Protein AF-A0A2E7DK23-F1 (afdb_monomer)

pLDDT: mean 90.47, std 11.83, range [30.89, 98.88]

Structure (mmCIF, N/CA/C/O backbone):
data_AF-A0A2E7DK23-F1
#
_entry.id   AF-A0A2E7DK23-F1
#
loop_
_atom_site.group_PDB
_atom_site.id
_atom_site.type_symbol
_atom_site.label_atom_id
_atom_site.label_alt_id
_atom_site.label_comp_id
_atom_site.label_asym_id
_atom_site.label_entity_id
_atom_site.label_seq_id
_atom_site.pdbx_PDB_ins_code
_atom_site.Cartn_x
_atom_site.Cartn_y
_atom_site.Cartn_z
_atom_site.occupancy
_atom_site.B_iso_or_equiv
_atom_site.auth_seq_id
_atom_site.auth_comp_id
_atom_site.auth_asym_id
_atom_site.auth_atom_id
_atom_site.pdbx_PDB_model_num
ATOM 1 N N . MET A 1 1 ? -47.452 4.915 26.563 1.00 38.38 1 MET A N 1
ATOM 2 C CA . MET A 1 1 ? -46.078 4.957 26.012 1.00 38.38 1 MET A CA 1
ATOM 3 C C . MET A 1 1 ? -45.475 6.362 26.154 1.00 38.38 1 MET A C 1
ATOM 5 O O . MET A 1 1 ? -44.912 6.894 25.218 1.00 38.38 1 MET A O 1
ATOM 9 N N . THR A 1 2 ? -45.575 6.976 27.337 1.00 30.89 2 THR A N 1
ATOM 10 C CA . THR A 1 2 ? -45.212 8.394 27.577 1.00 30.89 2 THR A CA 1
ATOM 11 C C . THR A 1 2 ? -44.470 8.555 28.909 1.00 30.89 2 THR A C 1
ATOM 13 O O . THR A 1 2 ? -44.714 9.478 29.676 1.00 30.89 2 THR A O 1
ATOM 16 N N . LYS A 1 3 ? -43.580 7.604 29.223 1.00 31.88 3 LYS A N 1
ATOM 17 C CA . LYS A 1 3 ? -42.723 7.649 30.423 1.00 31.88 3 LYS A CA 1
ATOM 18 C C . LYS A 1 3 ? -41.227 7.403 30.161 1.00 31.88 3 LYS A C 1
ATOM 20 O O . LYS A 1 3 ? -40.460 7.505 31.102 1.00 31.88 3 LYS A O 1
ATOM 25 N N . GLY A 1 4 ? -40.811 7.136 28.916 1.00 36.38 4 GLY A N 1
ATOM 26 C CA . GLY A 1 4 ? -39.398 6.891 28.571 1.00 36.38 4 GLY A CA 1
ATOM 27 C C . GLY A 1 4 ? -38.613 8.118 28.087 1.00 36.38 4 GLY A C 1
ATOM 28 O O . GLY A 1 4 ? -37.396 8.124 28.168 1.00 36.38 4 GLY A O 1
ATOM 29 N N . ILE A 1 5 ? -39.287 9.179 27.626 1.00 39.91 5 ILE A N 1
ATOM 30 C CA . ILE A 1 5 ? -38.625 10.289 26.909 1.00 39.91 5 ILE A CA 1
ATOM 31 C C . ILE A 1 5 ? -38.204 11.430 27.859 1.00 39.91 5 ILE A C 1
ATOM 33 O O . ILE A 1 5 ? -37.213 12.110 27.623 1.00 39.91 5 ILE A O 1
ATOM 37 N N . ALA A 1 6 ? -38.884 11.597 29.001 1.00 35.56 6 ALA A N 1
ATOM 38 C CA . ALA A 1 6 ? -38.549 12.634 29.986 1.00 35.56 6 ALA A CA 1
ATOM 39 C C . ALA A 1 6 ? -37.294 12.321 30.832 1.00 35.56 6 ALA A C 1
ATOM 41 O O . ALA A 1 6 ? -36.728 13.227 31.437 1.00 35.56 6 ALA A O 1
ATOM 42 N N . SER A 1 7 ? -36.837 11.064 30.870 1.00 44.25 7 SER A N 1
ATOM 43 C CA . SER A 1 7 ? -35.616 10.673 31.593 1.00 44.25 7 SER A CA 1
ATOM 44 C C . SER A 1 7 ? -34.332 10.985 30.823 1.00 44.25 7 SER A C 1
ATOM 46 O O . SER A 1 7 ? -33.291 11.146 31.453 1.00 44.25 7 SER A O 1
ATOM 48 N N . ILE A 1 8 ? -34.411 11.139 29.496 1.00 45.38 8 ILE A N 1
ATOM 49 C CA . ILE A 1 8 ? -33.255 11.436 28.638 1.00 45.38 8 ILE A CA 1
ATOM 50 C C . ILE A 1 8 ? -32.721 12.855 28.912 1.00 45.38 8 ILE A C 1
ATOM 52 O O . ILE A 1 8 ? -31.516 13.048 28.969 1.00 45.38 8 ILE A O 1
ATOM 56 N N . PHE A 1 9 ? -33.590 13.832 29.210 1.00 40.94 9 PHE A N 1
ATOM 57 C CA . PHE A 1 9 ? -33.172 15.216 29.501 1.00 40.94 9 PHE A CA 1
ATOM 58 C C . PHE A 1 9 ? -32.805 15.503 30.964 1.00 40.94 9 PHE A C 1
ATOM 60 O O . PHE A 1 9 ? -32.123 16.487 31.234 1.00 40.94 9 PHE A O 1
ATOM 67 N N . ILE A 1 10 ? -33.244 14.677 31.922 1.00 42.16 10 ILE A N 1
ATOM 68 C CA . ILE A 1 10 ? -32.976 14.906 33.357 1.00 42.16 10 ILE A CA 1
ATOM 69 C C . ILE A 1 10 ? -31.656 14.248 33.801 1.00 42.16 10 ILE A C 1
ATOM 71 O O . ILE A 1 10 ? -31.011 14.748 34.719 1.00 42.16 10 ILE A O 1
ATOM 75 N N . ALA A 1 11 ? -31.197 13.193 33.117 1.00 42.94 11 ALA A N 1
ATOM 76 C CA . ALA A 1 11 ? -29.867 12.604 33.331 1.00 42.94 11 ALA A CA 1
ATOM 77 C C . ALA A 1 11 ? -28.710 13.467 32.781 1.00 42.94 11 ALA A C 1
ATOM 79 O O . ALA A 1 11 ? -27.548 13.154 32.998 1.00 42.94 11 ALA A O 1
ATOM 80 N N . LEU A 1 12 ? -29.040 14.562 32.097 1.00 42.34 12 LEU A N 1
ATOM 81 C CA . LEU A 1 12 ? -28.132 15.438 31.359 1.00 42.34 12 LEU A CA 1
ATOM 82 C C . LEU A 1 12 ? -27.519 16.566 32.222 1.00 42.34 12 LEU A C 1
ATOM 84 O O . LEU A 1 12 ? -26.785 17.393 31.697 1.00 42.34 12 LEU A O 1
ATOM 88 N N . PHE A 1 13 ? -27.830 16.639 33.527 1.00 35.59 13 PHE A N 1
ATOM 89 C CA . PHE A 1 13 ? -27.417 17.770 34.380 1.00 35.59 13 PHE A CA 1
ATOM 90 C C . PHE A 1 13 ? -26.774 17.431 35.733 1.00 35.59 13 PHE A C 1
ATOM 92 O O . PHE A 1 13 ? -26.379 18.358 36.435 1.00 35.59 13 PHE A O 1
ATOM 99 N N . PHE A 1 14 ? -26.640 16.161 36.126 1.00 36.75 14 PHE A N 1
ATOM 100 C CA . PHE A 1 14 ? -25.994 15.823 37.401 1.00 36.75 14 PHE A CA 1
ATOM 101 C C . PHE A 1 14 ? -25.378 14.420 37.391 1.00 36.75 14 PHE A C 1
ATOM 103 O O . PHE A 1 14 ? -26.113 13.460 37.619 1.00 36.75 14 PHE A O 1
ATOM 110 N N . ALA A 1 15 ? -24.051 14.313 37.242 1.00 34.69 15 ALA A N 1
ATOM 111 C CA . ALA A 1 15 ? -23.274 13.182 37.758 1.00 34.69 15 ALA A CA 1
ATOM 112 C C . ALA A 1 15 ? -21.755 13.459 37.764 1.00 34.69 15 ALA A C 1
ATOM 114 O O . ALA A 1 15 ? -21.012 12.981 36.916 1.00 34.69 15 ALA A O 1
ATOM 115 N N . GLN A 1 16 ? -21.272 14.128 38.817 1.00 36.88 16 GLN A N 1
ATOM 116 C CA . GLN A 1 16 ? -19.841 14.142 39.122 1.00 36.88 16 GLN A CA 1
ATOM 117 C C . GLN A 1 16 ? -19.365 12.748 39.555 1.00 36.88 16 GLN A C 1
ATOM 119 O O . GLN A 1 16 ? -19.810 12.224 40.581 1.00 36.88 16 GLN A O 1
ATOM 124 N N . GLY A 1 17 ? -18.392 12.200 38.829 1.00 33.84 17 GLY A N 1
ATOM 125 C CA . GLY A 1 17 ? -17.622 11.032 39.246 1.00 33.84 17 GLY A CA 1
ATOM 126 C C . GLY A 1 17 ? -16.533 10.677 38.238 1.00 33.84 17 GLY A C 1
ATOM 127 O O . GLY A 1 17 ? -16.795 9.959 37.283 1.00 33.84 17 GLY A O 1
ATOM 128 N N . SER A 1 18 ? -15.305 11.155 38.457 1.00 32.81 18 SER A N 1
ATOM 129 C CA . SER A 1 18 ? -14.152 10.796 37.628 1.00 32.81 18 SER A CA 1
ATOM 130 C C . SER A 1 18 ? -13.582 9.434 38.040 1.00 32.81 18 SER A C 1
ATOM 132 O O . SER A 1 18 ? -12.978 9.287 39.104 1.00 32.81 18 SER A O 1
ATOM 134 N N . LEU A 1 19 ? -13.750 8.433 37.177 1.00 37.28 19 LEU A N 1
ATOM 135 C CA . LEU A 1 19 ? -12.867 7.269 37.128 1.00 37.28 19 LEU A CA 1
ATOM 136 C C . LEU A 1 19 ? -11.663 7.652 36.263 1.00 37.28 19 LEU A C 1
ATOM 138 O O . LEU A 1 19 ? -11.836 8.158 35.160 1.00 37.28 19 LEU A O 1
ATOM 142 N N . LEU A 1 20 ? -10.447 7.448 36.778 1.00 37.38 20 LEU A N 1
ATOM 143 C CA . LEU A 1 20 ? -9.236 7.517 35.959 1.00 37.38 20 LEU A CA 1
ATOM 144 C C . LEU A 1 20 ? -9.365 6.452 34.863 1.00 37.38 20 LEU A C 1
ATOM 146 O O . LEU A 1 20 ? -9.395 5.260 35.175 1.00 37.38 20 LEU A O 1
ATOM 150 N N . ALA A 1 21 ? -9.531 6.902 33.620 1.00 50.97 21 ALA A N 1
ATOM 151 C CA . ALA A 1 21 ? -9.730 6.045 32.464 1.00 50.97 21 ALA A CA 1
ATOM 152 C C . ALA A 1 21 ? -8.463 5.223 32.186 1.00 50.97 21 ALA A C 1
ATOM 154 O O . ALA A 1 21 ? -7.343 5.699 32.381 1.00 50.97 21 ALA A O 1
ATOM 155 N N . ALA A 1 22 ? -8.648 3.975 31.754 1.00 58.94 22 ALA A N 1
ATOM 156 C CA . ALA A 1 22 ? -7.574 3.233 31.112 1.00 58.94 22 ALA A CA 1
ATOM 157 C C . ALA A 1 22 ? -7.169 3.989 29.839 1.00 58.94 22 ALA A C 1
ATOM 159 O O . ALA A 1 22 ? -8.041 4.474 29.121 1.00 58.94 22 ALA A O 1
ATOM 160 N N . GLU A 1 23 ? -5.868 4.102 29.573 1.00 76.56 23 GLU A N 1
ATOM 161 C CA . GLU A 1 23 ? -5.377 4.727 28.344 1.00 76.56 23 GLU A CA 1
ATOM 162 C C . GLU A 1 23 ? -5.768 3.841 27.152 1.00 76.56 23 GLU A C 1
ATOM 164 O O . GLU A 1 23 ? -5.174 2.784 26.929 1.00 76.56 23 GLU A O 1
ATOM 169 N N . LEU A 1 24 ? -6.812 4.242 26.426 1.00 87.75 24 LEU A N 1
ATOM 170 C CA . LEU A 1 24 ? -7.257 3.558 25.217 1.00 87.75 24 LEU A CA 1
ATOM 171 C C . LEU A 1 24 ? -6.405 3.993 24.028 1.00 87.75 24 LEU A C 1
ATOM 173 O O . LEU A 1 24 ? -6.105 5.176 23.860 1.00 87.75 24 LEU A O 1
ATOM 177 N N . LYS A 1 25 ? -6.070 3.043 23.158 1.00 89.31 25 LYS A N 1
ATOM 178 C CA . LYS A 1 25 ? -5.501 3.340 21.837 1.00 89.31 25 LYS A CA 1
ATOM 179 C C . LYS A 1 25 ? -6.585 3.156 20.783 1.00 89.31 25 LYS A C 1
ATOM 181 O O . LYS A 1 25 ? -7.426 2.278 20.934 1.00 89.31 25 LYS A O 1
ATOM 186 N N . THR A 1 26 ? -6.584 3.973 19.737 1.00 87.94 26 THR A N 1
ATOM 187 C CA . THR A 1 26 ? -7.593 3.906 18.673 1.00 87.94 26 THR A CA 1
ATOM 188 C C . THR A 1 26 ? -6.978 3.485 17.350 1.00 87.94 26 THR A C 1
ATOM 190 O O . THR A 1 26 ? -5.836 3.834 17.039 1.00 87.94 26 THR A O 1
ATOM 193 N N . PHE A 1 27 ? -7.746 2.733 16.569 1.00 89.62 27 PHE A N 1
ATOM 194 C CA . PHE A 1 27 ? -7.395 2.355 15.208 1.00 89.62 27 PHE A CA 1
ATOM 195 C C . PHE A 1 27 ? -8.665 2.090 14.399 1.00 89.62 27 PHE A C 1
ATOM 197 O O . PHE A 1 27 ? -9.553 1.393 14.869 1.00 89.62 27 PHE A O 1
ATOM 204 N N . ASP A 1 28 ? -8.748 2.695 13.211 1.00 87.06 28 ASP A N 1
ATOM 205 C CA . ASP A 1 28 ? -9.813 2.520 12.209 1.00 87.06 28 ASP A CA 1
ATOM 206 C C . ASP A 1 28 ? -11.236 2.309 12.771 1.00 87.06 28 ASP A C 1
ATOM 208 O O . ASP A 1 28 ? -11.935 1.367 12.417 1.00 87.06 28 ASP A O 1
ATOM 212 N N . GLY A 1 29 ? -11.661 3.198 13.672 1.00 86.12 29 GLY A N 1
ATOM 213 C CA . GLY A 1 29 ? -13.017 3.185 14.226 1.00 86.12 29 GLY A CA 1
ATOM 214 C C . GLY A 1 29 ? -13.257 2.291 15.433 1.00 86.12 29 GLY A C 1
ATOM 215 O O . GLY A 1 29 ? -14.404 2.136 15.865 1.00 86.12 29 GLY A O 1
ATOM 216 N N . HIS A 1 30 ? -12.178 1.772 16.015 1.00 90.38 30 HIS A N 1
ATOM 217 C CA . HIS A 1 30 ? -12.191 0.962 17.222 1.00 90.38 30 HIS A CA 1
ATOM 218 C C . HIS A 1 30 ? -11.285 1.564 18.298 1.00 90.38 30 HIS A C 1
ATOM 220 O O . HIS A 1 30 ? -10.259 2.193 18.015 1.00 90.38 30 HIS A O 1
ATOM 226 N N . ALA A 1 31 ? -11.672 1.365 19.555 1.00 91.31 31 ALA A N 1
ATOM 227 C CA . ALA A 1 31 ? -10.854 1.630 20.728 1.00 91.31 31 ALA A CA 1
ATOM 228 C C . ALA A 1 31 ? -10.390 0.314 21.349 1.00 91.31 31 ALA A C 1
ATOM 230 O O . ALA A 1 31 ? -11.169 -0.629 21.468 1.00 91.31 31 ALA A O 1
ATOM 231 N N . TYR A 1 32 ? -9.142 0.278 21.804 1.00 93.75 32 TYR A N 1
ATOM 232 C CA . TYR A 1 32 ? -8.509 -0.918 22.338 1.00 93.75 32 TYR A CA 1
ATOM 233 C C . TYR A 1 32 ? -8.034 -0.674 23.765 1.00 93.75 32 TYR A C 1
ATOM 235 O O . TYR A 1 32 ? -7.278 0.265 24.039 1.00 93.75 32 TYR A O 1
ATOM 243 N N . GLU A 1 33 ? -8.459 -1.548 24.673 1.00 93.75 33 GLU A N 1
ATOM 244 C CA . GLU A 1 33 ? -8.011 -1.583 26.061 1.00 93.75 33 GLU A CA 1
ATOM 245 C C . GLU A 1 33 ? -7.099 -2.783 26.293 1.00 93.75 33 GLU A C 1
ATOM 247 O O . GLU A 1 33 ? -7.505 -3.932 26.126 1.00 93.75 33 GLU A O 1
ATOM 252 N N . LEU A 1 34 ? -5.875 -2.519 26.744 1.00 93.50 34 LEU A N 1
ATOM 253 C CA . LEU A 1 34 ? -4.917 -3.560 27.090 1.00 93.50 34 LEU A CA 1
ATOM 254 C C . LEU A 1 34 ? -5.280 -4.233 28.422 1.00 93.50 34 LEU A C 1
ATOM 256 O O . LEU A 1 34 ? -5.346 -3.575 29.463 1.00 93.50 34 LEU A O 1
ATOM 260 N N . VAL A 1 35 ? -5.403 -5.561 28.421 1.00 94.31 35 VAL A N 1
ATOM 261 C CA . VAL A 1 35 ? -5.605 -6.369 29.629 1.00 94.31 35 VAL A CA 1
ATOM 262 C C . VAL A 1 35 ? -4.380 -7.244 29.869 1.00 94.31 35 VAL A C 1
ATOM 264 O O . VAL A 1 35 ? -4.184 -8.283 29.243 1.00 94.31 35 VAL A O 1
ATOM 267 N N . SER A 1 36 ? -3.543 -6.820 30.817 1.00 89.25 36 SER A N 1
ATOM 268 C CA . SER A 1 36 ? -2.297 -7.513 31.178 1.00 89.25 36 SER A CA 1
ATOM 269 C C . SER A 1 36 ? -2.480 -8.662 32.170 1.00 89.25 36 SER A C 1
ATOM 271 O O . SER A 1 36 ? -1.534 -9.405 32.423 1.00 89.25 36 SER A O 1
ATOM 273 N N . THR A 1 37 ? -3.668 -8.796 32.770 1.00 94.81 37 THR A N 1
ATOM 274 C CA . THR A 1 37 ? -3.983 -9.930 33.647 1.00 94.81 37 THR A CA 1
ATOM 275 C C . THR A 1 37 ? -4.266 -11.148 32.772 1.00 94.81 37 THR A C 1
ATOM 277 O O . THR A 1 37 ? -5.277 -11.132 32.070 1.00 94.81 37 THR A O 1
ATOM 280 N N . PRO A 1 38 ? -3.420 -12.193 32.800 1.00 97.19 38 PRO A N 1
ATOM 281 C CA . PRO A 1 38 ? -3.574 -13.316 31.888 1.00 97.19 38 PRO A CA 1
ATOM 282 C C . PRO A 1 38 ? -4.810 -14.143 32.243 1.00 97.19 38 PRO A C 1
ATOM 284 O O . PRO A 1 38 ? -5.045 -14.427 33.420 1.00 97.19 38 PRO A O 1
ATOM 287 N N . MET A 1 39 ? -5.577 -14.548 31.236 1.00 98.44 39 MET A N 1
ATOM 288 C CA . MET A 1 39 ? -6.818 -15.315 31.391 1.00 98.44 39 MET A CA 1
ATOM 289 C C . MET A 1 39 ? -6.881 -16.444 30.364 1.00 98.44 39 MET A C 1
ATOM 291 O O . MET A 1 39 ? -6.239 -16.366 29.312 1.00 98.44 39 MET A O 1
ATOM 295 N N . THR A 1 40 ? -7.652 -17.495 30.651 1.00 98.44 40 THR A N 1
ATOM 296 C CA . THR A 1 40 ? -8.036 -18.457 29.602 1.00 98.44 40 THR A CA 1
ATOM 297 C C . THR A 1 40 ? -8.858 -17.761 28.527 1.00 98.44 40 THR A C 1
ATOM 299 O O . THR A 1 40 ? -9.472 -16.726 28.793 1.00 98.44 40 THR A O 1
ATOM 302 N N . TRP A 1 41 ? -8.916 -18.319 27.318 1.00 98.06 41 TRP A N 1
ATOM 303 C CA . TRP A 1 41 ? -9.651 -17.680 26.221 1.00 98.06 41 TRP A CA 1
ATOM 304 C C . TRP A 1 41 ? -11.128 -17.432 26.583 1.00 98.06 41 TRP A C 1
ATOM 306 O O . TRP A 1 41 ? -11.663 -16.344 26.372 1.00 98.06 41 TRP A O 1
ATOM 316 N N . SER A 1 42 ? -11.773 -18.407 27.237 1.00 97.25 42 SER A N 1
ATOM 317 C CA . SER A 1 42 ? -13.177 -18.295 27.665 1.00 97.25 42 SER A CA 1
ATOM 318 C C . SER A 1 42 ? -13.409 -17.229 28.748 1.00 97.25 42 SER A C 1
ATOM 320 O O . SER A 1 42 ? -14.425 -16.523 28.727 1.00 97.25 42 SER A O 1
ATOM 322 N N . GLU A 1 43 ? -12.460 -17.076 29.677 1.00 98.44 43 GLU A N 1
ATOM 323 C CA . GLU A 1 43 ? -12.483 -16.034 30.706 1.00 98.44 43 GLU A CA 1
ATOM 324 C C . GLU A 1 43 ? -12.229 -14.659 30.091 1.00 98.44 43 GLU A C 1
ATOM 326 O O . GLU A 1 43 ? -12.949 -13.720 30.418 1.00 98.44 43 GLU A O 1
ATOM 331 N N . ALA A 1 44 ? -11.271 -14.552 29.166 1.00 98.19 44 ALA A N 1
ATOM 332 C CA . ALA A 1 44 ? -10.947 -13.325 28.447 1.00 98.19 44 ALA A CA 1
ATOM 333 C C . ALA A 1 44 ? -12.145 -12.827 27.623 1.00 98.19 44 ALA A C 1
ATOM 335 O O . ALA A 1 44 ? -12.533 -11.664 27.744 1.00 98.19 44 ALA A O 1
ATOM 336 N N . LYS A 1 45 ? -12.810 -13.724 26.879 1.00 97.12 45 LYS A N 1
ATOM 337 C CA . LYS A 1 45 ? -14.064 -13.433 26.163 1.00 97.12 45 LYS A CA 1
ATOM 338 C C . LYS A 1 45 ? -15.147 -12.923 27.109 1.00 97.12 45 LYS A C 1
ATOM 340 O O . LYS A 1 45 ? -15.723 -11.863 26.885 1.00 97.12 45 LYS A O 1
ATOM 345 N N . SER A 1 46 ? -15.398 -13.649 28.198 1.00 97.31 46 SER A N 1
ATOM 346 C CA . SER A 1 46 ? -16.415 -13.258 29.182 1.00 97.31 46 SER A CA 1
ATOM 347 C C . SER A 1 46 ? -16.082 -11.921 29.858 1.00 97.31 46 SER A C 1
ATOM 349 O O . SER A 1 46 ? -16.982 -11.140 30.165 1.00 97.31 46 SER A O 1
ATOM 351 N N . PHE A 1 47 ? -14.795 -11.647 30.087 1.00 97.06 47 PHE A N 1
ATOM 352 C CA . PHE A 1 47 ? -14.312 -10.397 30.663 1.00 97.06 47 PHE A CA 1
ATOM 353 C C . PHE A 1 47 ? -14.523 -9.219 29.709 1.00 97.06 47 PHE A C 1
ATOM 355 O O . PHE A 1 47 ? -15.080 -8.207 30.132 1.00 97.06 47 PHE A O 1
ATOM 362 N N . ALA A 1 48 ? -14.150 -9.367 28.434 1.00 96.06 48 ALA A N 1
ATOM 363 C CA . ALA A 1 48 ? -14.388 -8.368 27.393 1.00 96.06 48 ALA A CA 1
ATOM 364 C C . ALA A 1 48 ? -15.884 -8.023 27.281 1.00 96.06 48 ALA A C 1
ATOM 366 O O . ALA A 1 48 ? -16.272 -6.862 27.442 1.00 96.06 48 ALA A O 1
ATOM 367 N N . GLN A 1 49 ? -16.734 -9.048 27.170 1.00 94.62 49 GLN A N 1
ATOM 368 C CA . GLN A 1 49 ? -18.192 -8.901 27.083 1.00 94.62 49 GLN A CA 1
ATOM 369 C C . GLN A 1 49 ? -18.793 -8.255 28.331 1.00 94.62 49 GLN A C 1
ATOM 371 O O . GLN A 1 49 ? -19.688 -7.413 28.244 1.00 94.62 49 GLN A O 1
ATOM 376 N N . GLY A 1 50 ? -18.269 -8.592 29.512 1.00 93.56 50 GLY A N 1
ATOM 377 C CA . GLY A 1 50 ? -18.656 -7.961 30.774 1.00 93.56 50 GLY A CA 1
ATOM 378 C C . GLY A 1 50 ? -18.359 -6.459 30.829 1.00 93.56 50 GLY A C 1
ATOM 379 O O . GLY A 1 50 ? -19.003 -5.744 31.599 1.00 93.56 50 GLY A O 1
ATOM 380 N N . LYS A 1 51 ? -17.423 -5.972 30.005 1.00 91.19 51 LYS A N 1
ATOM 381 C CA . LYS A 1 51 ? -17.097 -4.548 29.846 1.00 91.19 51 LYS A CA 1
ATOM 382 C C . LYS A 1 51 ? -17.814 -3.876 28.671 1.00 91.19 51 LYS A C 1
ATOM 384 O O . LYS A 1 51 ? -17.668 -2.669 28.499 1.00 91.19 51 LYS A O 1
ATOM 389 N N . GLY A 1 52 ? -18.623 -4.618 27.914 1.00 89.56 52 GLY A N 1
ATOM 390 C CA . GLY A 1 52 ? -19.330 -4.111 26.736 1.00 89.56 52 GLY A CA 1
ATOM 391 C C . GLY A 1 52 ? -18.455 -3.989 25.487 1.00 89.56 52 GLY A C 1
ATOM 392 O O . GLY A 1 52 ? -18.836 -3.266 24.573 1.00 89.56 52 GLY A O 1
ATOM 393 N N . GLY A 1 53 ? -17.298 -4.654 25.470 1.00 92.81 53 GLY A N 1
ATOM 394 C CA . GLY A 1 53 ? -16.468 -4.839 24.281 1.00 92.81 53 GLY A CA 1
ATOM 395 C C . GLY A 1 53 ? -16.331 -6.320 23.950 1.00 92.81 53 GLY A C 1
ATOM 396 O O . GLY A 1 53 ? -17.004 -7.166 24.540 1.00 92.81 53 GLY A O 1
ATOM 397 N N . GLU A 1 54 ? -15.436 -6.644 23.033 1.00 95.81 54 GLU A N 1
ATOM 398 C CA . GLU A 1 54 ? -15.191 -8.017 22.589 1.00 95.81 54 GLU A CA 1
ATOM 399 C C . GLU A 1 54 ? -13.685 -8.303 22.538 1.00 95.81 54 GLU A C 1
ATOM 401 O O . GLU A 1 54 ? -12.858 -7.404 22.698 1.00 95.81 54 GLU A O 1
ATOM 406 N N . LEU A 1 55 ? -13.303 -9.571 22.383 1.00 97.12 55 LEU A N 1
ATOM 407 C CA . LEU A 1 55 ? -11.910 -9.886 22.062 1.00 97.12 55 LEU A CA 1
ATOM 408 C C . LEU A 1 55 ? -11.591 -9.398 20.652 1.00 97.12 55 LEU A C 1
ATOM 410 O O . LEU A 1 55 ? -12.424 -9.549 19.762 1.00 97.12 55 LEU A O 1
ATOM 414 N N . VAL A 1 56 ? -10.367 -8.899 20.469 1.00 97.69 56 VAL A N 1
ATOM 415 C CA . VAL A 1 56 ? -9.908 -8.328 19.198 1.00 97.69 56 VAL A CA 1
ATOM 416 C C . VAL A 1 56 ? -10.214 -9.244 18.019 1.00 97.69 56 VAL A C 1
ATOM 418 O O . VAL A 1 56 ? -9.751 -10.392 17.958 1.00 97.69 56 VAL A O 1
ATOM 421 N N . ARG A 1 57 ? -10.959 -8.695 17.072 1.00 96.19 57 ARG A N 1
ATOM 422 C CA . ARG A 1 57 ? -11.134 -9.198 15.720 1.00 96.19 57 ARG A CA 1
ATOM 423 C C . ARG A 1 57 ? -10.123 -8.505 14.809 1.00 96.19 57 ARG A C 1
ATOM 425 O O . ARG A 1 57 ? -9.648 -7.425 15.114 1.00 96.19 57 ARG A O 1
ATOM 432 N N . ILE A 1 58 ? -9.721 -9.172 13.732 1.00 96.38 58 ILE A N 1
ATOM 433 C CA . ILE A 1 58 ? -8.854 -8.569 12.719 1.00 96.38 58 ILE A CA 1
ATOM 434 C C . ILE A 1 58 ? -9.621 -8.548 11.404 1.00 96.38 58 ILE A C 1
ATOM 436 O O . ILE A 1 58 ? -9.943 -9.607 10.870 1.00 96.38 58 ILE A O 1
ATOM 440 N N . ASP A 1 59 ? -9.860 -7.360 10.866 1.00 92.25 59 ASP A N 1
ATOM 441 C CA . ASP A 1 59 ? -10.547 -7.139 9.591 1.00 92.25 59 ASP A CA 1
ATOM 442 C C . ASP A 1 59 ? -9.625 -6.543 8.512 1.00 92.25 59 ASP A C 1
ATOM 444 O O . ASP A 1 59 ? -9.984 -6.508 7.333 1.00 92.25 59 ASP A O 1
ATOM 448 N N . SER A 1 60 ? -8.400 -6.135 8.868 1.00 93.19 60 SER A N 1
ATOM 449 C CA . SER A 1 60 ? -7.385 -5.680 7.904 1.00 93.19 60 SER A CA 1
ATOM 450 C C . SER A 1 60 ? -5.947 -6.055 8.292 1.00 93.19 60 SER A C 1
ATOM 452 O O . SER A 1 60 ? -5.626 -6.283 9.460 1.00 93.19 60 SER A O 1
ATOM 454 N N . PHE A 1 61 ? -5.026 -6.070 7.318 1.00 93.69 61 PHE A N 1
ATOM 455 C CA . PHE A 1 61 ? -3.589 -6.226 7.608 1.00 93.69 61 PHE A CA 1
ATOM 456 C C . PHE A 1 61 ? -3.056 -5.108 8.510 1.00 93.69 61 PHE A C 1
ATOM 458 O O . PHE A 1 61 ? -2.178 -5.323 9.346 1.00 93.69 61 PHE A O 1
ATOM 465 N N . GLN A 1 62 ? -3.569 -3.899 8.317 1.00 95.69 62 GLN A N 1
ATOM 466 C CA . GLN A 1 62 ? -3.178 -2.719 9.067 1.00 95.69 62 GLN A CA 1
ATOM 467 C C . GLN A 1 62 ? -3.602 -2.835 10.528 1.00 95.69 62 GLN A C 1
ATOM 469 O O . GLN A 1 62 ? -2.819 -2.499 11.413 1.00 95.69 62 GLN A O 1
ATOM 474 N N . GLU A 1 63 ? -4.782 -3.397 10.783 1.00 95.75 63 GLU A N 1
ATOM 475 C CA . GLU A 1 63 ? -5.229 -3.734 12.130 1.00 95.75 63 GLU A CA 1
ATOM 476 C C . GLU A 1 63 ? -4.357 -4.823 12.757 1.00 95.75 63 GLU A C 1
ATOM 478 O O . GLU A 1 63 ? -3.882 -4.656 13.878 1.00 95.75 63 GLU A O 1
ATOM 483 N N . ASN A 1 64 ? -4.030 -5.887 12.013 1.00 96.56 64 ASN A N 1
ATOM 484 C CA . ASN A 1 64 ? -3.089 -6.911 12.478 1.00 96.56 64 ASN A CA 1
ATOM 485 C C . ASN A 1 64 ? -1.749 -6.297 12.914 1.00 96.56 64 ASN A C 1
ATOM 487 O O . ASN A 1 64 ? -1.207 -6.606 13.977 1.00 96.56 64 ASN A O 1
ATOM 491 N N . TYR A 1 65 ? -1.219 -5.386 12.095 1.00 95.50 65 TYR A N 1
ATOM 492 C CA . TYR A 1 65 ? 0.018 -4.668 12.375 1.00 95.50 65 TYR A CA 1
ATOM 493 C C . TYR A 1 65 ? -0.110 -3.729 13.584 1.00 95.50 65 TYR A C 1
ATOM 495 O O . TYR A 1 65 ? 0.812 -3.645 14.404 1.00 95.50 65 TYR A O 1
ATOM 503 N N . PHE A 1 66 ? -1.242 -3.036 13.717 1.00 95.69 66 PHE A N 1
ATOM 504 C CA . PHE A 1 66 ? -1.554 -2.188 14.864 1.00 95.69 66 PHE A CA 1
ATOM 505 C C . PHE A 1 66 ? -1.597 -3.006 16.161 1.00 95.69 66 PHE A C 1
ATOM 507 O O . PHE A 1 66 ? -0.853 -2.694 17.093 1.00 95.69 66 PHE A O 1
ATOM 514 N N . VAL A 1 67 ? -2.367 -4.096 16.194 1.00 96.12 67 VAL A N 1
ATOM 515 C CA . VAL A 1 67 ? -2.528 -4.980 17.359 1.00 96.12 67 VAL A CA 1
ATOM 516 C C . VAL A 1 67 ? -1.197 -5.622 17.752 1.00 96.12 67 VAL A C 1
ATOM 518 O O . VAL A 1 67 ? -0.837 -5.599 18.932 1.00 96.12 67 VAL A O 1
ATOM 521 N N . LYS A 1 68 ? -0.397 -6.094 16.781 1.00 95.31 68 LYS A N 1
ATOM 522 C CA . LYS A 1 68 ? 0.976 -6.583 17.019 1.00 95.31 68 LYS A CA 1
ATOM 523 C C . LYS A 1 68 ? 1.792 -5.572 17.822 1.00 95.31 68 LYS A C 1
ATOM 525 O O . LYS A 1 68 ? 2.437 -5.926 18.807 1.00 95.31 68 LYS A O 1
ATOM 530 N N . ASN A 1 69 ? 1.789 -4.312 17.391 1.00 93.69 69 ASN A N 1
ATOM 531 C CA . ASN A 1 69 ? 2.578 -3.268 18.036 1.00 93.69 69 ASN A CA 1
ATOM 532 C C . ASN A 1 69 ? 1.995 -2.869 19.395 1.00 93.69 69 ASN A C 1
ATOM 534 O O . ASN A 1 69 ? 2.765 -2.681 20.339 1.00 93.69 69 ASN A O 1
ATOM 538 N N . LEU A 1 70 ? 0.665 -2.786 19.508 1.00 93.44 70 LEU A N 1
ATOM 539 C CA . LEU A 1 70 ? -0.047 -2.429 20.738 1.00 93.44 70 LEU A CA 1
ATOM 540 C C . LEU A 1 70 ? 0.316 -3.398 21.863 1.00 93.44 70 LEU A C 1
ATOM 542 O O . LEU A 1 70 ? 0.557 -3.003 23.001 1.00 93.44 70 LEU A O 1
ATOM 546 N N . MET A 1 71 ? 0.413 -4.675 21.508 1.00 94.12 71 MET A N 1
ATOM 547 C CA . MET A 1 71 ? 0.611 -5.778 22.434 1.00 94.12 71 MET A CA 1
ATOM 548 C C . MET A 1 71 ? 2.078 -6.211 22.558 1.00 94.12 71 MET A C 1
ATOM 550 O O . MET A 1 71 ? 2.373 -7.141 23.307 1.00 94.12 71 MET A O 1
ATOM 554 N N . SER A 1 72 ? 3.007 -5.541 21.866 1.00 90.38 72 SER A N 1
ATOM 555 C CA . SER A 1 72 ? 4.415 -5.956 21.724 1.00 90.38 72 SER A CA 1
ATOM 556 C C . SER A 1 72 ? 5.206 -6.035 23.036 1.00 90.38 72 SER A C 1
ATOM 558 O O . SER A 1 72 ? 6.200 -6.755 23.115 1.00 90.38 72 SER A O 1
ATOM 560 N N . LEU A 1 73 ? 4.756 -5.331 24.079 1.00 87.19 73 LEU A N 1
ATOM 561 C CA . LEU A 1 73 ? 5.361 -5.342 25.417 1.00 87.19 73 LEU A CA 1
ATOM 562 C C . LEU A 1 73 ? 4.788 -6.436 26.333 1.00 87.19 73 LEU A C 1
ATOM 564 O O . LEU A 1 73 ? 5.152 -6.517 27.505 1.00 87.19 73 LEU A O 1
ATOM 568 N N . THR A 1 74 ? 3.884 -7.270 25.823 1.00 87.25 74 THR A N 1
ATOM 569 C CA . THR A 1 74 ? 3.277 -8.364 26.582 1.00 87.25 74 THR A CA 1
ATOM 570 C C . THR A 1 74 ? 4.269 -9.509 26.808 1.00 87.25 74 THR A C 1
ATOM 572 O O . THR A 1 74 ? 4.996 -9.916 25.901 1.00 87.25 74 THR A O 1
ATOM 575 N N . GLU A 1 75 ? 4.251 -10.081 28.018 1.00 92.19 75 GLU A N 1
ATOM 576 C CA . GLU A 1 75 ? 5.152 -11.169 28.440 1.00 92.19 75 GLU A CA 1
ATOM 577 C C . GLU A 1 75 ? 4.449 -12.520 28.700 1.00 92.19 75 GLU A C 1
ATOM 579 O O . GLU A 1 75 ? 5.061 -13.451 29.227 1.00 92.19 75 GLU A O 1
ATOM 584 N N . THR A 1 76 ? 3.168 -12.668 28.346 1.00 96.06 76 THR A N 1
ATOM 585 C CA . THR A 1 76 ? 2.458 -13.952 28.467 1.00 96.06 76 THR A CA 1
ATOM 586 C C . THR A 1 76 ? 2.901 -14.931 27.400 1.00 96.06 76 THR A C 1
ATOM 588 O O . THR A 1 76 ? 2.997 -14.562 26.236 1.00 96.06 76 THR A O 1
ATOM 591 N N . SER A 1 77 ? 3.158 -16.182 27.786 1.00 96.25 77 SER A N 1
ATOM 592 C CA . SER A 1 77 ? 3.702 -17.209 26.894 1.00 96.25 77 SER A CA 1
ATOM 593 C C . SER A 1 77 ? 2.903 -18.503 26.960 1.00 96.25 77 SER A C 1
ATOM 595 O O . SER A 1 77 ? 2.289 -18.804 27.983 1.00 96.25 77 SER A O 1
ATOM 597 N N . ALA A 1 78 ? 2.949 -19.270 25.873 1.00 95.69 78 ALA A N 1
ATOM 598 C CA . ALA A 1 78 ? 2.273 -20.555 25.731 1.00 95.69 78 ALA A CA 1
ATOM 599 C C . ALA A 1 78 ? 3.285 -21.628 25.316 1.00 95.69 78 ALA A C 1
ATOM 601 O O . ALA A 1 78 ? 4.065 -21.427 24.383 1.00 95.69 78 ALA A O 1
ATOM 602 N N . ALA A 1 79 ? 3.326 -22.750 26.037 1.00 94.75 79 ALA A N 1
ATOM 603 C CA . ALA A 1 79 ? 4.331 -23.794 25.814 1.00 94.75 79 ALA A CA 1
ATOM 604 C C . ALA A 1 79 ? 4.058 -24.616 24.544 1.00 94.75 79 ALA A C 1
ATOM 606 O O . ALA A 1 79 ? 4.998 -24.993 23.847 1.00 94.75 79 ALA A O 1
ATOM 607 N N . ASP A 1 80 ? 2.784 -24.858 24.259 1.00 93.69 80 ASP A N 1
ATOM 608 C CA . ASP A 1 80 ? 2.255 -25.515 23.063 1.00 93.69 80 ASP A CA 1
ATOM 609 C C . ASP A 1 80 ? 2.418 -24.657 21.798 1.00 93.69 80 ASP A C 1
ATOM 611 O O . ASP A 1 80 ? 2.626 -25.210 20.734 1.00 93.69 80 ASP A O 1
ATOM 615 N N . GLY A 1 81 ? 2.521 -23.330 21.931 1.00 91.62 81 GLY A N 1
ATOM 616 C CA . GLY A 1 81 ? 2.963 -22.413 20.865 1.00 91.62 81 GLY A CA 1
ATOM 617 C C . GLY A 1 81 ? 4.487 -22.242 20.764 1.00 91.62 81 GLY A C 1
ATOM 618 O O . GLY A 1 81 ? 4.989 -21.184 20.374 1.00 91.62 81 GLY A O 1
ATOM 619 N N . GLY A 1 82 ? 5.286 -23.202 21.235 1.00 92.88 82 GLY A N 1
ATOM 620 C CA . GLY A 1 82 ? 6.752 -23.111 21.189 1.00 92.88 82 GLY A CA 1
ATOM 621 C C . GLY A 1 82 ? 7.389 -22.147 22.204 1.00 92.88 82 GLY A C 1
ATOM 622 O O . GLY A 1 82 ? 8.560 -21.779 22.057 1.00 92.88 82 GLY A O 1
ATOM 623 N N . GLY A 1 83 ? 6.653 -21.737 23.242 1.00 94.69 83 GLY A N 1
ATOM 624 C CA . GLY A 1 83 ? 7.160 -20.987 24.399 1.00 94.69 83 GLY A CA 1
ATOM 625 C C . GLY A 1 83 ? 7.403 -19.492 24.175 1.00 94.69 83 GLY A C 1
ATOM 626 O O . GLY A 1 83 ? 8.034 -18.861 25.028 1.00 94.69 83 GLY A O 1
ATOM 627 N N . SER A 1 84 ? 6.971 -18.942 23.038 1.00 95.50 84 SER A N 1
ATOM 628 C CA . SER A 1 84 ? 7.063 -17.509 22.710 1.00 95.50 84 SER A CA 1
ATOM 629 C C . SER A 1 84 ? 5.958 -16.689 23.380 1.00 95.50 84 SER A C 1
ATOM 631 O O . SER A 1 84 ? 5.093 -17.250 24.054 1.00 95.50 84 SER A O 1
ATOM 633 N N . ASN A 1 85 ? 6.011 -15.362 23.231 1.00 97.12 85 ASN A N 1
ATOM 634 C CA . ASN A 1 85 ? 4.993 -14.473 23.780 1.00 97.12 85 ASN A CA 1
ATOM 635 C C . ASN A 1 85 ? 3.790 -14.363 22.836 1.00 97.12 85 ASN A C 1
ATOM 637 O O . ASN A 1 85 ? 3.962 -14.109 21.641 1.00 97.12 85 ASN A O 1
ATOM 641 N N . TYR A 1 86 ? 2.595 -14.495 23.406 1.00 97.75 86 TYR A N 1
ATOM 642 C CA . TYR A 1 86 ? 1.318 -14.532 22.700 1.00 97.75 86 TYR A CA 1
ATOM 643 C C . TYR A 1 86 ? 0.256 -13.702 23.403 1.00 97.75 86 TYR A C 1
ATOM 645 O O . TYR A 1 86 ? 0.326 -13.465 24.615 1.00 97.75 86 TYR A O 1
ATOM 653 N N . ILE A 1 87 ? -0.758 -13.340 22.626 1.00 98.00 87 ILE A N 1
ATOM 654 C CA . ILE A 1 87 ? -2.002 -12.739 23.098 1.00 98.00 87 ILE A CA 1
ATOM 655 C C . ILE A 1 87 ? -3.209 -13.420 22.469 1.00 98.00 87 ILE A C 1
ATOM 657 O O . ILE A 1 87 ? -3.104 -13.929 21.354 1.00 98.00 87 ILE A O 1
ATOM 661 N N . TRP A 1 88 ? -4.350 -13.391 23.157 1.00 98.56 88 TRP A N 1
ATOM 662 C CA . TRP A 1 88 ? -5.597 -13.887 22.573 1.00 98.56 88 TRP A CA 1
ATOM 663 C C . TRP A 1 88 ? -6.155 -12.941 21.511 1.00 98.56 88 TRP A C 1
ATOM 665 O O . TRP A 1 88 ? -6.191 -11.725 21.710 1.00 98.56 88 TRP A O 1
ATOM 675 N N . LEU A 1 89 ? -6.648 -13.537 20.427 1.00 98.44 89 LEU A N 1
ATOM 676 C CA . LEU A 1 89 ? -7.589 -12.934 19.489 1.00 98.44 89 LEU A CA 1
ATOM 677 C C . LEU A 1 89 ? -8.971 -13.580 19.661 1.00 98.44 89 LEU A C 1
ATOM 679 O O . LEU A 1 89 ? -9.131 -14.613 20.314 1.00 98.44 89 LEU A O 1
ATOM 683 N N . GLY A 1 90 ? -9.995 -12.961 19.084 1.00 97.62 90 GLY A N 1
ATOM 684 C CA . GLY A 1 90 ? -11.391 -13.332 19.293 1.00 97.62 90 GLY A CA 1
ATOM 685 C C . GLY A 1 90 ? -11.892 -14.558 18.531 1.00 97.62 90 GLY A C 1
ATOM 686 O O . GLY A 1 90 ? -13.075 -14.866 18.660 1.00 97.62 90 GLY A O 1
ATOM 687 N N . ALA A 1 91 ? -11.057 -15.246 17.744 1.00 97.62 91 ALA A N 1
ATOM 688 C CA . ALA A 1 91 ? -11.473 -16.426 16.982 1.00 97.62 91 ALA A CA 1
ATOM 689 C C . ALA A 1 91 ? -11.125 -17.755 17.666 1.00 97.62 91 ALA A C 1
ATOM 691 O O . ALA A 1 91 ? -10.238 -17.827 18.518 1.00 97.62 91 ALA A O 1
ATOM 692 N N . ASN A 1 92 ? -11.863 -18.797 17.293 1.00 96.50 92 ASN A N 1
ATOM 693 C CA . ASN A 1 92 ? -11.736 -20.169 17.783 1.00 96.50 92 ASN A CA 1
ATOM 694 C C . ASN A 1 92 ? -12.422 -21.134 16.801 1.00 96.50 92 ASN A C 1
ATOM 696 O O . ASN A 1 92 ? -13.281 -20.702 16.030 1.00 96.50 92 ASN A O 1
ATOM 700 N N . ASP A 1 93 ? -12.124 -22.421 16.897 1.00 95.44 93 ASP A N 1
ATOM 701 C CA . ASP A 1 93 ? -12.802 -23.516 16.187 1.00 95.44 93 ASP A CA 1
ATOM 702 C C . ASP A 1 93 ? -13.311 -24.610 17.158 1.00 95.44 93 ASP A C 1
ATOM 704 O O . ASP A 1 93 ? -13.704 -25.700 16.752 1.00 95.44 93 ASP A O 1
ATOM 708 N N . ILE A 1 94 ? -13.459 -24.279 18.453 1.00 92.75 94 ILE A N 1
ATOM 709 C CA . ILE A 1 94 ? -13.984 -25.159 19.528 1.00 92.75 94 ILE A CA 1
ATOM 710 C C . ILE A 1 94 ? -15.286 -25.885 19.132 1.00 92.75 94 ILE A C 1
ATOM 712 O O . ILE A 1 94 ? -15.573 -26.991 19.598 1.00 92.75 94 ILE A O 1
ATOM 716 N N . GLY A 1 95 ? -16.141 -25.227 18.342 1.00 87.06 95 GLY A N 1
ATOM 717 C CA . GLY A 1 95 ? -17.422 -25.783 17.903 1.00 87.06 95 GLY A CA 1
ATOM 718 C C . GLY A 1 95 ? -17.282 -26.882 16.849 1.00 87.06 95 GLY A C 1
ATOM 719 O O . GLY A 1 95 ? -18.078 -27.828 16.852 1.00 87.06 95 GLY A O 1
ATOM 720 N N . GLN A 1 96 ? -16.292 -26.750 15.969 1.00 88.75 96 GLN A N 1
ATOM 721 C CA . GLN A 1 96 ? -15.992 -27.667 14.882 1.00 88.75 96 GLN A CA 1
ATOM 722 C C . GLN A 1 96 ? -14.557 -27.430 14.394 1.00 88.75 96 GLN A C 1
ATOM 724 O O . GLN A 1 96 ? -14.272 -26.387 13.820 1.00 88.75 96 GLN A O 1
ATOM 729 N N . GLU A 1 97 ? -13.705 -28.437 14.587 1.00 90.12 97 GLU A N 1
ATOM 730 C CA . GLU A 1 97 ? -12.316 -28.471 14.116 1.00 90.12 97 GLU A CA 1
ATOM 731 C C . GLU A 1 97 ? -12.177 -27.986 12.665 1.00 90.12 97 GLU A C 1
ATOM 733 O O . GLU A 1 97 ? -12.974 -28.389 11.807 1.00 90.12 97 GLU A O 1
ATOM 738 N N . ASP A 1 98 ? -11.158 -27.161 12.409 1.00 87.19 98 ASP A N 1
ATOM 739 C CA . ASP A 1 98 ? -10.839 -26.531 11.119 1.00 87.19 98 ASP A CA 1
ATOM 740 C C . ASP A 1 98 ? -11.870 -25.486 10.633 1.00 87.19 98 ASP A C 1
ATOM 742 O O . ASP A 1 98 ? -11.658 -24.838 9.604 1.00 87.19 98 ASP A O 1
ATOM 746 N N . GLU A 1 99 ? -12.970 -25.260 11.360 1.00 92.38 99 GLU A N 1
ATOM 747 C CA . GLU A 1 99 ? -13.960 -24.215 11.068 1.00 92.38 99 GLU A CA 1
ATOM 748 C C . GLU A 1 99 ? -13.797 -23.022 12.017 1.00 92.38 99 GLU A C 1
ATOM 750 O O . GLU A 1 99 ? -14.558 -22.809 12.965 1.00 92.38 99 GLU A O 1
ATOM 755 N N . TRP A 1 100 ? -12.787 -22.204 11.721 1.00 95.31 100 TRP A N 1
ATOM 756 C CA . TRP A 1 100 ? -12.469 -21.006 12.489 1.00 95.31 100 TRP A CA 1
ATOM 757 C C . TRP A 1 100 ? -13.553 -19.942 12.364 1.00 95.31 100 TRP A C 1
ATOM 759 O O . TRP A 1 100 ? -13.913 -19.508 11.267 1.00 95.31 100 TRP A O 1
ATOM 769 N N . ALA A 1 101 ? -14.020 -19.450 13.507 1.00 96.38 101 ALA A N 1
ATOM 770 C CA . ALA A 1 101 ? -14.981 -18.364 13.573 1.00 96.38 101 ALA A CA 1
ATOM 771 C C . ALA A 1 101 ? -14.614 -17.352 14.658 1.00 96.38 101 ALA A C 1
ATOM 773 O O . ALA A 1 101 ? -14.111 -17.696 15.733 1.00 96.38 101 ALA A O 1
ATO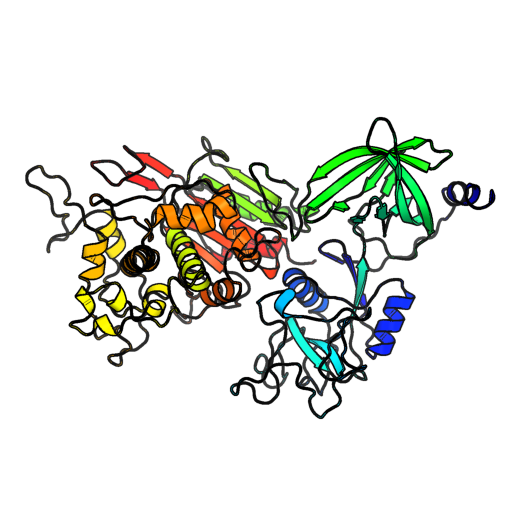M 774 N N . TRP A 1 102 ? -14.913 -16.084 14.389 1.00 96.31 1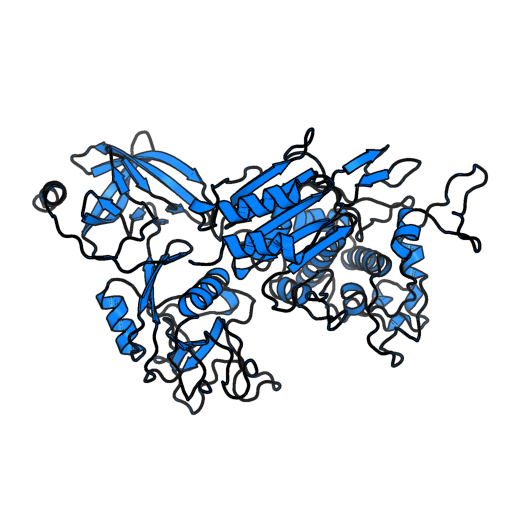02 TRP A N 1
ATOM 775 C CA . TRP A 1 102 ? -14.866 -15.024 15.389 1.00 96.31 102 TRP A CA 1
ATOM 776 C C . TRP A 1 102 ? -15.890 -15.279 16.504 1.00 96.31 102 TRP A C 1
ATOM 778 O O . TRP A 1 102 ? -16.781 -16.125 16.406 1.00 96.31 102 TRP A O 1
ATOM 788 N N . TYR A 1 103 ? -15.781 -14.528 17.598 1.00 90.25 103 TYR A N 1
ATOM 789 C CA . TYR A 1 103 ? -16.607 -14.693 18.797 1.00 90.25 103 TYR A CA 1
ATOM 790 C C . TYR A 1 103 ? -18.125 -14.585 18.549 1.00 90.25 103 TYR A C 1
ATOM 792 O O . TYR A 1 103 ? -18.897 -15.078 19.383 1.00 90.25 103 TYR A O 1
ATOM 800 N N . ASP A 1 104 ? -18.528 -13.951 17.442 1.00 88.81 104 ASP A N 1
ATOM 801 C CA . ASP A 1 104 ? -19.898 -13.750 16.954 1.00 88.81 104 ASP A CA 1
ATOM 802 C C . ASP A 1 104 ? -20.379 -14.855 15.987 1.00 88.81 104 ASP A C 1
ATOM 804 O O . ASP A 1 104 ? -21.522 -14.824 15.525 1.00 88.81 104 ASP A O 1
ATOM 808 N N . ASN A 1 105 ? -19.552 -15.880 15.760 1.00 91.12 105 ASN A N 1
ATOM 809 C CA . ASN A 1 105 ? -19.725 -16.979 14.804 1.00 91.12 105 ASN A CA 1
ATOM 810 C C . ASN A 1 105 ? -19.607 -16.571 13.327 1.00 91.12 105 ASN A C 1
ATOM 812 O O . ASN A 1 105 ? -20.026 -17.333 12.454 1.00 91.12 105 ASN A O 1
ATOM 816 N N . THR A 1 106 ? -19.063 -15.391 13.019 1.00 93.94 106 THR A N 1
ATOM 817 C CA . THR A 1 106 ? -18.675 -15.082 11.639 1.00 93.94 106 THR A CA 1
ATOM 818 C C . THR A 1 106 ? -17.442 -15.896 11.257 1.00 93.94 106 THR A C 1
ATOM 820 O O . THR A 1 106 ? -16.467 -15.945 12.003 1.00 93.94 106 THR A O 1
ATOM 823 N N . GLU A 1 107 ? -17.504 -16.567 10.107 1.00 94.94 107 GLU A N 1
ATOM 824 C CA . GLU A 1 107 ? -16.409 -17.393 9.590 1.00 94.94 107 GLU A CA 1
ATOM 825 C C . GLU A 1 107 ? -15.148 -16.545 9.374 1.00 94.94 107 GLU A C 1
ATOM 827 O O . GLU A 1 107 ? -15.197 -15.463 8.776 1.00 94.94 107 GLU A O 1
ATOM 832 N N . LEU A 1 108 ? -14.012 -17.040 9.859 1.00 95.38 108 LEU A N 1
ATOM 833 C CA . LEU A 1 108 ? -12.713 -16.413 9.677 1.00 95.38 108 LEU A CA 1
ATOM 834 C C . LEU A 1 108 ? -12.094 -16.912 8.373 1.00 95.38 108 LEU A C 1
ATOM 836 O O . LEU A 1 108 ? -11.665 -18.055 8.253 1.00 95.38 108 LEU A O 1
ATOM 840 N N . ASN A 1 109 ? -11.975 -16.007 7.402 1.00 91.25 109 ASN A N 1
ATOM 841 C CA . ASN A 1 109 ? -11.208 -16.242 6.186 1.00 91.25 109 ASN A CA 1
ATOM 842 C C . ASN A 1 109 ? -10.014 -15.280 6.126 1.00 91.25 109 ASN A C 1
ATOM 844 O O . ASN A 1 109 ? -10.128 -14.162 5.616 1.00 91.25 109 ASN A O 1
ATOM 848 N N . ALA A 1 110 ? -8.857 -15.731 6.618 1.00 88.44 110 ALA A N 1
ATOM 849 C CA . ALA A 1 110 ? -7.633 -14.927 6.685 1.00 88.44 110 ALA A CA 1
ATOM 850 C C . ALA A 1 110 ? -7.216 -14.358 5.317 1.00 88.44 110 ALA A C 1
ATOM 852 O O . ALA A 1 110 ? -6.803 -13.204 5.229 1.00 88.44 110 ALA A O 1
ATOM 853 N N . SER A 1 111 ? -7.406 -15.128 4.240 1.00 86.31 111 SER A N 1
ATOM 854 C CA . SER A 1 111 ? -7.075 -14.684 2.877 1.00 86.31 111 SER A CA 1
ATOM 855 C C . SER A 1 111 ? -7.955 -13.533 2.369 1.00 86.31 111 SER A C 1
ATOM 857 O O . SER A 1 111 ? -7.571 -12.803 1.458 1.00 86.31 111 SER A O 1
ATOM 859 N N . SER A 1 112 ? -9.137 -13.336 2.963 1.00 87.62 112 SER A N 1
ATOM 860 C CA . SER A 1 112 ? -10.020 -12.213 2.628 1.00 87.62 112 SER A CA 1
ATOM 861 C C . SER A 1 112 ? -9.583 -10.897 3.284 1.00 87.62 112 SER A C 1
ATOM 863 O O . SER A 1 112 ? -9.780 -9.827 2.695 1.00 87.62 112 SER A O 1
ATOM 865 N N . ILE A 1 113 ? -8.937 -10.997 4.453 1.00 89.94 113 ILE A N 1
ATOM 866 C CA . ILE A 1 113 ? -8.407 -9.881 5.249 1.00 89.94 113 ILE A CA 1
ATOM 867 C C . ILE A 1 113 ? -7.183 -9.286 4.556 1.00 89.94 113 ILE A C 1
ATOM 869 O O . ILE A 1 113 ? -7.092 -8.078 4.339 1.00 89.94 113 ILE A O 1
ATOM 873 N N . SER A 1 114 ? -6.229 -10.142 4.192 1.00 89.50 114 SER A N 1
ATOM 874 C CA . SER A 1 114 ? -5.023 -9.752 3.473 1.00 89.50 114 SER A CA 1
ATOM 875 C C . SER A 1 114 ? -4.407 -10.952 2.785 1.00 89.50 114 SER A C 1
ATOM 877 O O . SER A 1 114 ? -4.539 -12.094 3.214 1.00 89.50 114 SER A O 1
ATOM 879 N N . SER A 1 115 ? -3.657 -10.655 1.738 1.00 84.00 115 SER A N 1
ATOM 880 C CA . SER A 1 115 ? -2.788 -11.632 1.094 1.00 84.00 115 SER A CA 1
ATOM 881 C C . SER A 1 115 ? -1.564 -12.002 1.903 1.00 84.00 115 SER A C 1
ATOM 883 O O . SER A 1 115 ? -0.943 -13.039 1.673 1.00 84.00 115 SER A O 1
ATOM 885 N N . ARG A 1 116 ? -1.155 -11.118 2.813 1.00 90.62 116 ARG A N 1
ATOM 886 C CA . ARG A 1 116 ? 0.049 -11.317 3.607 1.00 90.62 116 ARG A CA 1
ATOM 887 C C . ARG A 1 116 ? -0.237 -12.451 4.587 1.00 90.62 116 ARG A C 1
ATOM 889 O O . ARG A 1 116 ? -1.298 -12.435 5.206 1.00 90.62 116 ARG A O 1
ATOM 896 N N . PRO A 1 117 ? 0.673 -13.429 4.740 1.00 89.62 117 PRO A N 1
ATOM 897 C CA . PRO A 1 117 ? 0.408 -14.609 5.549 1.00 89.62 117 PRO A CA 1
ATOM 898 C C . PRO A 1 117 ? 0.216 -14.210 7.010 1.00 89.62 117 PRO A C 1
ATOM 900 O O . PRO A 1 117 ? 1.178 -13.877 7.706 1.00 89.62 117 PRO A O 1
ATOM 903 N N . LEU A 1 118 ? -1.044 -14.232 7.446 1.00 94.25 118 LEU A N 1
ATOM 904 C CA . LEU A 1 118 ? -1.415 -13.973 8.830 1.00 94.25 118 LEU A CA 1
ATOM 905 C C . LEU A 1 118 ? -1.149 -15.198 9.683 1.00 94.25 118 LEU A C 1
ATOM 907 O O . LEU A 1 118 ? -0.647 -15.040 10.775 1.00 94.25 118 LEU A O 1
ATOM 911 N N . TRP A 1 119 ? -1.371 -16.406 9.179 1.00 95.31 119 TRP A N 1
ATOM 912 C CA . TRP A 1 119 ? -0.987 -17.631 9.873 1.00 95.31 119 TRP A CA 1
ATOM 913 C C . TRP A 1 119 ? 0.521 -17.877 9.809 1.00 95.31 119 TRP A C 1
ATOM 915 O O . TRP A 1 119 ? 1.176 -17.596 8.799 1.00 95.31 119 TRP A O 1
ATOM 925 N N . GLY A 1 120 ? 1.076 -18.387 10.909 1.00 93.88 120 GLY A N 1
ATOM 926 C CA . GLY A 1 120 ? 2.418 -18.949 10.932 1.00 93.88 120 GLY A CA 1
ATOM 927 C C . GLY A 1 120 ? 2.505 -20.250 10.128 1.00 93.88 120 GLY A C 1
ATOM 928 O O . GLY A 1 120 ? 1.601 -20.644 9.391 1.00 93.88 120 GLY A O 1
ATOM 929 N N . ASN A 1 121 ? 3.624 -20.939 10.279 1.00 92.50 121 ASN A N 1
ATOM 930 C CA . ASN A 1 121 ? 3.841 -22.269 9.735 1.00 92.50 121 ASN A CA 1
ATOM 931 C C . ASN A 1 121 ? 3.686 -23.325 10.831 1.00 92.50 121 ASN A C 1
ATOM 933 O O . ASN A 1 121 ? 4.188 -23.100 11.927 1.00 92.50 121 ASN A O 1
ATOM 937 N N . GLY A 1 122 ? 3.090 -24.471 10.498 1.00 86.69 122 GLY A N 1
ATOM 938 C CA . GLY A 1 122 ? 2.850 -25.565 11.443 1.00 86.69 122 GLY A CA 1
ATOM 939 C C . GLY A 1 122 ? 3.933 -26.651 11.443 1.00 86.69 122 GLY A C 1
ATOM 940 O O . GLY A 1 122 ? 4.984 -26.544 10.783 1.00 86.69 122 GLY A O 1
ATOM 941 N N . GLU A 1 123 ? 3.662 -27.741 12.161 1.00 80.19 123 GLU A N 1
ATOM 942 C CA . GLU A 1 123 ? 4.506 -28.935 12.217 1.00 80.19 123 GLU A CA 1
ATOM 943 C C . GLU A 1 123 ? 4.779 -29.484 10.802 1.00 80.19 123 GLU A C 1
ATOM 945 O O . GLU A 1 123 ? 3.887 -29.836 10.034 1.00 80.19 123 GLU A O 1
ATOM 950 N N . GLY A 1 124 ? 6.060 -29.553 10.426 1.00 79.50 124 GLY A N 1
ATOM 951 C CA . GLY A 1 124 ? 6.464 -29.937 9.070 1.00 79.50 124 GLY A CA 1
ATOM 952 C C . GLY A 1 124 ? 6.680 -28.762 8.114 1.00 79.50 124 GLY A C 1
ATOM 953 O O . GLY A 1 124 ? 6.759 -28.982 6.902 1.00 79.50 124 GLY A O 1
ATOM 954 N N . HIS A 1 125 ? 6.834 -27.534 8.622 1.00 81.50 125 HIS A N 1
ATOM 955 C CA . HIS A 1 125 ? 7.319 -26.389 7.845 1.00 81.50 125 HIS A CA 1
ATOM 956 C C . HIS A 1 125 ? 8.477 -26.773 6.895 1.00 81.50 125 HIS A C 1
ATOM 958 O O . HIS A 1 125 ? 9.431 -27.458 7.271 1.00 81.50 125 HIS A O 1
ATOM 964 N N . GLY A 1 126 ? 8.365 -26.356 5.630 1.00 77.44 126 GLY A N 1
ATOM 965 C CA . GLY A 1 126 ? 9.223 -26.805 4.523 1.00 77.44 126 GLY A CA 1
ATOM 966 C C . GLY A 1 126 ? 8.672 -27.997 3.724 1.00 77.44 126 GLY A C 1
ATOM 967 O O . GLY A 1 126 ? 9.132 -28.236 2.609 1.00 77.44 126 GLY A O 1
ATOM 968 N N . ALA A 1 127 ? 7.657 -28.698 4.239 1.00 84.75 127 ALA A N 1
ATOM 969 C CA . ALA A 1 127 ? 6.842 -29.673 3.504 1.00 84.75 127 ALA A CA 1
ATOM 970 C C . ALA A 1 127 ? 5.463 -29.119 3.081 1.00 84.75 127 ALA A C 1
ATOM 972 O O . ALA A 1 127 ? 4.666 -29.858 2.509 1.00 84.75 127 ALA A O 1
ATOM 973 N N . GLY A 1 128 ? 5.207 -27.825 3.320 1.00 75.00 128 GLY A N 1
ATOM 974 C CA . GLY A 1 128 ? 3.999 -27.116 2.878 1.00 75.00 128 GLY A CA 1
ATOM 975 C C . GLY A 1 128 ? 2.869 -27.008 3.908 1.00 75.00 128 GLY A C 1
ATOM 976 O O . GLY A 1 128 ? 1.776 -26.614 3.526 1.00 75.00 128 GLY A O 1
ATOM 977 N N . PHE A 1 129 ? 3.115 -27.343 5.178 1.00 80.06 129 PHE A N 1
ATOM 978 C CA . PHE A 1 129 ? 2.139 -27.181 6.262 1.00 80.06 129 PHE A CA 1
ATOM 979 C C . PHE A 1 129 ? 2.168 -25.756 6.836 1.00 80.06 129 PHE A C 1
ATOM 981 O O . PHE A 1 129 ? 3.251 -25.194 7.044 1.00 80.06 129 PHE A O 1
ATOM 988 N N . SER A 1 130 ? 0.989 -25.186 7.086 1.00 83.38 130 SER A N 1
ATOM 989 C CA . SER A 1 130 ? 0.787 -23.899 7.761 1.00 83.38 130 SER A CA 1
ATOM 990 C C . SER A 1 130 ? -0.007 -24.092 9.048 1.00 83.38 130 SER A C 1
ATOM 992 O O . SER A 1 130 ? -0.652 -25.122 9.199 1.00 83.38 130 SER A O 1
ATOM 994 N N . GLU A 1 131 ? 0.032 -23.098 9.933 1.00 89.88 131 GLU A N 1
ATOM 995 C CA . GLU A 1 131 ? -0.979 -22.981 10.988 1.00 89.88 131 GLU A CA 1
ATOM 996 C C . GLU A 1 131 ? -2.361 -22.723 10.344 1.00 89.88 131 GLU A C 1
ATOM 998 O O . GLU A 1 131 ? -2.413 -22.196 9.216 1.00 89.88 131 GLU A O 1
ATOM 1003 N N . PRO A 1 132 ? -3.470 -23.043 11.027 1.00 92.00 132 PRO A N 1
ATOM 1004 C CA . PRO A 1 132 ? -3.538 -23.781 12.294 1.00 92.00 132 PRO A CA 1
ATOM 1005 C C . PRO A 1 132 ? -3.162 -25.262 12.113 1.00 92.00 132 PRO A C 1
ATOM 1007 O O . PRO A 1 132 ? -3.488 -25.850 11.079 1.00 92.00 132 PRO A O 1
ATOM 1010 N N . ASP A 1 133 ? -2.437 -25.847 13.068 1.00 87.25 133 ASP A N 1
ATOM 1011 C CA . ASP A 1 133 ? -1.913 -27.221 12.962 1.00 87.25 133 ASP A CA 1
ATOM 1012 C C . ASP A 1 133 ? -2.459 -28.210 14.004 1.00 87.25 133 ASP A C 1
ATOM 1014 O O . ASP A 1 133 ? -2.203 -29.420 13.906 1.00 87.25 133 ASP A O 1
ATOM 1018 N N . ASN A 1 134 ? -3.239 -27.709 14.961 1.00 86.00 134 ASN A N 1
ATOM 1019 C CA . ASN A 1 134 ? -3.797 -28.429 16.089 1.00 86.00 134 ASN A CA 1
ATOM 1020 C C . ASN A 1 134 ? -2.769 -29.334 16.786 1.00 86.00 134 ASN A C 1
ATOM 1022 O O . ASN A 1 134 ? -2.968 -30.546 16.969 1.00 86.00 134 ASN A O 1
ATOM 1026 N N . PHE A 1 135 ? -1.630 -28.769 17.181 1.00 82.44 135 PHE A N 1
ATOM 1027 C CA . PHE A 1 135 ? -0.536 -29.489 17.818 1.00 82.44 135 PHE A CA 1
ATOM 1028 C C . PHE A 1 135 ? -1.017 -30.308 19.031 1.00 82.44 135 PHE A C 1
ATOM 1030 O O . PHE A 1 135 ? -1.512 -29.803 20.043 1.00 82.44 135 PHE A O 1
ATOM 1037 N N . ASN A 1 136 ? -0.813 -31.628 18.956 1.00 81.75 136 ASN A N 1
ATOM 1038 C CA . ASN A 1 136 ? -1.315 -32.641 19.901 1.00 81.75 136 ASN A CA 1
ATOM 1039 C C . ASN A 1 136 ? -2.852 -32.758 20.029 1.00 81.75 136 ASN A C 1
ATOM 1041 O O . ASN A 1 136 ? -3.316 -33.439 20.950 1.00 81.75 136 ASN A O 1
ATOM 1045 N N . GLY A 1 137 ? -3.633 -32.174 19.119 1.00 81.38 137 GLY A N 1
ATOM 1046 C CA . GLY A 1 137 ? -5.088 -32.334 19.028 1.00 81.38 137 GLY A CA 1
ATOM 1047 C C . GLY A 1 137 ? -5.870 -31.623 20.134 1.00 81.38 137 GLY A C 1
ATOM 1048 O O . GLY A 1 137 ? -6.805 -32.208 20.682 1.00 81.38 137 GLY A O 1
ATOM 1049 N N . SER A 1 138 ? -5.418 -30.445 20.573 1.00 84.56 138 SER A N 1
ATOM 1050 C CA . SER A 1 138 ? -6.060 -29.694 21.662 1.00 84.56 138 SER A CA 1
ATOM 1051 C C . SER A 1 138 ? -5.917 -28.170 21.566 1.00 84.56 138 SER A C 1
ATOM 1053 O O . SER A 1 138 ? -5.933 -27.495 22.604 1.00 84.56 138 SER A O 1
ATOM 1055 N N . GLN A 1 139 ? -5.695 -27.634 20.370 1.00 93.19 139 GLN A N 1
ATOM 1056 C CA . GLN A 1 139 ? -5.498 -26.210 20.135 1.00 93.19 139 GLN A CA 1
ATOM 1057 C C . GLN A 1 139 ? -6.653 -25.657 19.312 1.00 93.19 139 GLN A C 1
ATOM 1059 O O . GLN A 1 139 ? -6.696 -25.848 18.110 1.00 93.19 139 GLN A O 1
ATOM 1064 N N . ASP A 1 140 ? -7.561 -24.951 19.987 1.00 95.81 140 ASP A N 1
ATOM 1065 C CA . ASP A 1 140 ? -8.813 -24.514 19.361 1.00 95.81 140 ASP A CA 1
ATOM 1066 C C . ASP A 1 140 ? -9.026 -22.986 19.434 1.00 95.81 140 ASP A C 1
ATOM 1068 O O . ASP A 1 140 ? -10.120 -22.477 19.185 1.00 95.81 140 ASP A O 1
ATOM 1072 N N . CYS A 1 141 ? -8.025 -22.220 19.896 1.00 97.62 141 CYS A N 1
ATOM 1073 C CA . CYS A 1 141 ? -8.162 -20.787 20.188 1.00 97.62 141 CYS A CA 1
ATOM 1074 C C . CYS A 1 141 ? -7.090 -19.934 19.510 1.00 97.62 141 CYS A C 1
ATOM 1076 O O . CYS A 1 141 ? -5.895 -20.193 19.649 1.00 97.62 141 CYS A O 1
ATOM 1078 N N . LEU A 1 142 ? -7.514 -18.855 18.845 1.00 98.00 142 LEU A N 1
ATOM 1079 C CA . LEU A 1 142 ? -6.635 -18.018 18.033 1.00 98.00 142 LEU A CA 1
ATOM 1080 C C . LEU A 1 142 ? -5.761 -17.143 18.921 1.00 98.00 142 LEU A C 1
ATOM 1082 O O . LEU A 1 142 ? -6.262 -16.367 19.741 1.00 98.00 142 LEU A O 1
ATOM 1086 N N . ALA A 1 143 ? -4.458 -17.181 18.685 1.00 98.00 143 ALA A N 1
ATOM 1087 C CA . ALA A 1 143 ? -3.505 -16.283 19.304 1.00 98.00 143 ALA A CA 1
ATOM 1088 C C . ALA A 1 143 ? -2.602 -15.611 18.271 1.00 98.00 143 ALA A C 1
ATOM 1090 O O . ALA A 1 143 ? -2.233 -16.197 17.257 1.00 98.00 143 ALA A O 1
ATOM 1091 N N . MET A 1 144 ? -2.186 -14.380 18.564 1.00 98.06 144 MET A N 1
ATOM 1092 C CA . MET A 1 144 ? -1.146 -13.690 17.802 1.00 98.06 144 MET A CA 1
ATOM 1093 C C . MET A 1 144 ? 0.175 -13.765 18.561 1.00 98.06 144 MET A C 1
ATOM 1095 O O . MET A 1 144 ? 0.255 -13.364 19.727 1.00 98.06 144 MET A O 1
ATOM 1099 N N . GLY A 1 145 ? 1.230 -14.239 17.901 1.00 97.19 145 GLY A N 1
ATOM 1100 C CA . GLY A 1 145 ? 2.574 -14.182 18.463 1.00 97.19 145 GLY A CA 1
ATOM 1101 C C . GLY A 1 145 ? 3.125 -12.765 18.364 1.00 97.19 145 GLY A C 1
ATOM 1102 O O . GLY A 1 145 ? 3.343 -12.250 17.272 1.00 97.19 145 GLY A O 1
ATOM 1103 N N . VAL A 1 146 ? 3.392 -12.117 19.498 1.00 95.75 146 VAL A N 1
ATOM 1104 C CA . VAL A 1 146 ? 3.969 -10.752 19.540 1.00 95.75 146 VAL A CA 1
ATOM 1105 C C . VAL A 1 146 ? 5.501 -10.756 19.501 1.00 95.75 146 VAL A C 1
ATOM 1107 O O . VAL A 1 146 ? 6.151 -9.722 19.377 1.00 95.75 146 VAL A O 1
ATOM 1110 N N . THR A 1 147 ? 6.088 -11.949 19.551 1.00 95.56 147 THR A N 1
ATOM 1111 C CA . THR A 1 147 ? 7.506 -12.244 19.318 1.00 95.56 147 THR A CA 1
ATOM 1112 C C . THR A 1 147 ? 7.589 -13.460 18.413 1.00 95.56 147 THR A C 1
ATOM 1114 O O . THR A 1 147 ? 6.704 -14.300 18.493 1.00 95.56 147 THR A O 1
ATOM 1117 N N . SER A 1 148 ? 8.645 -13.611 17.615 1.00 95.19 148 SER A N 1
ATOM 1118 C CA . SER A 1 148 ? 8.787 -14.771 16.727 1.00 95.19 148 SER A CA 1
ATOM 1119 C C . SER A 1 148 ? 8.850 -16.113 17.486 1.00 95.19 148 SER A C 1
ATOM 1121 O O . SER A 1 148 ? 9.395 -16.185 18.593 1.00 95.19 148 SER A O 1
ATOM 1123 N N . TRP A 1 149 ? 8.330 -17.191 16.890 1.00 95.06 149 TRP A N 1
ATOM 1124 C CA . TRP A 1 149 ? 8.234 -18.535 17.483 1.00 95.06 149 TRP A CA 1
ATOM 1125 C C . TRP A 1 149 ? 8.811 -19.628 16.577 1.00 95.06 149 TRP A C 1
ATOM 1127 O O . TRP A 1 149 ? 8.900 -19.445 15.357 1.00 95.06 149 TRP A O 1
ATOM 1137 N N . PRO A 1 150 ? 9.245 -20.759 17.166 1.00 94.44 150 PRO A N 1
ATOM 1138 C CA . PRO A 1 150 ? 9.316 -21.048 18.605 1.00 94.44 150 PRO A CA 1
ATOM 1139 C C . PRO A 1 150 ? 10.437 -20.254 19.292 1.00 94.44 150 PRO A C 1
ATOM 1141 O O . PRO A 1 150 ? 11.413 -19.859 18.657 1.00 94.44 150 PRO A O 1
ATOM 1144 N N . LYS A 1 151 ? 10.364 -20.065 20.612 1.00 94.94 151 LYS A N 1
ATOM 1145 C CA . LYS A 1 151 ? 11.361 -19.293 21.381 1.00 94.94 151 LYS A CA 1
ATOM 1146 C C . LYS A 1 151 ? 12.785 -19.839 21.251 1.00 94.94 151 LYS A C 1
ATOM 1148 O O . LYS A 1 151 ? 13.751 -19.084 21.317 1.00 94.94 151 LYS A O 1
ATOM 1153 N N . ALA A 1 152 ? 12.921 -21.154 21.072 1.00 95.19 152 ALA A N 1
ATOM 1154 C CA . ALA A 1 152 ? 14.210 -21.818 20.880 1.00 95.19 152 ALA A CA 1
ATOM 1155 C C . ALA A 1 152 ? 14.829 -21.567 19.491 1.00 95.19 152 ALA A C 1
ATOM 1157 O O . ALA A 1 152 ? 16.046 -21.678 19.346 1.00 95.19 152 ALA A O 1
ATOM 1158 N N . ASN A 1 153 ? 14.010 -21.237 18.488 1.00 93.62 153 ASN A N 1
ATOM 1159 C CA . ASN A 1 153 ? 14.441 -20.919 17.128 1.00 93.62 153 ASN A CA 1
ATOM 1160 C C . ASN A 1 153 ? 13.549 -19.806 16.538 1.00 93.62 153 ASN A C 1
ATOM 1162 O O . ASN A 1 153 ? 12.675 -20.093 15.717 1.00 93.62 153 ASN A O 1
ATOM 1166 N N . PRO A 1 154 ? 13.706 -18.552 17.003 1.00 93.88 154 PRO A N 1
ATOM 1167 C CA . PRO A 1 154 ? 12.760 -17.483 16.699 1.00 93.88 154 PRO A CA 1
ATOM 1168 C C . PRO A 1 154 ? 12.606 -17.249 15.193 1.00 93.88 154 PRO A C 1
ATOM 1170 O O . PRO A 1 154 ? 13.591 -17.007 14.498 1.00 93.88 154 PRO A O 1
ATOM 1173 N N . GLY A 1 155 ? 11.364 -17.275 14.706 1.00 90.88 155 GLY A N 1
ATOM 1174 C CA . GLY A 1 155 ? 11.032 -17.014 13.301 1.00 90.88 155 GLY A CA 1
ATOM 1175 C C . GLY A 1 155 ? 10.974 -18.264 12.434 1.00 90.88 155 GLY A C 1
ATOM 1176 O O . GLY A 1 155 ? 10.684 -18.148 11.250 1.00 90.88 155 GLY A O 1
ATOM 1177 N N . PHE A 1 156 ? 11.256 -19.441 13.000 1.00 92.88 156 PHE A N 1
ATOM 1178 C CA . PHE A 1 156 ? 11.232 -20.689 12.244 1.00 92.88 156 PHE A CA 1
ATOM 1179 C C . PHE A 1 156 ? 9.814 -21.139 11.884 1.00 92.88 156 PHE A C 1
ATOM 1181 O O . PHE A 1 156 ? 9.605 -21.581 10.761 1.00 92.88 156 PHE A O 1
ATOM 1188 N N . TYR A 1 157 ? 8.860 -21.020 12.813 1.00 93.81 157 TYR A N 1
ATOM 1189 C CA . TYR A 1 157 ? 7.454 -21.327 12.541 1.00 93.81 157 TYR A CA 1
ATOM 1190 C C . TYR A 1 157 ? 6.664 -20.062 12.255 1.00 93.81 157 TYR A C 1
ATOM 1192 O O . TYR A 1 157 ? 5.995 -19.984 11.232 1.00 93.81 157 TYR A O 1
ATOM 1200 N N . GLY A 1 158 ? 6.829 -19.011 13.048 1.00 94.19 158 GLY A N 1
ATOM 1201 C CA . GLY A 1 158 ? 6.227 -17.733 12.705 1.00 94.19 158 GLY A CA 1
ATOM 1202 C C . GLY A 1 158 ? 6.984 -16.543 13.249 1.00 94.19 158 GLY A C 1
ATOM 1203 O O . GLY A 1 158 ? 7.820 -16.631 14.155 1.00 94.19 158 GLY A O 1
ATOM 1204 N N . THR A 1 159 ? 6.721 -15.410 12.622 1.00 94.38 159 THR A N 1
ATOM 1205 C CA . THR A 1 159 ? 7.296 -14.109 12.949 1.00 94.38 159 THR A CA 1
ATOM 1206 C C . THR A 1 159 ? 6.280 -13.264 13.709 1.00 94.38 159 THR A C 1
ATOM 1208 O O . THR A 1 159 ? 5.077 -13.499 13.627 1.00 94.38 159 THR A O 1
ATOM 1211 N N . ALA A 1 160 ? 6.760 -12.282 14.476 1.00 95.19 160 ALA A N 1
ATOM 1212 C CA . ALA A 1 160 ? 5.886 -11.408 15.253 1.00 95.19 160 ALA A CA 1
ATOM 1213 C C . ALA A 1 160 ? 4.768 -10.791 14.385 1.00 95.19 160 ALA A C 1
ATOM 1215 O O . ALA A 1 160 ? 5.044 -10.166 13.361 1.00 95.19 160 ALA A O 1
ATOM 1216 N N . GLY A 1 161 ? 3.520 -10.935 14.826 1.00 95.19 161 GLY A N 1
ATOM 1217 C CA . GLY A 1 161 ? 2.315 -10.510 14.118 1.00 95.19 161 GLY A CA 1
ATOM 1218 C C . GLY A 1 161 ? 1.609 -11.621 13.345 1.00 95.19 161 GLY A C 1
ATOM 1219 O O . GLY A 1 161 ? 0.488 -11.389 12.904 1.00 95.19 161 GLY A O 1
ATOM 1220 N N . GLN A 1 162 ? 2.212 -12.802 13.186 1.00 96.69 162 GLN A N 1
ATOM 1221 C CA . GLN A 1 162 ? 1.490 -13.958 12.653 1.00 96.69 162 GLN A CA 1
ATOM 1222 C C . GLN A 1 162 ? 0.652 -14.649 13.755 1.00 96.69 162 GLN A C 1
ATOM 1224 O O . GLN A 1 162 ? 0.789 -14.374 14.955 1.00 96.69 162 GLN A O 1
ATOM 1229 N N . TRP A 1 163 ? -0.232 -15.535 13.337 1.00 97.38 163 TRP A N 1
ATOM 1230 C CA . TRP A 1 163 ? -1.215 -16.231 14.141 1.00 97.38 163 TRP A CA 1
ATOM 1231 C C . TRP A 1 163 ? -0.799 -17.679 14.364 1.00 97.38 163 TRP A C 1
ATOM 1233 O O . TRP A 1 163 ? -0.051 -18.255 13.569 1.00 97.38 163 TRP A O 1
ATOM 1243 N N . ASN A 1 164 ? -1.292 -18.235 15.459 1.00 96.31 164 ASN A N 1
ATOM 1244 C CA . ASN A 1 164 ? -1.117 -19.611 15.893 1.00 96.31 164 ASN A CA 1
ATOM 1245 C C . ASN A 1 164 ? -2.412 -20.040 16.607 1.00 96.31 164 ASN A C 1
ATOM 1247 O O . ASN A 1 164 ? -3.069 -19.202 17.236 1.00 96.31 164 ASN A O 1
ATOM 1251 N N . ASP A 1 165 ? -2.796 -21.300 16.502 1.00 94.88 165 ASP A N 1
ATOM 1252 C CA . ASP A 1 165 ? -3.848 -21.910 17.302 1.00 94.88 165 ASP A CA 1
ATOM 1253 C C . ASP A 1 165 ? -3.254 -22.490 18.582 1.00 94.88 165 ASP A C 1
ATOM 1255 O O . ASP A 1 165 ? -2.288 -23.237 18.582 1.00 94.88 165 ASP A O 1
ATOM 1259 N N . LEU A 1 166 ? -3.809 -22.124 19.731 1.00 96.62 166 LEU A N 1
ATOM 1260 C CA . LEU A 1 166 ? -3.291 -22.554 21.024 1.00 96.62 166 LEU A CA 1
ATOM 1261 C C . LEU A 1 166 ? -4.375 -23.221 21.853 1.00 96.62 166 LEU A C 1
ATOM 1263 O O . LEU A 1 166 ? -5.572 -22.973 21.697 1.00 96.62 166 LEU A O 1
ATOM 1267 N N . ASN A 1 167 ? -3.945 -24.017 22.828 1.00 96.94 167 ASN A N 1
ATOM 1268 C CA . ASN A 1 167 ? -4.844 -24.596 23.805 1.00 96.94 167 ASN A CA 1
ATOM 1269 C C . ASN A 1 167 ? -5.543 -23.474 24.574 1.00 96.94 167 ASN A C 1
ATOM 1271 O O . ASN A 1 167 ? -4.900 -22.663 25.250 1.00 96.94 167 ASN A O 1
ATOM 1275 N N . CYS A 1 168 ? -6.872 -23.462 24.517 1.00 97.19 168 CYS A N 1
ATOM 1276 C CA . CYS A 1 168 ? -7.716 -22.427 25.110 1.00 97.19 168 CYS A CA 1
ATOM 1277 C C . CYS A 1 168 ? -7.527 -22.243 26.630 1.00 97.19 168 CYS A C 1
ATOM 1279 O O . CYS A 1 168 ? -7.943 -21.222 27.184 1.00 97.19 168 CYS A O 1
ATOM 1281 N N . ASN A 1 169 ? -6.910 -23.217 27.315 1.00 96.88 169 ASN A N 1
ATOM 1282 C CA . ASN A 1 169 ? -6.607 -23.164 28.748 1.00 96.88 169 ASN A CA 1
ATOM 1283 C C . ASN A 1 169 ? -5.297 -22.432 29.081 1.00 96.88 169 ASN A C 1
ATOM 1285 O O . ASN A 1 169 ? -4.995 -22.250 30.264 1.00 96.88 169 ASN A O 1
ATOM 1289 N N . ASN A 1 170 ? -4.509 -22.017 28.085 1.00 97.69 170 ASN A N 1
ATOM 1290 C CA . ASN A 1 170 ? -3.386 -21.114 28.326 1.00 97.69 170 ASN A CA 1
ATOM 1291 C C . ASN A 1 170 ? -3.889 -19.812 28.962 1.00 97.69 170 ASN A C 1
ATOM 1293 O O . ASN A 1 170 ? -4.974 -19.333 28.655 1.00 97.69 170 ASN A O 1
ATOM 1297 N N . SER A 1 171 ? -3.103 -19.218 29.857 1.00 98.00 171 SER A N 1
ATOM 1298 C CA . SER A 1 171 ? -3.428 -17.908 30.425 1.00 98.00 171 SER A CA 1
ATOM 1299 C C . SER A 1 171 ? -2.620 -16.838 29.705 1.00 98.00 171 SER A C 1
ATOM 1301 O O . SER A 1 171 ? -1.424 -16.697 29.964 1.00 98.00 171 SER A O 1
ATOM 1303 N N . LEU A 1 172 ? -3.267 -16.098 28.806 1.00 98.38 172 LEU A N 1
ATOM 1304 C CA . LEU A 1 172 ? -2.635 -15.057 27.997 1.00 98.38 172 LEU A CA 1
ATOM 1305 C C . LEU A 1 172 ? -3.278 -13.698 28.252 1.00 98.38 172 LEU A C 1
ATOM 1307 O O . LEU A 1 172 ? -4.447 -13.603 28.630 1.00 98.38 172 LEU A O 1
ATOM 1311 N N . SER A 1 173 ? -2.489 -12.646 28.064 1.00 97.56 173 SER A N 1
ATOM 1312 C CA . SER A 1 173 ? -3.001 -11.284 27.988 1.00 97.56 173 SER A CA 1
ATOM 1313 C C . SER A 1 173 ? -3.756 -11.098 26.676 1.00 97.56 173 SER A C 1
ATOM 1315 O O . SER A 1 173 ? -3.615 -11.875 25.730 1.00 97.56 173 SER A O 1
ATOM 1317 N N . PHE A 1 174 ? -4.557 -10.050 26.613 1.00 97.88 174 PHE A N 1
ATOM 1318 C CA . PHE A 1 174 ? -5.403 -9.759 25.464 1.00 97.88 174 PHE A CA 1
ATOM 1319 C C . PHE A 1 174 ? -5.718 -8.269 25.422 1.00 97.88 174 PHE A C 1
ATOM 1321 O O . PHE A 1 174 ? -5.413 -7.531 26.363 1.00 97.88 174 PHE A O 1
ATOM 1328 N N . ALA A 1 175 ? -6.320 -7.826 24.328 1.00 97.00 175 ALA A N 1
ATOM 1329 C CA . ALA A 1 175 ? -6.960 -6.526 24.267 1.00 97.00 175 ALA A CA 1
ATOM 1330 C C . ALA A 1 175 ? -8.475 -6.707 24.151 1.00 97.00 175 ALA A C 1
ATOM 1332 O O . ALA A 1 175 ? -8.956 -7.700 23.598 1.00 97.00 175 ALA A O 1
ATOM 1333 N N . ILE A 1 176 ? -9.207 -5.752 24.713 1.00 96.31 176 ILE A N 1
ATOM 1334 C CA . ILE A 1 176 ? -10.638 -5.592 24.481 1.00 96.31 176 ILE A CA 1
ATOM 1335 C C . ILE A 1 176 ? -10.796 -4.562 23.379 1.00 96.31 176 ILE A C 1
ATOM 1337 O O . ILE A 1 176 ? -10.202 -3.489 23.460 1.00 96.31 176 ILE A O 1
ATOM 1341 N N . GLU A 1 177 ? -11.603 -4.890 22.390 1.00 95.31 177 GLU A N 1
ATOM 1342 C CA . GLU A 1 177 ? -11.977 -4.020 21.291 1.00 95.31 177 GLU A CA 1
ATOM 1343 C C . GLU A 1 177 ? -13.383 -3.458 21.524 1.00 95.31 177 GLU A C 1
ATOM 1345 O O . GLU A 1 177 ? -14.308 -4.180 21.911 1.00 95.31 177 GLU A O 1
ATOM 1350 N N . TYR A 1 178 ? -13.543 -2.158 21.292 1.00 92.38 178 TYR A N 1
ATOM 1351 C CA . TYR A 1 178 ? -14.819 -1.454 21.346 1.00 92.38 178 TYR A CA 1
ATOM 1352 C C . TYR A 1 178 ? -15.046 -0.723 20.024 1.00 92.38 178 TYR A C 1
ATOM 1354 O O . TYR A 1 178 ? -14.224 0.105 19.633 1.00 92.38 178 TYR A O 1
ATOM 1362 N N . VAL A 1 179 ? -16.179 -0.973 19.367 1.00 89.38 179 VAL A N 1
ATOM 1363 C CA . VAL A 1 179 ? -16.604 -0.187 18.199 1.00 89.38 179 VAL A CA 1
ATOM 1364 C C . VAL A 1 179 ? -16.956 1.227 18.663 1.00 89.38 179 VAL A C 1
ATOM 1366 O O . VAL A 1 179 ? -17.766 1.394 19.579 1.00 89.38 179 VAL A O 1
ATOM 1369 N N . ILE A 1 180 ? -16.349 2.242 18.048 1.00 87.62 180 ILE A N 1
ATOM 1370 C CA . ILE A 1 180 ? -16.583 3.657 18.385 1.00 87.62 180 ILE A CA 1
ATOM 1371 C C . ILE A 1 180 ? -17.082 4.481 17.194 1.00 87.62 180 ILE A C 1
ATOM 1373 O O . ILE A 1 180 ? -17.805 5.455 17.412 1.00 87.62 180 ILE A O 1
ATOM 1377 N N . ASP A 1 181 ? -16.757 4.089 15.957 1.00 88.69 181 ASP A N 1
ATOM 1378 C CA . ASP A 1 181 ? -17.257 4.776 14.764 1.00 88.69 181 ASP A CA 1
ATOM 1379 C C . ASP A 1 181 ? -18.777 4.600 14.636 1.00 88.69 181 ASP A C 1
ATOM 1381 O O . ASP A 1 181 ? -19.351 3.525 14.838 1.00 88.69 181 ASP A O 1
ATOM 1385 N N . ALA A 1 182 ? -19.451 5.678 14.244 1.00 92.69 182 ALA A N 1
ATOM 1386 C CA . ALA A 1 182 ? -20.850 5.601 13.867 1.00 92.69 182 ALA A CA 1
ATOM 1387 C C . ALA A 1 182 ? -20.991 4.957 12.479 1.00 92.69 182 ALA A C 1
ATOM 1389 O O . ALA A 1 182 ? -20.148 5.133 11.605 1.00 92.69 182 ALA A O 1
ATOM 1390 N N . THR A 1 183 ? -22.090 4.249 12.236 1.00 95.00 183 THR A N 1
ATOM 1391 C CA . THR A 1 183 ? -22.370 3.619 10.938 1.00 95.00 183 THR A CA 1
ATOM 1392 C C . THR A 1 183 ? -23.752 4.011 10.447 1.00 95.00 183 THR A C 1
ATOM 1394 O O . THR A 1 183 ? -24.735 3.914 11.184 1.00 95.00 183 THR A O 1
ATOM 1397 N N . PHE A 1 184 ? -23.848 4.429 9.187 1.00 95.81 184 PHE A N 1
ATOM 1398 C CA . PHE A 1 184 ? -25.115 4.648 8.504 1.00 95.81 184 PHE A CA 1
ATOM 1399 C C . PHE A 1 184 ? -25.351 3.571 7.443 1.00 95.81 184 PHE A C 1
ATOM 1401 O O . PHE A 1 184 ? -24.673 3.509 6.418 1.00 95.81 184 PHE A O 1
ATOM 1408 N N . SER A 1 185 ? -26.366 2.745 7.675 1.00 95.62 185 SER A N 1
ATOM 1409 C CA . SER A 1 185 ? -26.820 1.698 6.760 1.00 95.62 185 SER A CA 1
ATOM 1410 C C . SER A 1 185 ? -28.324 1.486 6.915 1.00 95.62 185 SER A C 1
ATOM 1412 O O . SER A 1 185 ? -28.903 1.805 7.951 1.00 95.62 185 SER A O 1
ATOM 1414 N N . ASP A 1 186 ? -28.994 1.011 5.862 1.00 94.56 186 ASP A N 1
ATOM 1415 C CA . ASP A 1 186 ? -30.433 0.704 5.887 1.00 94.56 186 ASP A CA 1
ATOM 1416 C C . ASP A 1 186 ? -31.306 1.836 6.471 1.00 94.56 186 ASP A C 1
ATOM 1418 O O . ASP A 1 186 ? -32.185 1.622 7.311 1.00 94.56 186 ASP A O 1
ATOM 1422 N N . ASN A 1 187 ? -31.040 3.077 6.038 1.00 94.75 187 ASN A N 1
ATOM 1423 C CA . ASN A 1 187 ? -31.704 4.300 6.515 1.00 94.75 187 ASN A CA 1
ATOM 1424 C C . ASN A 1 187 ? -31.598 4.533 8.035 1.00 94.75 187 ASN A C 1
ATOM 1426 O O . ASN A 1 187 ? -32.416 5.253 8.615 1.00 94.75 187 ASN A O 1
ATOM 1430 N N . THR A 1 188 ? -30.596 3.944 8.680 1.00 96.38 188 THR A N 1
ATOM 1431 C CA . THR A 1 188 ? -30.387 3.978 10.124 1.00 96.38 188 THR A CA 1
ATOM 1432 C C . THR A 1 188 ? -28.958 4.405 10.430 1.00 96.38 188 THR A C 1
ATOM 1434 O O . THR A 1 188 ? -28.007 3.778 9.981 1.00 96.38 188 THR A O 1
ATOM 1437 N N . LEU A 1 189 ? -28.805 5.467 11.217 1.00 97.00 189 LEU A N 1
ATOM 1438 C CA . LEU A 1 189 ? -27.533 5.903 11.781 1.00 97.00 189 LEU A CA 1
ATOM 1439 C C . LEU A 1 189 ? -27.393 5.311 13.185 1.00 97.00 189 LEU A C 1
ATOM 1441 O O . LEU A 1 189 ? -28.186 5.624 14.076 1.00 97.00 189 LEU A O 1
ATOM 1445 N N . ARG A 1 190 ? -26.399 4.452 13.379 1.00 95.50 190 ARG A N 1
ATOM 1446 C CA . ARG A 1 190 ? -26.014 3.901 14.678 1.00 95.50 190 ARG A CA 1
ATOM 1447 C C . ARG A 1 190 ? -24.784 4.629 15.178 1.00 95.50 190 ARG A C 1
ATOM 1449 O O . ARG A 1 190 ? -23.811 4.754 14.448 1.00 95.50 190 ARG A O 1
ATOM 1456 N N . ILE A 1 191 ? -24.861 5.122 16.402 1.00 92.50 191 ILE A N 1
ATOM 1457 C CA . ILE A 1 191 ? -23.769 5.786 17.097 1.00 92.50 191 ILE A CA 1
ATOM 1458 C C . ILE A 1 191 ? -23.492 4.926 18.320 1.00 92.50 191 ILE A C 1
ATOM 1460 O O . ILE A 1 191 ? -24.329 4.864 19.223 1.00 92.50 191 ILE A O 1
ATOM 1464 N N . GLU A 1 192 ? -22.362 4.232 18.322 1.00 87.62 192 GLU A N 1
ATOM 1465 C CA . GLU A 1 192 ? -22.007 3.312 19.407 1.00 87.62 192 GLU A CA 1
ATOM 1466 C C . GLU A 1 192 ? -21.474 4.070 20.628 1.00 87.62 192 GLU A C 1
ATOM 1468 O O . GLU A 1 192 ? -21.710 3.678 21.774 1.00 87.62 192 GLU A O 1
ATOM 1473 N N . HIS A 1 193 ? -20.838 5.218 20.380 1.00 86.00 193 HIS A N 1
ATOM 1474 C CA . HIS A 1 193 ? -20.262 6.064 21.413 1.00 86.00 193 HIS A CA 1
ATOM 1475 C C . HIS A 1 193 ? -20.590 7.540 21.177 1.00 86.00 193 HIS A C 1
ATOM 1477 O O . HIS A 1 193 ? -20.129 8.156 20.221 1.00 86.00 193 HIS A O 1
ATOM 1483 N N . LEU A 1 194 ? -21.447 8.099 22.031 1.00 87.06 194 LEU A N 1
ATOM 1484 C CA . LEU A 1 194 ? -21.859 9.497 22.000 1.00 87.06 194 LEU A CA 1
ATOM 1485 C C . LEU A 1 194 ? -21.693 10.120 23.383 1.00 87.06 194 LEU A C 1
ATOM 1487 O O . LEU A 1 194 ? -22.434 9.788 24.316 1.00 87.06 194 LEU A O 1
ATOM 1491 N N . GLN A 1 195 ? -20.775 11.074 23.502 1.00 87.19 195 GLN A N 1
ATOM 1492 C CA . GLN A 1 195 ? -20.638 11.879 24.707 1.00 87.19 195 GLN A CA 1
ATOM 1493 C C . GLN A 1 195 ? -21.733 12.949 24.770 1.00 87.19 195 GLN A C 1
ATOM 1495 O O . GLN A 1 195 ? -21.939 13.728 23.838 1.00 87.19 195 GLN A O 1
ATOM 1500 N N . VAL A 1 196 ? -22.440 13.009 25.896 1.00 87.06 196 VAL A N 1
ATOM 1501 C CA . VAL A 1 196 ? -23.472 14.011 26.170 1.00 87.06 196 VAL A CA 1
ATOM 1502 C C . VAL A 1 196 ? -23.260 14.549 27.587 1.00 87.06 196 VAL A C 1
ATOM 1504 O O . VAL A 1 196 ? -23.747 13.987 28.572 1.00 87.06 196 VAL A O 1
ATOM 1507 N N . GLY A 1 197 ? -22.525 15.657 27.697 1.00 85.25 197 GLY A N 1
ATOM 1508 C CA . GLY A 1 197 ? -22.071 16.178 28.988 1.00 85.25 197 GLY A CA 1
ATOM 1509 C C . GLY A 1 197 ? -21.034 15.251 29.635 1.00 85.25 197 GLY A C 1
ATOM 1510 O O . GLY A 1 197 ? -20.040 14.894 29.011 1.00 85.25 197 GLY A O 1
ATOM 1511 N N . GLU A 1 198 ? -21.265 14.860 30.890 1.00 82.81 198 GLU A N 1
ATOM 1512 C CA . GLU A 1 198 ? -20.386 13.947 31.649 1.00 82.81 198 GLU A CA 1
ATOM 1513 C C . GLU A 1 198 ? -20.706 12.458 31.401 1.00 82.81 198 GLU A C 1
ATOM 1515 O O . GLU A 1 198 ? -20.084 11.578 31.989 1.00 82.81 198 GLU A O 1
ATOM 1520 N N . GLU A 1 199 ? -21.699 12.165 30.560 1.00 85.62 199 GLU A N 1
ATOM 1521 C CA . GLU A 1 199 ? -22.265 10.829 30.378 1.00 85.62 199 GLU A CA 1
ATOM 1522 C C . GLU A 1 199 ? -22.100 10.353 28.934 1.00 85.62 199 GLU A C 1
ATOM 1524 O O . GLU A 1 199 ? -22.063 11.159 28.002 1.00 85.62 199 GLU A O 1
ATOM 1529 N N . THR A 1 200 ? -22.070 9.037 28.738 1.00 86.12 200 THR A N 1
ATOM 1530 C CA . THR A 1 200 ? -21.966 8.412 27.415 1.00 86.12 200 THR A CA 1
ATOM 1531 C C . THR A 1 200 ? -23.190 7.577 27.090 1.00 86.12 200 THR A C 1
ATOM 1533 O O . THR A 1 200 ? -23.800 6.930 27.949 1.00 86.12 200 THR A O 1
ATOM 1536 N N . TYR A 1 201 ? -23.558 7.589 25.816 1.00 89.56 201 TYR A N 1
ATOM 1537 C CA . TYR A 1 201 ? -24.714 6.886 25.286 1.00 89.56 201 TYR A CA 1
ATOM 1538 C C . TYR A 1 201 ? -24.343 6.168 23.995 1.00 89.56 201 TYR A C 1
ATOM 1540 O O . TYR A 1 201 ? -23.482 6.629 23.257 1.00 89.56 201 TYR A O 1
ATOM 1548 N N . TRP A 1 202 ? -25.061 5.094 23.690 1.00 91.06 202 TRP A N 1
ATOM 1549 C CA . TRP A 1 202 ? -25.264 4.693 22.302 1.00 91.06 202 TRP A CA 1
ATOM 1550 C C . TRP A 1 202 ? -26.619 5.229 21.837 1.00 91.06 202 TRP A C 1
ATOM 1552 O O . TRP A 1 202 ? -27.547 5.407 22.641 1.00 91.06 202 TRP A O 1
ATOM 1562 N N . ALA A 1 203 ? -26.760 5.482 20.540 1.00 93.50 203 ALA A N 1
ATOM 1563 C CA . ALA A 1 203 ? -27.991 5.983 19.949 1.00 93.50 203 ALA A CA 1
ATOM 1564 C C . ALA A 1 203 ? -28.244 5.394 18.558 1.00 93.50 203 ALA A C 1
ATOM 1566 O O . ALA A 1 203 ? -27.337 5.172 17.763 1.00 93.50 203 ALA A O 1
ATOM 1567 N N . THR A 1 204 ? -29.516 5.178 18.241 1.00 96.38 204 THR A N 1
ATOM 1568 C CA . THR A 1 204 ? -29.990 4.795 16.911 1.00 96.38 204 THR A CA 1
ATOM 1569 C C . THR A 1 204 ? -30.924 5.871 16.392 1.00 96.38 204 THR A C 1
ATOM 1571 O O . THR A 1 204 ? -31.967 6.151 16.996 1.00 96.38 204 THR A O 1
ATOM 1574 N N . LEU A 1 205 ? -30.580 6.454 15.250 1.00 96.81 205 LEU A N 1
ATOM 1575 C CA . LEU A 1 205 ? -31.378 7.463 14.582 1.00 96.81 205 LEU A CA 1
ATOM 1576 C C . LEU A 1 205 ? -31.903 6.919 13.252 1.00 96.81 205 LEU A C 1
ATOM 1578 O O . LEU A 1 205 ? -31.138 6.427 12.431 1.00 96.81 205 LEU A O 1
ATOM 1582 N N . ALA A 1 206 ? -33.208 7.030 13.022 1.00 96.50 206 ALA A N 1
ATOM 1583 C CA . ALA A 1 206 ? -33.813 6.673 11.743 1.00 96.50 206 ALA A CA 1
ATOM 1584 C C . ALA A 1 206 ? -33.888 7.896 10.830 1.00 96.50 206 ALA A C 1
ATOM 1586 O O . ALA A 1 206 ? -34.203 8.999 11.291 1.00 96.50 206 ALA A O 1
ATOM 1587 N N . LEU A 1 207 ? -33.646 7.691 9.536 1.00 95.62 207 LEU A N 1
ATOM 1588 C CA . LEU A 1 207 ? -33.889 8.702 8.515 1.00 95.62 207 LEU A CA 1
ATOM 1589 C C . LEU A 1 207 ? -35.375 9.093 8.522 1.00 95.62 207 LEU A C 1
ATOM 1591 O O . LEU A 1 207 ? -36.264 8.240 8.555 1.00 95.62 207 LEU A O 1
ATOM 1595 N N . LYS A 1 208 ? -35.646 10.395 8.489 1.00 90.56 208 LYS A N 1
ATOM 1596 C CA . LYS A 1 208 ? -36.988 10.977 8.549 1.00 90.56 208 LYS A CA 1
ATOM 1597 C C . LYS A 1 208 ? -37.163 11.988 7.429 1.00 90.56 208 LYS A C 1
ATOM 1599 O O . LYS A 1 208 ? -36.257 12.768 7.144 1.00 90.56 208 LYS A O 1
ATOM 1604 N N . GLU A 1 209 ? -38.352 12.003 6.835 1.00 87.81 209 GLU A N 1
ATOM 1605 C CA . GLU A 1 209 ? -38.707 13.021 5.850 1.00 87.81 209 GLU A CA 1
ATOM 1606 C C . GLU A 1 209 ? -38.708 14.417 6.488 1.00 87.81 209 GLU A C 1
ATOM 1608 O O . GLU A 1 209 ? -39.386 14.672 7.488 1.00 87.81 209 GLU A O 1
ATOM 1613 N N . CYS A 1 210 ? -37.953 15.329 5.887 1.00 87.69 210 CYS A N 1
ATOM 1614 C CA . CYS A 1 210 ? -37.989 16.758 6.156 1.00 87.69 210 CYS A CA 1
ATOM 1615 C C . CYS A 1 210 ? -37.528 17.512 4.895 1.00 87.69 210 CYS A C 1
ATOM 1617 O O . CYS A 1 210 ? -37.342 16.908 3.842 1.00 87.69 210 CYS A O 1
ATOM 1619 N N . GLU A 1 211 ? -37.378 18.837 4.973 1.00 85.38 211 GLU A N 1
ATOM 1620 C CA . GLU A 1 211 ? -36.912 19.645 3.832 1.00 85.38 211 GLU A CA 1
ATOM 1621 C C . GLU A 1 211 ? -35.471 19.298 3.406 1.00 85.38 211 GLU A C 1
ATOM 1623 O O . GLU A 1 211 ? -35.128 19.412 2.233 1.00 85.38 211 GLU A O 1
ATOM 1628 N N . ASN A 1 212 ? -34.660 18.822 4.355 1.00 88.44 212 ASN A N 1
ATOM 1629 C CA . ASN A 1 212 ? -33.290 18.347 4.160 1.00 88.44 212 ASN A CA 1
ATOM 1630 C C . ASN A 1 212 ? -33.183 16.845 4.508 1.00 88.44 212 ASN A C 1
ATOM 1632 O O . ASN A 1 212 ? -34.169 16.111 4.506 1.00 88.44 212 ASN A O 1
ATOM 1636 N N . ILE A 1 213 ? -31.978 16.378 4.839 1.00 93.06 213 ILE A N 1
ATOM 1637 C CA . ILE A 1 213 ? -31.761 15.063 5.448 1.00 93.06 213 ILE A CA 1
ATOM 1638 C C . ILE A 1 213 ? -31.972 15.208 6.958 1.00 93.06 213 ILE A C 1
ATOM 1640 O O . ILE A 1 213 ? -31.244 15.963 7.603 1.00 93.06 213 ILE A O 1
ATOM 1644 N N . CYS A 1 214 ? -32.950 14.498 7.522 1.00 95.25 214 CYS A N 1
ATOM 1645 C CA . CYS A 1 214 ? -33.196 14.493 8.961 1.00 95.25 214 CYS A CA 1
ATOM 1646 C C . CYS A 1 214 ? -33.094 13.103 9.565 1.00 95.25 214 CYS A C 1
ATOM 1648 O O . CYS A 1 214 ? -33.443 12.099 8.950 1.00 95.25 214 CYS A O 1
ATOM 1650 N N . PHE A 1 215 ? -32.687 13.082 10.823 1.00 96.50 215 PHE A N 1
ATOM 1651 C CA . PHE A 1 215 ? -32.510 11.896 11.632 1.00 96.50 215 PHE A CA 1
ATOM 1652 C C . PHE A 1 215 ? -33.296 12.058 12.924 1.00 96.50 215 PHE A C 1
ATOM 1654 O O . PHE A 1 215 ? -33.194 13.084 13.592 1.00 96.50 215 PHE A O 1
ATOM 1661 N N . GLN A 1 216 ? -34.090 11.061 13.289 1.00 95.75 216 GLN A N 1
ATOM 1662 C CA . GLN A 1 216 ? -34.816 11.049 14.553 1.00 95.75 216 GLN A CA 1
ATOM 1663 C C . GLN A 1 216 ? -34.264 9.955 15.455 1.00 95.75 216 GLN A C 1
ATOM 1665 O O . GLN A 1 216 ? -34.235 8.798 15.039 1.00 95.75 216 GLN A O 1
ATOM 1670 N N . ILE A 1 217 ? -33.899 10.289 16.697 1.00 94.94 217 ILE A N 1
ATOM 1671 C CA . ILE A 1 217 ? -33.545 9.273 17.698 1.00 94.94 217 ILE A CA 1
ATOM 1672 C C . ILE A 1 217 ? -34.752 8.354 17.914 1.00 94.94 217 ILE A C 1
ATOM 1674 O O . ILE A 1 217 ? -35.819 8.781 18.353 1.00 94.94 217 ILE A O 1
ATOM 1678 N N . THR A 1 218 ? -34.566 7.074 17.605 1.00 95.31 218 THR A N 1
ATOM 1679 C CA . THR A 1 218 ? -35.561 6.012 17.811 1.00 95.31 218 THR A CA 1
ATOM 1680 C C . THR A 1 218 ? -35.264 5.192 19.057 1.00 95.31 218 THR A C 1
ATOM 1682 O O . THR A 1 218 ? -36.186 4.680 19.692 1.00 95.31 218 THR A O 1
ATOM 1685 N N . ASN A 1 219 ? -33.987 5.091 19.424 1.00 94.50 219 ASN A N 1
ATOM 1686 C CA . ASN A 1 219 ? -33.526 4.378 20.601 1.00 94.50 219 ASN A CA 1
ATOM 1687 C C . ASN A 1 219 ? -32.202 4.972 21.088 1.00 94.50 219 ASN A C 1
ATOM 1689 O O . ASN A 1 219 ? -31.405 5.429 20.273 1.00 94.50 219 ASN A O 1
ATOM 1693 N N . ALA A 1 220 ? -31.977 4.975 22.395 1.00 92.06 220 ALA A N 1
ATOM 1694 C CA . ALA A 1 220 ? -30.714 5.374 23.005 1.00 92.06 220 ALA A CA 1
ATOM 1695 C C . ALA A 1 220 ? -30.680 4.889 24.454 1.00 92.06 220 ALA A C 1
ATOM 1697 O O . ALA A 1 220 ? -31.710 4.924 25.135 1.00 92.06 220 ALA A O 1
ATOM 1698 N N . ASN A 1 221 ? -29.516 4.474 24.945 1.00 91.38 221 ASN A N 1
ATOM 1699 C CA . ASN A 1 221 ? -29.303 4.174 26.361 1.00 91.38 221 ASN A CA 1
ATOM 1700 C C . ASN A 1 221 ? -27.885 4.552 26.781 1.00 91.38 221 ASN A C 1
ATOM 1702 O O . ASN A 1 221 ? -26.994 4.674 25.943 1.00 91.38 221 ASN A O 1
ATOM 1706 N N . LYS A 1 222 ? -27.690 4.728 28.093 1.00 88.94 222 LYS A N 1
ATOM 1707 C CA . LYS A 1 222 ? -26.355 4.917 28.662 1.00 88.94 222 LYS A CA 1
ATOM 1708 C C . LYS A 1 222 ? -25.470 3.717 28.329 1.00 88.94 222 LYS A C 1
ATOM 1710 O O . LYS A 1 222 ? -25.940 2.579 28.398 1.00 88.94 222 LYS A O 1
ATOM 1715 N N . THR A 1 223 ? -24.209 3.983 28.021 1.00 83.38 223 THR A N 1
ATOM 1716 C CA . THR A 1 223 ? -23.176 2.963 27.837 1.00 83.38 223 THR A CA 1
ATOM 1717 C C . THR A 1 223 ? -22.088 3.123 28.893 1.00 83.38 223 THR A C 1
ATOM 1719 O O . THR A 1 223 ? -21.923 4.193 29.470 1.00 83.38 223 THR A O 1
ATOM 1722 N N . SER A 1 224 ? -21.376 2.042 29.190 1.00 79.31 224 SER A N 1
ATOM 1723 C CA . SER A 1 224 ? -20.190 2.054 30.053 1.00 79.31 224 SER A CA 1
ATOM 1724 C C . SER A 1 224 ? -18.896 1.863 29.262 1.00 79.31 224 SER A C 1
ATOM 1726 O O . SER A 1 224 ? -17.849 1.649 29.871 1.00 79.31 224 SER A O 1
ATOM 1728 N N . ILE A 1 225 ? -18.972 1.910 27.926 1.00 78.81 225 ILE A N 1
ATOM 1729 C CA . ILE A 1 225 ? -17.802 1.820 27.051 1.00 78.81 225 ILE A CA 1
ATOM 1730 C C . ILE A 1 225 ? -16.869 3.004 27.366 1.00 78.81 225 ILE A C 1
ATOM 1732 O O . ILE A 1 225 ? -17.337 4.153 27.385 1.00 78.81 225 ILE A O 1
ATOM 1736 N N . PRO A 1 226 ? -15.574 2.759 27.649 1.00 76.88 226 PRO A N 1
ATOM 1737 C CA . PRO A 1 226 ? -14.642 3.832 27.973 1.00 76.88 226 PRO A CA 1
ATOM 1738 C C . PRO A 1 226 ? -14.452 4.786 26.781 1.00 76.88 226 PRO A C 1
ATOM 1740 O O . PRO A 1 226 ? -14.582 4.382 25.630 1.00 76.88 226 PRO A O 1
ATOM 1743 N N . ILE A 1 227 ? -14.176 6.063 27.056 1.00 72.56 227 ILE A N 1
ATOM 1744 C CA . ILE A 1 227 ? -13.957 7.086 26.019 1.00 72.56 227 ILE A CA 1
ATOM 1745 C C . ILE A 1 227 ? -12.457 7.165 25.719 1.00 72.56 227 ILE A C 1
ATOM 1747 O O . ILE A 1 227 ? -11.688 7.324 26.670 1.00 72.56 227 ILE A O 1
ATOM 1751 N N . PRO A 1 228 ? -12.014 7.077 24.455 1.00 73.12 228 PRO A N 1
ATOM 1752 C CA . PRO A 1 228 ? -10.647 7.427 24.095 1.00 73.12 228 PRO A CA 1
ATOM 1753 C C . PRO A 1 228 ? -10.405 8.924 24.294 1.00 73.12 228 PRO A C 1
ATOM 1755 O O . PRO A 1 228 ? -11.269 9.734 23.972 1.00 73.12 228 PRO A O 1
ATOM 1758 N N . ASP A 1 229 ? -9.209 9.310 24.737 1.00 66.38 229 ASP A N 1
ATOM 1759 C CA . ASP A 1 229 ? -8.892 10.720 25.021 1.00 66.38 229 ASP A CA 1
ATOM 1760 C C . ASP A 1 229 ? -9.025 11.648 23.794 1.00 66.38 229 ASP A C 1
ATOM 1762 O O . ASP A 1 229 ? -9.217 12.852 23.964 1.00 66.38 229 ASP A O 1
ATOM 1766 N N . ASN A 1 230 ? -8.951 11.095 22.574 1.00 63.53 230 ASN A N 1
ATOM 1767 C CA . ASN A 1 230 ? -8.819 11.830 21.310 1.00 63.53 230 ASN A CA 1
ATOM 1768 C C . ASN A 1 230 ? -9.935 11.545 20.277 1.00 63.53 230 ASN A C 1
ATOM 1770 O O . ASN A 1 230 ? -9.700 11.755 19.091 1.00 63.53 230 ASN A O 1
ATOM 1774 N N . PHE A 1 231 ? -11.106 11.027 20.675 1.00 63.03 231 PHE A N 1
ATOM 1775 C CA . PHE A 1 231 ? -12.199 10.728 19.730 1.00 63.03 231 PHE A CA 1
ATOM 1776 C C . PHE A 1 231 ? -13.535 11.308 20.208 1.00 63.03 231 PHE A C 1
ATOM 1778 O O . PHE A 1 231 ? -13.991 10.975 21.303 1.00 63.03 231 PHE A O 1
ATOM 1785 N N . TYR A 1 232 ? -14.160 12.185 19.412 1.00 63.81 232 TYR A N 1
ATOM 1786 C CA . TYR A 1 232 ? -15.150 13.147 19.923 1.00 63.81 232 TYR A CA 1
ATOM 1787 C C . TYR A 1 232 ? -16.497 13.107 19.198 1.00 63.81 232 TYR A C 1
ATOM 1789 O O . TYR A 1 232 ? -17.051 14.150 18.836 1.00 63.81 232 TYR A O 1
ATOM 1797 N N . SER A 1 233 ? -17.092 11.920 19.044 1.00 85.81 233 SER A N 1
ATOM 1798 C CA . SER A 1 233 ? -18.536 11.863 18.789 1.00 85.81 233 SER A CA 1
ATOM 1799 C C . SER A 1 233 ? -19.279 12.427 20.005 1.00 85.81 233 SER A C 1
ATOM 1801 O O . SER A 1 233 ? -19.408 11.776 21.043 1.00 85.81 233 SER A O 1
ATOM 1803 N N . GLN A 1 234 ? -19.745 13.670 19.902 1.00 89.38 234 GLN A N 1
ATOM 1804 C CA . GLN A 1 234 ? -20.256 14.435 21.036 1.00 89.38 234 GLN A CA 1
ATOM 1805 C C . GLN A 1 234 ? -21.456 15.307 20.678 1.00 89.38 234 GLN A C 1
ATOM 1807 O O . GLN A 1 234 ? -21.592 15.827 19.569 1.00 89.38 234 GLN A O 1
ATOM 1812 N N . TYR A 1 235 ? -22.332 15.502 21.658 1.00 89.75 235 TYR A N 1
ATOM 1813 C CA . TYR A 1 235 ? -23.415 16.470 21.592 1.00 89.75 235 TYR A CA 1
ATOM 1814 C C . TYR A 1 235 ? -23.042 17.749 22.338 1.00 89.75 235 TYR A C 1
ATOM 1816 O O . TYR A 1 235 ? -23.038 17.782 23.570 1.00 89.75 235 TYR A O 1
ATOM 1824 N N . GLU A 1 236 ? -22.819 18.830 21.596 1.00 86.06 236 GLU A N 1
ATOM 1825 C CA . GLU A 1 236 ? -22.520 20.148 22.154 1.00 86.06 236 GLU A CA 1
ATOM 1826 C C . GLU A 1 236 ? -23.178 21.249 21.323 1.00 86.06 236 GLU A C 1
ATOM 1828 O O . GLU A 1 236 ? -23.365 21.111 20.116 1.00 86.06 236 GLU A O 1
ATOM 1833 N N . GLU A 1 237 ? -23.550 22.360 21.966 1.00 86.12 237 GLU A N 1
ATOM 1834 C CA . GLU A 1 237 ? -24.093 23.546 21.276 1.00 86.12 237 GLU A CA 1
ATOM 1835 C C . GLU A 1 237 ? -25.276 23.232 20.330 1.00 86.12 237 GLU A C 1
ATOM 1837 O O . GLU A 1 237 ? -25.391 23.781 19.236 1.00 86.12 237 GLU A O 1
ATOM 1842 N N . ASN A 1 238 ? -26.179 22.337 20.752 1.00 89.25 238 ASN A N 1
ATOM 1843 C CA . ASN A 1 238 ? -27.312 21.836 19.955 1.00 89.25 238 ASN A CA 1
ATOM 1844 C C . ASN A 1 238 ? -26.926 21.089 18.666 1.00 89.25 238 ASN A C 1
ATOM 1846 O O . ASN A 1 238 ? -27.746 20.979 17.753 1.00 89.25 238 ASN A O 1
ATOM 1850 N N . THR A 1 239 ? -25.710 20.555 18.592 1.00 91.62 239 THR A N 1
ATOM 1851 C CA . THR A 1 239 ? -25.210 19.805 17.440 1.00 91.62 239 THR A CA 1
ATOM 1852 C C . THR A 1 239 ? -24.623 18.472 17.891 1.00 91.62 239 THR A C 1
ATOM 1854 O O . THR A 1 239 ? -23.807 18.427 18.806 1.00 91.62 239 THR A O 1
ATOM 1857 N N . LEU A 1 240 ? -25.023 17.379 17.240 1.00 93.31 240 LEU A N 1
ATOM 1858 C CA . LEU A 1 240 ? -24.282 16.118 17.269 1.00 93.31 240 LEU A CA 1
ATOM 1859 C C . LEU A 1 240 ? -23.126 16.244 16.282 1.00 93.31 240 LEU A C 1
ATOM 1861 O O . LEU A 1 240 ? -23.360 16.306 15.075 1.00 93.31 240 LEU A O 1
ATOM 1865 N N . LYS A 1 241 ? -21.903 16.323 16.792 1.00 93.19 241 LYS A N 1
ATOM 1866 C CA . LYS A 1 241 ? -20.678 16.220 16.002 1.00 93.19 241 LYS A CA 1
ATOM 1867 C C . LYS A 1 241 ? -20.265 14.759 16.043 1.00 93.19 241 LYS A C 1
ATOM 1869 O O . LYS A 1 241 ? -20.066 14.230 17.128 1.00 93.19 241 LYS A O 1
ATOM 1874 N N . LEU A 1 242 ? -20.233 14.108 14.893 1.00 92.00 242 LEU A N 1
ATOM 1875 C CA . LEU A 1 242 ? -19.891 12.700 14.753 1.00 92.00 242 LEU A CA 1
ATOM 1876 C C . LEU A 1 242 ? -18.672 12.618 13.852 1.00 92.00 242 LEU A C 1
ATOM 1878 O O . LEU A 1 242 ? -18.714 13.118 12.730 1.00 92.00 242 LEU A O 1
ATOM 1882 N N . GLU A 1 243 ? -17.610 12.009 14.342 1.00 88.19 243 GLU A N 1
ATOM 1883 C CA . GLU A 1 243 ? -16.398 11.780 13.561 1.00 88.19 243 GLU A CA 1
ATOM 1884 C C . GLU A 1 243 ? -16.488 10.413 12.884 1.00 88.19 243 GLU A C 1
ATOM 1886 O O . GLU A 1 243 ? -17.067 9.477 13.444 1.00 88.19 243 GLU A O 1
ATOM 1891 N N . ARG A 1 244 ? -15.951 10.316 11.663 1.00 88.31 244 ARG A N 1
ATOM 1892 C CA . ARG A 1 244 ? -15.833 9.058 10.905 1.00 88.31 244 ARG A CA 1
ATOM 1893 C C . ARG A 1 244 ? -17.117 8.214 10.842 1.00 88.31 244 ARG A C 1
ATOM 1895 O O . ARG A 1 244 ? -17.112 7.001 11.020 1.00 88.31 244 ARG A O 1
ATOM 1902 N N . VAL A 1 245 ? -18.244 8.837 10.509 1.00 93.25 245 VAL A N 1
ATOM 1903 C CA . VAL A 1 245 ? -19.480 8.109 10.199 1.00 93.25 245 VAL A CA 1
ATOM 1904 C C . VAL A 1 245 ? -19.276 7.269 8.937 1.00 93.25 245 VAL A C 1
ATOM 1906 O O . VAL A 1 245 ? -19.169 7.814 7.836 1.00 93.25 245 VAL A O 1
ATOM 1909 N N . ASN A 1 246 ? -19.264 5.948 9.085 1.00 92.62 246 ASN A N 1
ATOM 1910 C CA . ASN A 1 246 ? -19.125 5.000 7.987 1.00 92.62 246 ASN A CA 1
ATOM 1911 C C . ASN A 1 246 ? -20.400 4.961 7.133 1.00 92.62 246 ASN A C 1
ATOM 1913 O O . ASN A 1 246 ? -21.502 4.704 7.625 1.00 92.62 246 ASN A O 1
ATOM 1917 N N . VAL A 1 247 ? -20.241 5.212 5.835 1.00 91.50 247 VAL A N 1
ATOM 1918 C CA . VAL A 1 247 ? -21.289 5.213 4.809 1.00 91.50 247 VAL A CA 1
ATOM 1919 C C . VAL A 1 247 ? -20.761 4.447 3.593 1.00 91.50 247 VAL A C 1
ATOM 1921 O O . VAL A 1 247 ? -20.087 5.006 2.724 1.00 91.50 247 VAL A O 1
ATOM 1924 N N . GLY A 1 248 ? -21.056 3.149 3.520 1.00 87.00 248 GLY A N 1
ATOM 1925 C CA . GLY A 1 248 ? -20.480 2.279 2.490 1.00 87.00 248 GLY A CA 1
ATOM 1926 C C . GLY A 1 248 ? -18.952 2.212 2.609 1.00 87.00 248 GLY A C 1
ATOM 1927 O O . GLY A 1 248 ? -18.435 1.894 3.671 1.00 87.00 248 GLY A O 1
ATOM 1928 N N . GLU A 1 249 ? -18.234 2.531 1.531 1.00 81.25 249 GLU A N 1
ATOM 1929 C CA . GLU A 1 249 ? -16.758 2.507 1.469 1.00 81.25 249 GLU A CA 1
ATOM 1930 C C . GLU A 1 249 ? -16.112 3.856 1.852 1.00 81.25 249 GLU A C 1
ATOM 1932 O O . GLU A 1 249 ? -14.965 4.143 1.512 1.00 81.25 249 GLU A O 1
ATOM 1937 N N . SER A 1 250 ? -16.861 4.745 2.501 1.00 88.69 250 SER A N 1
ATOM 1938 C CA . SER A 1 250 ? -16.430 6.104 2.837 1.00 88.69 250 SER A CA 1
ATOM 1939 C C . SER A 1 250 ? -16.757 6.437 4.284 1.00 88.69 250 SER A C 1
ATOM 1941 O O . SER A 1 250 ? -17.732 5.932 4.833 1.00 88.69 250 SER A O 1
ATOM 1943 N N . ALA A 1 251 ? -15.961 7.315 4.885 1.00 91.25 251 ALA A N 1
ATOM 1944 C CA . ALA A 1 251 ? -16.184 7.822 6.232 1.00 91.25 251 ALA A CA 1
ATOM 1945 C C . ALA A 1 251 ? -16.402 9.336 6.176 1.00 91.25 251 ALA A C 1
ATOM 1947 O O . ALA A 1 251 ? -15.765 10.023 5.373 1.00 91.25 251 ALA A O 1
ATOM 1948 N N . TYR A 1 252 ? -17.299 9.861 7.009 1.00 92.81 252 TYR A N 1
ATOM 1949 C CA . TYR A 1 252 ? -17.650 11.279 7.014 1.00 92.81 252 TYR A CA 1
ATOM 1950 C C . TYR A 1 252 ? -17.657 11.876 8.416 1.00 92.81 252 TYR A C 1
ATOM 1952 O O . TYR A 1 252 ? -18.259 11.310 9.321 1.00 92.81 252 TYR A O 1
ATOM 1960 N N . ASP A 1 253 ? -17.134 13.087 8.561 1.00 92.19 253 ASP A N 1
ATOM 1961 C CA . ASP A 1 253 ? -17.371 13.906 9.745 1.00 92.19 253 ASP A CA 1
ATOM 1962 C C . ASP A 1 253 ? -18.691 14.658 9.569 1.00 92.19 253 ASP A C 1
ATOM 1964 O O . ASP A 1 253 ? -18.873 15.467 8.649 1.00 92.19 253 ASP A O 1
ATOM 1968 N N . VAL A 1 254 ? -19.654 14.346 10.429 1.00 94.81 254 VAL A N 1
ATOM 1969 C CA . VAL A 1 254 ? -21.057 14.730 10.298 1.00 94.81 254 VAL A CA 1
ATOM 1970 C C . VAL A 1 254 ? -21.465 15.654 11.438 1.00 94.81 254 VAL A C 1
ATOM 1972 O O . VAL A 1 254 ? -21.287 15.350 12.612 1.00 94.81 254 VAL A O 1
ATOM 1975 N N . GLY A 1 255 ? -22.085 16.780 11.090 1.00 95.19 255 GLY A N 1
ATOM 1976 C CA . GLY A 1 255 ? -22.746 17.670 12.040 1.00 95.19 255 GLY A CA 1
ATOM 1977 C C . GLY A 1 255 ? -24.259 17.567 11.890 1.00 95.19 255 GLY A C 1
ATOM 1978 O O . GLY A 1 255 ? -24.780 17.892 10.822 1.00 95.19 255 GLY A O 1
ATOM 1979 N N . LEU A 1 256 ? -24.976 17.153 12.937 1.00 95.56 256 LEU A N 1
ATOM 1980 C CA . LEU A 1 256 ? -26.442 17.138 12.971 1.00 95.56 256 LEU A CA 1
ATOM 1981 C C . LEU A 1 256 ? -26.962 18.171 13.974 1.00 95.56 256 LEU A C 1
ATOM 1983 O O . LEU A 1 256 ? -26.807 18.013 15.181 1.00 95.56 256 LEU A O 1
ATOM 1987 N N . GLU A 1 257 ? -27.608 19.223 13.487 1.00 95.38 257 GLU A N 1
ATOM 1988 C CA . GLU A 1 257 ? -28.172 20.290 14.320 1.00 95.38 257 GLU A CA 1
ATOM 1989 C C . GLU A 1 257 ? -29.580 19.904 14.790 1.00 95.38 257 GLU A C 1
ATOM 1991 O O . GLU A 1 257 ? -30.365 19.346 14.021 1.00 95.38 257 GLU A O 1
ATOM 1996 N N . VAL A 1 258 ? -29.938 20.208 16.038 1.00 93.88 258 VAL A N 1
ATOM 1997 C CA . VAL A 1 258 ? -31.297 19.968 16.548 1.00 93.88 258 VAL A CA 1
ATOM 1998 C C . VAL A 1 258 ? -32.317 20.735 15.704 1.00 93.88 258 VAL A C 1
ATOM 2000 O O . VAL A 1 258 ? -32.329 21.964 15.680 1.00 93.88 258 VAL A O 1
ATOM 2003 N N . LEU A 1 259 ? -33.238 20.002 15.078 1.00 92.75 259 LEU A N 1
ATOM 2004 C CA . LEU A 1 259 ? -34.395 20.563 14.382 1.00 92.75 259 LEU A CA 1
ATOM 2005 C C . LEU A 1 259 ? -35.600 20.676 15.323 1.00 92.75 259 LEU A C 1
ATOM 2007 O O . LEU A 1 259 ? -36.293 21.692 15.352 1.00 92.75 259 LEU A O 1
ATOM 2011 N N . ASN A 1 260 ? -35.862 19.624 16.099 1.00 89.38 260 ASN A N 1
ATOM 2012 C CA . ASN A 1 260 ? -36.951 19.588 17.066 1.00 89.38 260 ASN A CA 1
ATOM 2013 C C . ASN A 1 260 ? -36.543 18.780 18.296 1.00 89.38 260 ASN A C 1
ATOM 2015 O O . ASN A 1 260 ? -36.431 17.557 18.269 1.00 89.38 260 ASN A O 1
ATOM 2019 N N . ILE A 1 261 ? -36.368 19.489 19.407 1.00 86.56 261 ILE A N 1
ATOM 2020 C CA . ILE A 1 261 ? -35.934 18.900 20.672 1.00 86.56 261 ILE A CA 1
ATOM 2021 C C . ILE A 1 261 ? -37.003 17.998 21.310 1.00 86.56 261 ILE A C 1
ATOM 2023 O O . ILE A 1 261 ? -36.671 17.075 22.048 1.00 86.56 261 ILE A O 1
ATOM 2027 N N . ASN A 1 262 ? -38.291 18.231 21.023 1.00 86.44 262 ASN A N 1
ATOM 2028 C CA . ASN A 1 262 ? -39.387 17.502 21.671 1.00 86.44 262 ASN A CA 1
ATOM 2029 C C . ASN A 1 262 ? -39.533 16.069 21.154 1.00 86.44 262 ASN A C 1
ATOM 2031 O O . ASN A 1 262 ? -40.030 15.208 21.878 1.00 86.44 262 ASN A O 1
ATOM 2035 N N . ASP A 1 263 ? -39.142 15.824 19.905 1.00 87.88 263 ASP A N 1
ATOM 2036 C CA . ASP A 1 263 ? -39.156 14.497 19.290 1.00 87.88 263 ASP A CA 1
ATOM 2037 C C . ASP A 1 263 ? -37.752 14.000 18.908 1.00 87.88 263 ASP A C 1
ATOM 2039 O O . ASP A 1 263 ? -37.650 12.969 18.246 1.00 87.88 263 ASP A O 1
ATOM 2043 N N . LEU A 1 264 ? -36.703 14.702 19.367 1.00 91.75 264 LEU A N 1
ATOM 2044 C CA . LEU A 1 264 ? -35.285 14.404 19.134 1.00 91.75 264 LEU A CA 1
ATOM 2045 C C . LEU A 1 264 ? -34.947 14.233 17.647 1.00 91.75 264 LEU A C 1
ATOM 2047 O O . LEU A 1 264 ? -34.263 13.288 17.246 1.00 91.75 264 LEU A O 1
ATOM 2051 N N . THR A 1 265 ? -35.461 15.149 16.827 1.00 93.62 265 THR A N 1
ATOM 2052 C CA . THR A 1 265 ? -35.137 15.218 15.403 1.00 93.62 265 THR A CA 1
ATOM 2053 C C . THR A 1 265 ? -33.978 16.183 15.178 1.00 93.62 265 THR A C 1
ATOM 2055 O O . THR A 1 265 ? -34.010 17.327 15.639 1.00 93.62 265 THR A O 1
ATOM 2058 N N . PHE A 1 266 ? -32.995 15.735 14.410 1.00 95.31 266 PHE A N 1
ATOM 2059 C CA . PHE A 1 266 ? -31.825 16.482 13.979 1.00 95.31 266 PHE A CA 1
ATOM 2060 C C . PHE A 1 266 ? -31.832 16.608 12.460 1.00 95.31 266 PHE A C 1
ATOM 2062 O O . PHE A 1 266 ? -32.310 15.717 11.761 1.00 95.31 266 PHE A O 1
ATOM 2069 N N . GLN A 1 267 ? -31.296 17.705 11.948 1.00 95.50 267 GLN A N 1
ATOM 2070 C CA . GLN A 1 267 ? -31.078 17.925 10.524 1.00 95.50 267 GLN A CA 1
ATOM 2071 C C . GLN A 1 267 ? -29.584 17.867 10.217 1.00 95.50 267 GLN A C 1
ATOM 2073 O O . GLN A 1 267 ? -28.768 18.375 10.986 1.00 95.50 267 GLN A O 1
ATOM 2078 N N . LEU A 1 268 ? -29.223 17.281 9.079 1.00 95.44 268 LEU A N 1
ATOM 2079 C CA . LEU A 1 268 ? -27.856 17.312 8.579 1.00 95.44 268 LEU A CA 1
ATOM 2080 C C . LEU A 1 268 ? -27.445 18.760 8.303 1.00 95.44 268 LEU A C 1
ATOM 2082 O O . LEU A 1 268 ? -28.061 19.448 7.487 1.00 95.44 268 LEU A O 1
ATOM 2086 N N . LYS A 1 269 ? -26.395 19.209 8.986 1.00 94.56 269 LYS A N 1
ATOM 2087 C CA . LYS A 1 269 ? -25.806 20.540 8.838 1.00 94.56 269 LYS A CA 1
ATOM 2088 C C . LYS A 1 269 ? -24.544 20.511 7.989 1.00 94.56 269 LYS A C 1
ATOM 2090 O O . LYS A 1 269 ? -24.332 21.412 7.180 1.00 94.56 269 LYS A O 1
ATOM 2095 N N . SER A 1 270 ? -23.727 19.481 8.175 1.00 93.38 270 SER A N 1
ATOM 2096 C CA . SER A 1 270 ? -22.478 19.268 7.450 1.00 93.38 270 SER A CA 1
ATOM 2097 C C . SER A 1 270 ? -22.159 17.782 7.343 1.00 93.38 270 SER A C 1
ATOM 2099 O O . SER A 1 270 ? -22.532 17.004 8.218 1.00 93.38 270 SER A O 1
ATOM 2101 N N . GLY A 1 271 ? -21.449 17.414 6.282 1.00 92.38 271 GLY A N 1
ATOM 2102 C CA . GLY A 1 271 ? -20.877 16.088 6.076 1.00 92.38 271 GLY A CA 1
ATOM 2103 C C . GLY A 1 271 ? -19.613 16.239 5.242 1.00 92.38 271 GLY A C 1
ATOM 2104 O O . GLY A 1 271 ? -19.706 16.594 4.065 1.00 92.38 271 GLY A O 1
ATOM 2105 N N . TYR A 1 272 ? -18.451 16.034 5.853 1.00 91.62 272 TYR A N 1
ATOM 2106 C CA . TYR A 1 272 ? -17.150 16.154 5.198 1.00 91.62 272 TYR A CA 1
ATOM 2107 C C . TYR A 1 272 ? -16.535 14.774 5.057 1.00 91.62 272 TYR A C 1
ATOM 2109 O O . TYR A 1 272 ? -16.461 14.039 6.029 1.00 91.62 272 TYR A O 1
ATOM 2117 N N . LEU A 1 273 ? -16.126 14.405 3.846 1.00 91.44 273 LEU A N 1
ATOM 2118 C CA . LEU A 1 273 ? -15.436 13.140 3.616 1.00 91.44 273 LEU A CA 1
ATOM 2119 C C . LEU A 1 273 ? -14.088 13.152 4.352 1.00 91.44 273 LEU A C 1
ATOM 2121 O O . LEU A 1 273 ? -13.340 14.120 4.213 1.00 91.44 273 LEU A O 1
ATOM 2125 N N . THR A 1 274 ? -13.786 12.086 5.088 1.00 90.75 274 THR A N 1
ATOM 2126 C CA . THR A 1 274 ? -12.539 11.919 5.843 1.00 90.75 274 THR A CA 1
ATOM 2127 C C . THR A 1 274 ? -11.786 10.654 5.411 1.00 90.75 274 THR A C 1
ATOM 2129 O O . THR A 1 274 ? -12.294 9.836 4.637 1.00 90.75 274 THR A O 1
ATOM 2132 N N . GLY A 1 275 ? -10.530 10.529 5.843 1.00 89.06 275 GLY A N 1
ATOM 2133 C CA . GLY A 1 275 ? -9.651 9.416 5.490 1.00 89.06 275 GLY A CA 1
ATOM 2134 C C . GLY A 1 275 ? -10.064 8.115 6.178 1.00 89.06 275 GLY A C 1
ATOM 2135 O O . GLY A 1 275 ? -10.501 8.113 7.328 1.00 89.06 275 GLY A O 1
ATOM 2136 N N . SER A 1 276 ? -9.887 6.990 5.490 1.00 90.25 276 SER A N 1
ATOM 2137 C CA . SER A 1 276 ? -10.107 5.644 6.028 1.00 90.25 276 SER A CA 1
ATOM 2138 C C . SER A 1 276 ? -9.266 4.609 5.279 1.00 90.25 276 SER A C 1
ATOM 2140 O O . SER A 1 276 ? -8.729 4.882 4.197 1.00 90.25 276 SER A O 1
ATOM 2142 N N . LEU A 1 277 ? -9.174 3.392 5.821 1.00 90.38 277 LEU A N 1
ATOM 2143 C CA . LEU A 1 277 ? -8.504 2.276 5.141 1.00 90.38 277 LEU A CA 1
ATOM 2144 C C . LEU A 1 277 ? -9.160 1.875 3.812 1.00 90.38 277 LEU A C 1
ATOM 2146 O O . LEU A 1 277 ? -8.508 1.255 2.976 1.00 90.38 277 LEU A O 1
ATOM 2150 N N . ASN A 1 278 ? -10.411 2.279 3.580 1.00 87.31 278 ASN A N 1
ATOM 2151 C CA . ASN A 1 278 ? -11.155 1.959 2.360 1.00 87.31 278 ASN A CA 1
ATOM 2152 C C . ASN A 1 278 ? -11.278 3.151 1.398 1.00 87.31 278 ASN A C 1
ATOM 2154 O O . ASN A 1 278 ? -11.489 2.952 0.203 1.00 87.31 278 ASN A O 1
ATOM 2158 N N . TYR A 1 279 ? -11.077 4.384 1.878 1.00 91.56 279 TYR A N 1
ATOM 2159 C CA . TYR A 1 279 ? -11.198 5.588 1.056 1.00 91.56 279 TYR A CA 1
ATOM 2160 C C . TYR A 1 279 ? -10.173 5.599 -0.083 1.00 91.56 279 TYR A C 1
ATOM 2162 O O . TYR A 1 279 ? -8.968 5.517 0.161 1.00 91.56 279 TYR A O 1
ATOM 2170 N N . VAL A 1 280 ? -10.639 5.772 -1.321 1.00 91.00 280 VAL A N 1
ATOM 2171 C CA . VAL A 1 280 ? -9.782 5.978 -2.493 1.00 91.00 280 VAL A CA 1
ATOM 2172 C C . VAL A 1 280 ? -9.987 7.373 -3.094 1.00 91.00 280 VAL A C 1
ATOM 2174 O O . VAL A 1 280 ? -11.127 7.815 -3.254 1.00 91.00 280 VAL A O 1
ATOM 2177 N N . PRO A 1 281 ? -8.905 8.089 -3.450 1.00 91.62 281 PRO A N 1
ATOM 2178 C CA . PRO A 1 281 ? -9.002 9.425 -4.021 1.00 91.62 281 PRO A CA 1
ATOM 2179 C C . PRO A 1 281 ? -9.534 9.407 -5.457 1.00 91.62 281 PRO A C 1
ATOM 2181 O O . PRO A 1 281 ? -9.193 8.539 -6.260 1.00 91.62 281 PRO A O 1
ATOM 2184 N N . THR A 1 282 ? -10.317 10.429 -5.802 1.00 83.56 282 THR A N 1
ATOM 2185 C CA . THR A 1 282 ? -10.779 10.688 -7.175 1.00 83.56 282 THR A CA 1
ATOM 2186 C C . THR A 1 282 ? -9.990 11.867 -7.767 1.00 83.56 282 THR A C 1
ATOM 2188 O O . THR A 1 282 ? -8.761 11.926 -7.642 1.00 83.56 282 THR A O 1
ATOM 2191 N N . ASP A 1 283 ? -10.668 12.831 -8.393 1.00 78.88 283 ASP A N 1
ATOM 2192 C CA . ASP A 1 283 ? -10.084 14.129 -8.753 1.00 78.88 283 ASP A CA 1
ATOM 2193 C C . ASP A 1 283 ? -9.928 15.037 -7.521 1.00 78.88 283 ASP A C 1
ATOM 2195 O O . ASP A 1 283 ? -9.127 15.978 -7.505 1.00 78.88 283 ASP A O 1
ATOM 2199 N N . THR A 1 284 ? -10.680 14.745 -6.458 1.00 86.12 284 THR A N 1
ATOM 2200 C CA . THR A 1 284 ? -10.605 15.426 -5.166 1.00 86.12 284 THR A CA 1
ATOM 2201 C C . THR A 1 284 ? -9.901 14.558 -4.135 1.00 86.12 284 THR A C 1
ATOM 2203 O O . THR A 1 284 ? -10.082 13.342 -4.101 1.00 86.12 284 THR A O 1
ATOM 2206 N N . TRP A 1 285 ? -9.124 15.206 -3.270 1.00 93.25 285 TRP A N 1
ATOM 2207 C CA . TRP A 1 285 ? -8.403 14.565 -2.179 1.00 93.25 285 TRP A CA 1
ATOM 2208 C C . TRP A 1 285 ? -8.960 15.035 -0.847 1.00 93.25 285 TRP A C 1
ATOM 2210 O O . TRP A 1 285 ? -9.148 16.237 -0.655 1.00 93.25 285 TRP A O 1
ATOM 2220 N N . VAL A 1 286 ? -9.161 14.091 0.067 1.00 94.50 286 VAL A N 1
ATOM 2221 C CA . VAL A 1 286 ? -9.278 14.392 1.490 1.00 94.50 286 VAL A CA 1
ATOM 2222 C C . VAL A 1 286 ? -7.911 14.841 1.997 1.00 94.50 286 VAL A C 1
ATOM 2224 O O . VAL A 1 286 ? -6.884 14.243 1.661 1.00 94.50 286 VAL A O 1
ATOM 2227 N N . THR A 1 287 ? -7.912 15.895 2.801 1.00 95.31 287 THR A N 1
ATOM 2228 C CA . THR A 1 287 ? -6.752 16.387 3.543 1.00 95.31 287 THR A CA 1
ATOM 2229 C C . THR A 1 287 ? -7.066 16.310 5.027 1.00 95.31 287 THR A C 1
ATOM 2231 O O . THR A 1 287 ? -8.188 16.640 5.403 1.00 95.31 287 THR A O 1
ATOM 2234 N N . ALA A 1 288 ? -6.090 15.921 5.836 1.00 92.94 288 ALA A N 1
ATOM 2235 C CA . ALA A 1 288 ? -6.200 15.866 7.290 1.00 92.94 288 ALA A CA 1
ATOM 2236 C C . ALA A 1 288 ? -4.919 16.422 7.915 1.00 92.94 288 ALA A C 1
ATOM 2238 O O . ALA A 1 288 ? -3.851 16.351 7.299 1.00 92.94 288 ALA A O 1
ATOM 2239 N N . GLU A 1 289 ? -5.002 16.958 9.124 1.00 93.31 289 GLU A N 1
ATOM 2240 C CA . GLU A 1 289 ? -3.800 17.243 9.906 1.00 93.31 289 GLU A CA 1
ATOM 2241 C C . GLU A 1 289 ? -3.162 15.919 10.379 1.00 93.31 289 GLU A C 1
ATOM 2243 O O . GLU A 1 289 ? -3.854 14.909 10.543 1.00 93.31 289 GLU A O 1
ATOM 2248 N N . PRO A 1 290 ? -1.831 15.855 10.576 1.00 93.94 290 PRO A N 1
ATOM 2249 C CA . PRO A 1 290 ? -1.174 14.607 10.961 1.00 93.94 290 PRO A CA 1
ATOM 2250 C C . PRO A 1 290 ? -1.743 13.953 12.232 1.00 93.94 290 PRO A C 1
ATOM 2252 O O . PRO A 1 290 ? -1.896 12.731 12.277 1.00 93.94 290 PRO A O 1
ATOM 2255 N N . ASP A 1 291 ? -2.060 14.745 13.254 1.00 90.19 291 ASP A N 1
ATOM 2256 C CA . ASP A 1 291 ? -2.554 14.277 14.551 1.00 90.19 291 ASP A CA 1
ATOM 2257 C C . ASP A 1 291 ? -3.980 13.718 14.490 1.00 90.19 291 ASP A C 1
ATOM 2259 O O . ASP A 1 291 ? -4.257 12.740 15.186 1.00 90.19 291 ASP A O 1
ATOM 2263 N N . GLU A 1 292 ? -4.830 14.228 13.593 1.00 85.88 292 GLU A N 1
ATOM 2264 C CA . GLU A 1 292 ? -6.167 13.673 13.307 1.00 85.88 292 GLU A CA 1
ATOM 2265 C C . GLU A 1 292 ? -6.100 12.198 12.872 1.00 85.88 292 GLU A C 1
ATOM 2267 O O . GLU A 1 292 ? -7.030 11.429 13.105 1.00 85.88 292 GLU A O 1
ATOM 2272 N N . LEU A 1 293 ? -4.981 11.773 12.272 1.00 88.00 293 LEU A N 1
ATOM 2273 C CA . LEU A 1 293 ? -4.751 10.393 11.828 1.00 88.00 293 LEU A CA 1
ATOM 2274 C C . LEU A 1 293 ? -3.676 9.665 12.646 1.00 88.00 293 LEU A C 1
ATOM 2276 O O . LEU A 1 293 ? -3.088 8.686 12.173 1.00 88.00 293 LEU A O 1
ATOM 2280 N N . GLY A 1 294 ? -3.429 10.123 13.876 1.00 86.75 294 GLY A N 1
ATOM 2281 C CA . GLY A 1 294 ? -2.541 9.460 14.832 1.00 86.75 294 GLY A CA 1
ATOM 2282 C C . GLY A 1 294 ? -1.053 9.588 14.504 1.00 86.75 294 GLY A C 1
ATOM 2283 O O . GLY A 1 294 ? -0.252 8.774 14.967 1.00 86.75 294 GLY A O 1
ATOM 2284 N N . LEU A 1 295 ? -0.661 10.585 13.705 1.00 92.50 295 LEU A N 1
ATOM 2285 C CA . LEU A 1 295 ? 0.735 10.874 13.394 1.00 92.50 295 LEU A CA 1
ATOM 2286 C C . LEU A 1 295 ? 1.264 12.025 14.249 1.00 92.50 295 LEU A C 1
ATOM 2288 O O . LEU A 1 295 ? 0.625 13.058 14.432 1.00 92.50 295 LEU A O 1
ATOM 2292 N N . LYS A 1 296 ? 2.505 11.899 14.719 1.00 95.06 296 LYS A N 1
ATOM 2293 C CA . LYS A 1 296 ? 3.204 12.991 15.406 1.00 95.06 296 LYS A CA 1
ATOM 2294 C C . LYS A 1 296 ? 3.554 14.089 14.405 1.00 95.06 296 LYS A C 1
ATOM 2296 O O . LYS A 1 296 ? 4.516 13.954 13.643 1.00 95.06 296 LYS A O 1
ATOM 2301 N N . THR A 1 297 ? 2.847 15.215 14.473 1.00 96.31 297 THR A N 1
ATOM 2302 C CA . THR A 1 297 ? 3.067 16.398 13.619 1.00 96.31 297 THR A CA 1
ATOM 2303 C C . THR A 1 297 ? 4.532 16.843 13.590 1.00 96.31 297 THR A C 1
ATOM 2305 O O . THR A 1 297 ? 5.053 17.206 12.539 1.00 96.31 297 THR A O 1
ATOM 2308 N N . SER A 1 298 ? 5.248 16.745 14.716 1.00 96.75 298 SER A N 1
ATOM 2309 C CA . SER A 1 298 ? 6.671 17.102 14.797 1.00 96.75 298 SER A CA 1
ATOM 2310 C C . SER A 1 298 ? 7.583 16.237 13.924 1.00 96.75 298 SER A C 1
ATOM 2312 O O . SER A 1 298 ? 8.572 16.741 13.400 1.00 96.75 298 SER A O 1
ATOM 2314 N N . GLU A 1 299 ? 7.287 14.945 13.771 1.00 97.88 299 GLU A N 1
ATOM 2315 C CA . GLU A 1 299 ? 8.086 14.040 12.935 1.00 97.88 299 GLU A CA 1
ATOM 2316 C C . GLU A 1 299 ? 7.762 14.234 11.448 1.00 97.88 299 GLU A C 1
ATOM 2318 O O . GLU A 1 299 ? 8.670 14.269 10.616 1.00 97.88 299 GLU A O 1
ATOM 2323 N N . ILE A 1 300 ? 6.491 14.486 11.115 1.00 98.44 300 ILE A N 1
ATOM 2324 C CA . ILE A 1 300 ? 6.091 14.885 9.757 1.00 98.44 300 ILE A CA 1
ATOM 2325 C C . ILE A 1 300 ? 6.769 16.198 9.353 1.00 98.44 300 ILE A C 1
ATOM 2327 O O . ILE A 1 300 ? 7.296 16.302 8.244 1.00 98.44 300 ILE A O 1
ATOM 2331 N N . GLN A 1 301 ? 6.861 17.173 10.261 1.00 98.44 301 GLN A N 1
ATOM 2332 C CA . GLN A 1 301 ? 7.577 18.417 9.987 1.00 98.44 301 GLN A CA 1
ATOM 2333 C C . GLN A 1 301 ? 9.067 18.176 9.703 1.00 98.44 301 GLN A C 1
ATOM 2335 O O . GLN A 1 301 ? 9.595 18.750 8.753 1.00 98.44 301 GLN A O 1
ATOM 2340 N N . LYS A 1 302 ? 9.741 17.282 10.445 1.00 98.38 302 LYS A N 1
ATOM 2341 C CA . LYS A 1 302 ? 11.137 16.906 10.141 1.00 98.38 302 LYS A CA 1
ATOM 2342 C C . LYS A 1 302 ? 11.277 16.307 8.746 1.00 98.38 302 LYS A C 1
ATOM 2344 O O . LYS A 1 302 ? 12.237 16.633 8.053 1.00 98.38 302 LYS A O 1
ATOM 2349 N N . ALA A 1 303 ? 10.332 15.469 8.317 1.00 98.31 303 ALA A N 1
ATOM 2350 C CA . ALA A 1 303 ? 10.339 14.916 6.965 1.00 98.31 303 ALA A CA 1
ATOM 2351 C C . ALA A 1 303 ? 10.204 16.020 5.901 1.00 98.31 303 ALA A C 1
ATOM 2353 O O . ALA A 1 303 ? 10.961 16.039 4.929 1.00 98.31 303 ALA A O 1
ATOM 2354 N N . ILE A 1 304 ? 9.292 16.978 6.099 1.00 98.62 304 ILE A N 1
ATOM 2355 C CA . ILE A 1 304 ? 9.126 18.132 5.200 1.00 98.62 304 ILE A CA 1
ATOM 2356 C C . ILE A 1 304 ? 10.408 18.973 5.156 1.00 98.62 304 ILE A C 1
ATOM 2358 O O . ILE A 1 304 ? 10.878 19.325 4.072 1.00 98.62 304 ILE A O 1
ATOM 2362 N N . ASP A 1 305 ? 10.994 19.278 6.311 1.00 98.38 305 ASP A N 1
ATOM 2363 C CA . ASP A 1 305 ? 12.215 20.079 6.410 1.00 98.38 305 ASP A CA 1
ATOM 2364 C C . ASP A 1 305 ? 13.400 19.367 5.754 1.00 98.38 305 ASP A C 1
ATOM 2366 O O . ASP A 1 305 ? 14.141 19.985 4.990 1.00 98.38 305 ASP A O 1
ATOM 2370 N N . TYR A 1 306 ? 13.540 18.056 5.970 1.00 98.31 306 TYR A N 1
ATOM 2371 C CA . TYR A 1 306 ? 14.549 17.233 5.306 1.00 98.31 306 TYR A CA 1
ATOM 2372 C C . TYR A 1 306 ? 14.372 17.259 3.791 1.00 98.31 306 TYR A C 1
ATOM 2374 O O . TYR A 1 306 ? 15.345 17.446 3.064 1.00 98.31 306 TYR A O 1
ATOM 2382 N N . ALA A 1 307 ? 13.136 17.100 3.305 1.00 98.00 307 ALA A N 1
ATOM 2383 C CA . ALA A 1 307 ? 12.844 17.050 1.880 1.00 98.00 307 ALA A CA 1
ATOM 2384 C C . ALA A 1 307 ? 13.101 18.385 1.169 1.00 98.00 307 ALA A C 1
ATOM 2386 O O . ALA A 1 307 ? 13.481 18.385 -0.001 1.00 98.00 307 ALA A O 1
ATOM 2387 N N . PHE A 1 308 ? 12.903 19.511 1.854 1.00 97.94 308 PHE A N 1
ATOM 2388 C CA . PHE A 1 308 ? 13.049 20.861 1.297 1.00 97.94 308 PHE A CA 1
ATOM 2389 C C . PHE A 1 308 ? 14.300 21.600 1.782 1.00 97.94 308 PHE A C 1
ATOM 2391 O O . PHE A 1 308 ? 14.428 22.801 1.541 1.00 97.94 308 PHE A O 1
ATOM 2398 N N . ALA A 1 309 ? 15.234 20.901 2.430 1.00 97.44 309 ALA A N 1
ATOM 2399 C CA . ALA A 1 309 ? 16.530 21.459 2.782 1.00 97.44 309 ALA A CA 1
ATOM 2400 C C . ALA A 1 309 ? 17.294 21.937 1.532 1.00 97.44 309 ALA A C 1
ATOM 2402 O O . ALA A 1 309 ? 17.077 21.466 0.409 1.00 97.44 309 ALA A O 1
ATOM 2403 N N . GLU A 1 310 ? 18.208 22.888 1.732 1.00 95.62 310 GLU A N 1
ATOM 2404 C CA . GLU A 1 310 ? 19.011 23.458 0.651 1.00 95.62 310 GLU A CA 1
ATOM 2405 C C . GLU A 1 310 ? 19.738 22.359 -0.143 1.00 95.62 310 GLU A C 1
ATOM 2407 O O . GLU A 1 310 ? 20.363 21.459 0.419 1.00 95.62 310 GLU A O 1
ATOM 2412 N N . GLY A 1 311 ? 19.633 22.421 -1.472 1.00 95.00 311 GLY A N 1
ATOM 2413 C CA . GLY A 1 311 ? 20.265 21.458 -2.373 1.00 95.00 311 GLY A CA 1
ATOM 2414 C C . GLY A 1 311 ? 19.530 20.125 -2.527 1.00 95.00 311 GLY A C 1
ATOM 2415 O O . GLY A 1 311 ? 19.997 19.288 -3.294 1.00 95.00 311 GLY A O 1
ATOM 2416 N N . GLN A 1 312 ? 18.385 19.902 -1.872 1.00 96.19 312 GLN A N 1
ATOM 2417 C CA . GLN A 1 312 ? 17.606 18.678 -2.101 1.00 96.19 312 GLN A CA 1
ATOM 2418 C C . GLN A 1 312 ? 16.917 18.658 -3.462 1.00 96.19 312 GLN A C 1
ATOM 2420 O O . GLN A 1 312 ? 16.706 17.588 -4.026 1.00 96.19 312 GLN A O 1
ATOM 2425 N N . ASN A 1 313 ? 16.600 19.823 -4.031 1.00 96.44 313 ASN A N 1
ATOM 2426 C CA . ASN A 1 313 ? 15.965 19.922 -5.348 1.00 96.44 313 ASN A CA 1
ATOM 2427 C C . ASN A 1 313 ? 14.641 19.140 -5.421 1.00 96.44 313 ASN A C 1
ATOM 2429 O O . ASN A 1 313 ? 14.369 18.465 -6.411 1.00 96.44 313 ASN A O 1
ATOM 2433 N N . THR A 1 314 ? 13.837 19.171 -4.354 1.00 97.75 314 THR A N 1
ATOM 2434 C CA . THR A 1 314 ? 12.497 18.563 -4.321 1.00 97.75 314 THR A CA 1
ATOM 2435 C C . THR A 1 314 ? 11.499 19.485 -5.014 1.00 97.75 314 THR A C 1
ATOM 2437 O O . THR A 1 314 ? 11.393 20.645 -4.640 1.00 97.75 314 THR A O 1
ATOM 2440 N N . GLN A 1 315 ? 10.765 18.973 -6.003 1.00 97.62 315 GLN A N 1
ATOM 2441 C CA . GLN A 1 315 ? 9.655 19.656 -6.673 1.00 97.62 315 GLN A CA 1
ATOM 2442 C C . GLN A 1 315 ? 8.357 19.554 -5.887 1.00 97.62 315 GLN A C 1
ATOM 2444 O O . GLN A 1 315 ? 7.637 20.538 -5.749 1.00 97.62 315 GLN A O 1
ATOM 2449 N N . GLY A 1 316 ? 8.050 18.342 -5.433 1.00 98.19 316 GLY A N 1
ATOM 2450 C CA . GLY A 1 316 ? 6.782 17.983 -4.825 1.00 98.19 316 GLY A CA 1
ATOM 2451 C C . GLY A 1 316 ? 6.980 16.857 -3.825 1.00 98.19 316 GLY A C 1
ATOM 2452 O O . GLY A 1 316 ? 7.749 15.923 -4.071 1.00 98.19 316 GLY A O 1
ATOM 2453 N N . LEU A 1 317 ? 6.296 16.978 -2.696 1.00 98.81 317 LEU A N 1
ATOM 2454 C CA . LEU A 1 317 ? 6.197 15.979 -1.643 1.00 98.81 317 LEU A CA 1
ATOM 2455 C C . LEU A 1 317 ? 4.719 15.793 -1.312 1.00 98.81 317 LEU A C 1
ATOM 2457 O O . LEU A 1 317 ? 4.042 16.779 -1.026 1.00 98.81 317 LEU A O 1
ATOM 2461 N N . VAL A 1 318 ? 4.249 14.549 -1.316 1.00 98.88 318 VAL A N 1
ATOM 2462 C CA . VAL A 1 318 ? 2.913 14.156 -0.848 1.00 98.88 318 VAL A CA 1
ATOM 2463 C C . VAL A 1 318 ? 3.080 13.003 0.137 1.00 98.88 318 VAL A C 1
ATOM 2465 O O . VAL A 1 318 ? 3.722 12.005 -0.190 1.00 98.88 318 VAL A O 1
ATOM 2468 N N . ILE A 1 319 ? 2.516 13.140 1.335 1.00 98.81 319 ILE A N 1
ATOM 2469 C CA . ILE A 1 319 ? 2.471 12.105 2.374 1.00 98.81 319 ILE A CA 1
ATOM 2470 C C . ILE A 1 319 ? 1.006 11.739 2.587 1.00 98.81 319 ILE A C 1
ATOM 2472 O O . ILE A 1 319 ? 0.190 12.610 2.897 1.00 98.81 319 ILE A O 1
ATOM 2476 N N . LEU A 1 320 ? 0.685 10.460 2.415 1.00 98.50 320 LEU A N 1
ATOM 2477 C CA . LEU A 1 320 ? -0.638 9.899 2.640 1.00 98.50 320 LEU A CA 1
ATOM 2478 C C . LEU A 1 320 ? -0.666 9.037 3.898 1.00 98.50 320 LEU A C 1
ATOM 2480 O O . LEU A 1 320 ? 0.294 8.314 4.181 1.00 98.50 320 LEU A O 1
ATOM 2484 N N . ARG A 1 321 ? -1.808 9.063 4.581 1.00 96.38 321 ARG A N 1
ATOM 2485 C CA . ARG A 1 321 ? -2.180 8.130 5.644 1.00 96.38 321 ARG A CA 1
ATOM 2486 C C . ARG A 1 321 ? -3.682 7.867 5.554 1.00 96.38 321 ARG A C 1
ATOM 2488 O O . ARG A 1 321 ? -4.443 8.823 5.442 1.00 96.38 321 ARG A O 1
ATOM 2495 N N . HIS A 1 322 ? -4.114 6.604 5.577 1.00 94.12 322 HIS A N 1
ATOM 2496 C CA . HIS A 1 322 ? -5.544 6.251 5.465 1.00 94.12 322 HIS A CA 1
ATOM 2497 C C . HIS A 1 322 ? -6.209 6.893 4.225 1.00 94.12 322 HIS A C 1
ATOM 2499 O O . HIS A 1 322 ? -7.300 7.456 4.289 1.00 94.12 322 HIS A O 1
ATOM 2505 N N . GLY A 1 323 ? -5.491 6.910 3.097 1.00 94.50 323 GLY A N 1
ATOM 2506 C CA . GLY A 1 323 ? -5.925 7.526 1.834 1.00 94.50 323 GLY A CA 1
ATOM 2507 C C . GLY A 1 323 ? -6.013 9.065 1.812 1.00 94.50 323 GLY A C 1
ATOM 2508 O O . GLY A 1 323 ? -6.168 9.636 0.731 1.00 94.50 323 GLY A O 1
ATOM 2509 N N . ALA A 1 324 ? -5.877 9.754 2.949 1.00 95.94 324 ALA A N 1
ATOM 2510 C CA . ALA A 1 324 ? -5.882 11.215 3.039 1.00 95.94 324 ALA A CA 1
ATOM 2511 C C . ALA A 1 324 ? -4.468 11.800 2.912 1.00 95.94 324 ALA A C 1
ATOM 2513 O O . ALA A 1 324 ? -3.488 11.185 3.334 1.00 95.94 324 ALA A O 1
ATOM 2514 N N . ILE A 1 325 ? -4.358 13.010 2.356 1.00 98.31 325 ILE A N 1
ATOM 2515 C CA . ILE A 1 325 ? -3.112 13.786 2.356 1.00 98.31 325 ILE A CA 1
ATOM 2516 C C . ILE A 1 325 ? -2.923 14.394 3.748 1.00 98.31 325 ILE A C 1
ATOM 2518 O O . ILE A 1 325 ? -3.699 15.262 4.138 1.00 98.31 325 ILE A O 1
ATOM 2522 N N . VAL A 1 326 ? -1.867 13.981 4.452 1.00 98.06 326 VAL A N 1
ATOM 2523 C CA . VAL A 1 326 ? -1.483 14.544 5.766 1.00 98.06 326 VAL A CA 1
ATOM 2524 C C . VAL A 1 326 ? -0.396 15.607 5.674 1.00 98.06 326 VAL A C 1
ATOM 2526 O O . VAL A 1 326 ? -0.193 16.398 6.588 1.00 98.06 326 VAL A O 1
ATOM 2529 N N . ALA A 1 327 ? 0.340 15.626 4.565 1.00 98.50 327 ALA A N 1
ATOM 2530 C CA . ALA A 1 327 ? 1.258 16.703 4.245 1.00 98.50 327 ALA A CA 1
ATOM 2531 C C . ALA A 1 327 ? 1.469 16.787 2.739 1.00 98.50 327 ALA A C 1
ATOM 2533 O O . ALA A 1 327 ? 1.647 15.777 2.053 1.00 98.50 327 ALA A O 1
ATOM 2534 N N . GLU A 1 328 ? 1.512 18.013 2.234 1.00 98.38 328 GLU A N 1
ATOM 2535 C CA . GLU A 1 328 ? 1.828 18.294 0.845 1.00 98.38 328 GLU A CA 1
ATOM 2536 C C . GLU A 1 328 ? 2.597 19.611 0.739 1.00 98.38 328 GLU A C 1
ATOM 2538 O O . GLU A 1 328 ? 2.223 20.619 1.340 1.00 98.38 328 GLU A O 1
ATOM 2543 N N . LYS A 1 329 ? 3.690 19.612 -0.026 1.00 98.56 329 LYS A N 1
ATOM 2544 C CA . LYS A 1 329 ? 4.488 20.817 -0.274 1.00 98.56 329 LYS A CA 1
ATOM 2545 C C . LYS A 1 329 ? 5.125 20.765 -1.654 1.00 98.56 329 LYS A C 1
ATOM 2547 O O . LYS A 1 329 ? 5.526 19.701 -2.121 1.00 98.56 329 LYS A O 1
ATOM 2552 N N . TYR A 1 330 ? 5.255 21.937 -2.269 1.00 98.44 330 TYR A N 1
ATOM 2553 C CA . TYR A 1 330 ? 5.860 22.120 -3.584 1.00 98.44 330 TYR A CA 1
ATOM 2554 C C . TYR A 1 330 ? 6.952 23.189 -3.545 1.00 98.44 330 TYR A C 1
ATOM 2556 O O . TYR A 1 330 ? 6.923 24.082 -2.697 1.00 98.44 330 TYR A O 1
ATOM 2564 N N . ALA A 1 331 ? 7.921 23.082 -4.452 1.00 97.19 331 ALA A N 1
ATOM 2565 C CA . ALA A 1 331 ? 8.921 24.120 -4.677 1.00 97.19 331 ALA A CA 1
ATOM 2566 C C . ALA A 1 331 ? 8.294 25.390 -5.260 1.00 97.19 331 ALA A C 1
ATOM 2568 O O . ALA A 1 331 ? 7.234 25.347 -5.887 1.00 97.19 331 ALA A O 1
ATOM 2569 N N . ASP A 1 332 ? 8.999 26.512 -5.123 1.00 94.25 332 ASP A N 1
ATOM 2570 C CA . ASP A 1 332 ? 8.605 27.774 -5.743 1.00 94.25 332 ASP A CA 1
ATOM 2571 C C . ASP A 1 332 ? 8.399 27.602 -7.257 1.00 94.25 332 ASP A C 1
ATOM 2573 O O . ASP A 1 332 ? 9.252 27.075 -7.972 1.00 94.25 332 ASP A O 1
ATOM 2577 N N . GLY A 1 333 ? 7.238 28.041 -7.748 1.00 94.25 333 GLY A N 1
ATOM 2578 C CA . GLY A 1 333 ? 6.842 27.896 -9.153 1.00 94.25 333 GLY A CA 1
ATOM 2579 C C . GLY A 1 333 ? 6.239 26.536 -9.524 1.00 94.25 333 GLY A C 1
ATOM 2580 O O . GLY A 1 333 ? 5.768 26.388 -10.648 1.00 94.25 333 GLY A O 1
ATOM 2581 N N . SER A 1 334 ? 6.200 25.576 -8.596 1.00 96.44 334 SER A N 1
ATOM 2582 C CA . SER A 1 334 ? 5.505 24.290 -8.741 1.00 96.44 334 SER A CA 1
ATOM 2583 C C . SER A 1 334 ? 4.235 24.240 -7.885 1.00 96.44 334 SER A C 1
ATOM 2585 O O . SER A 1 334 ? 4.049 25.017 -6.950 1.00 96.44 334 SER A O 1
ATOM 2587 N N . ASN A 1 335 ? 3.332 23.324 -8.217 1.00 97.25 335 ASN A N 1
ATOM 2588 C CA . ASN A 1 335 ? 2.071 23.080 -7.518 1.00 97.25 335 ASN A CA 1
ATOM 2589 C C . ASN A 1 335 ? 1.588 21.636 -7.761 1.00 97.25 335 ASN A C 1
ATOM 2591 O O . ASN A 1 335 ? 2.237 20.866 -8.468 1.00 97.25 335 ASN A O 1
ATOM 2595 N N . LYS A 1 336 ? 0.415 21.292 -7.223 1.00 95.81 336 LYS A N 1
ATOM 2596 C CA . LYS A 1 336 ? -0.214 19.965 -7.357 1.00 95.81 336 LYS A CA 1
ATOM 2597 C C . LYS A 1 336 ? -0.462 19.473 -8.787 1.00 95.81 336 LYS A C 1
ATOM 2599 O O . LYS A 1 336 ? -0.569 18.269 -8.988 1.00 95.81 336 LYS A O 1
ATOM 2604 N N . ASP A 1 337 ? -0.533 20.381 -9.756 1.00 95.69 337 ASP A N 1
ATOM 2605 C CA . ASP A 1 337 ? -0.787 20.070 -11.164 1.00 95.69 337 ASP A CA 1
ATOM 2606 C C . ASP A 1 337 ? 0.530 20.010 -11.968 1.00 95.69 337 ASP A C 1
ATOM 2608 O O . ASP A 1 337 ? 0.529 19.796 -13.180 1.00 95.69 337 ASP A O 1
ATOM 2612 N N . SER A 1 338 ? 1.677 20.215 -11.306 1.00 95.56 338 SER A N 1
ATOM 2613 C CA . SER A 1 338 ? 2.995 20.177 -11.939 1.00 95.56 338 SER A CA 1
ATOM 2614 C C . SER A 1 338 ? 3.412 18.742 -12.237 1.00 95.56 338 SER A C 1
ATOM 2616 O O . SER A 1 338 ? 3.390 17.873 -11.364 1.00 95.56 338 SER A O 1
ATOM 2618 N N . ILE A 1 339 ? 3.834 18.509 -13.477 1.00 94.94 339 ILE A N 1
ATOM 2619 C CA . ILE A 1 339 ? 4.288 17.199 -13.940 1.00 94.94 339 ILE A CA 1
ATOM 2620 C C . ILE A 1 339 ? 5.683 16.898 -13.397 1.00 94.94 339 ILE A C 1
ATOM 2622 O O . ILE A 1 339 ? 6.558 17.765 -13.373 1.00 94.94 339 ILE A O 1
ATOM 2626 N N . ALA A 1 340 ? 5.892 15.650 -12.990 1.00 94.88 340 ALA A N 1
ATOM 2627 C CA . ALA A 1 340 ? 7.187 15.083 -12.665 1.00 94.88 340 ALA A CA 1
ATOM 2628 C C . ALA A 1 340 ? 7.473 13.869 -13.556 1.00 94.88 340 ALA A C 1
ATOM 2630 O O . ALA A 1 340 ? 6.568 13.114 -13.910 1.00 94.88 340 ALA A O 1
ATOM 2631 N N . THR A 1 341 ? 8.751 13.657 -13.866 1.00 94.31 341 THR A N 1
ATOM 2632 C CA . THR A 1 341 ? 9.214 12.485 -14.617 1.00 94.31 341 THR A CA 1
ATOM 2633 C C . THR A 1 341 ? 9.666 11.392 -13.666 1.00 94.31 341 THR A C 1
ATOM 2635 O O . THR A 1 341 ? 10.519 11.622 -12.807 1.00 94.31 341 THR A O 1
ATOM 2638 N N . SER A 1 342 ? 9.141 10.182 -13.851 1.00 95.56 342 SER A N 1
ATOM 2639 C CA . SER A 1 342 ? 9.372 9.021 -12.985 1.00 95.56 342 SER A CA 1
ATOM 2640 C C . SER A 1 342 ? 10.841 8.620 -12.862 1.00 95.56 342 SER A C 1
ATOM 2642 O O . SER A 1 342 ? 11.255 8.057 -11.845 1.00 95.56 342 SER A O 1
ATOM 2644 N N . TRP A 1 343 ? 11.623 8.808 -13.931 1.00 95.19 343 TRP A N 1
ATOM 2645 C CA . TRP A 1 343 ? 12.846 8.032 -14.140 1.00 95.19 343 TRP A CA 1
ATOM 2646 C C . TRP A 1 343 ? 12.545 6.542 -13.855 1.00 95.19 343 TRP A C 1
ATOM 2648 O O . TRP A 1 343 ? 11.455 6.034 -14.135 1.00 95.19 343 TRP A O 1
ATOM 2658 N N . SER A 1 344 ? 13.468 5.810 -13.246 1.00 97.31 344 SER A N 1
ATOM 2659 C CA . SER A 1 344 ? 13.276 4.385 -12.979 1.00 97.31 344 SER A CA 1
ATOM 2660 C C . SER A 1 344 ? 12.082 3.991 -12.087 1.00 97.31 344 SER A C 1
ATOM 2662 O O . SER A 1 344 ? 11.813 2.795 -12.006 1.00 97.31 344 SER A O 1
ATOM 2664 N N . VAL A 1 345 ? 11.309 4.919 -11.500 1.00 98.62 345 VAL A N 1
ATOM 2665 C CA . VAL A 1 345 ? 10.000 4.578 -10.898 1.00 98.62 345 VAL A CA 1
ATOM 2666 C C . VAL A 1 345 ? 9.069 3.907 -11.926 1.00 98.62 345 VAL A C 1
ATOM 2668 O O . VAL A 1 345 ? 8.306 3.012 -11.570 1.00 98.62 345 VAL A O 1
ATOM 2671 N N . ALA A 1 346 ? 9.201 4.231 -13.220 1.00 98.31 346 ALA A N 1
ATOM 2672 C CA . ALA A 1 346 ? 8.480 3.584 -14.324 1.00 98.31 346 ALA A CA 1
ATOM 2673 C C . ALA A 1 346 ? 8.612 2.047 -14.353 1.00 98.31 346 ALA A C 1
ATOM 2675 O O . ALA A 1 346 ? 7.716 1.344 -14.829 1.00 98.31 346 ALA A O 1
ATOM 2676 N N . LYS A 1 347 ? 9.707 1.502 -13.813 1.00 98.75 347 LYS A N 1
ATOM 2677 C CA . LYS A 1 347 ? 9.928 0.055 -13.742 1.00 98.75 347 LYS A CA 1
ATOM 2678 C C . LYS A 1 347 ? 8.912 -0.646 -12.844 1.00 98.75 347 LYS A C 1
ATOM 2680 O O . LYS A 1 347 ? 8.440 -1.724 -13.190 1.00 98.75 347 LYS A O 1
ATOM 2685 N N . SER A 1 348 ? 8.545 -0.021 -11.727 1.00 98.88 348 SER A N 1
ATOM 2686 C CA . SER A 1 348 ? 7.558 -0.559 -10.788 1.00 98.88 348 SER A CA 1
ATOM 2687 C C . SER A 1 348 ? 6.152 -0.557 -11.398 1.00 98.88 348 SER A C 1
ATOM 2689 O O . SER A 1 348 ? 5.415 -1.528 -11.244 1.00 98.88 348 SER A O 1
ATOM 2691 N N . PHE A 1 349 ? 5.821 0.460 -12.204 1.00 98.88 349 PHE A N 1
ATOM 2692 C CA . PHE A 1 349 ? 4.608 0.461 -13.031 1.00 98.88 349 PHE A CA 1
ATOM 2693 C C . PHE A 1 349 ? 4.639 -0.651 -14.084 1.00 98.88 349 PHE A C 1
ATOM 2695 O O . PHE A 1 349 ? 3.674 -1.391 -14.229 1.00 98.88 349 PHE A O 1
ATOM 2702 N N . THR A 1 350 ? 5.761 -0.824 -14.786 1.00 98.81 350 THR A N 1
ATOM 2703 C CA . THR A 1 350 ? 5.928 -1.916 -15.760 1.00 98.81 350 THR A CA 1
ATOM 2704 C C . THR A 1 350 ? 5.755 -3.287 -15.106 1.00 98.81 350 THR A C 1
ATOM 2706 O O . THR A 1 350 ? 5.090 -4.152 -15.669 1.00 98.81 350 THR A O 1
ATOM 2709 N N . SER A 1 351 ? 6.300 -3.476 -13.903 1.00 98.81 351 SER A N 1
ATOM 2710 C CA . SER A 1 351 ? 6.102 -4.688 -13.104 1.00 98.81 351 SER A CA 1
ATOM 2711 C C . SER A 1 351 ? 4.626 -4.918 -12.782 1.00 98.81 351 SER A C 1
ATOM 2713 O O . SER A 1 351 ? 4.108 -5.995 -13.057 1.00 98.81 351 SER A O 1
ATOM 2715 N N . ALA A 1 352 ? 3.907 -3.898 -12.304 1.00 98.88 352 ALA A N 1
ATOM 2716 C CA . ALA A 1 352 ? 2.466 -3.993 -12.065 1.00 98.88 352 ALA A CA 1
ATOM 2717 C C . ALA A 1 352 ? 1.680 -4.412 -13.322 1.00 98.88 352 ALA A C 1
ATOM 2719 O O . ALA A 1 352 ? 0.815 -5.281 -13.246 1.00 98.88 352 ALA A O 1
ATOM 2720 N N . LEU A 1 353 ? 2.014 -3.857 -14.492 1.00 98.88 353 LEU A N 1
ATOM 2721 C CA . LEU A 1 353 ? 1.363 -4.218 -15.757 1.00 98.88 353 LEU A CA 1
ATOM 2722 C C . LEU A 1 353 ? 1.625 -5.672 -16.173 1.00 98.88 353 LEU A C 1
ATOM 2724 O O . LEU A 1 353 ? 0.749 -6.293 -16.770 1.00 98.88 353 LEU A O 1
ATOM 2728 N N . ILE A 1 354 ? 2.796 -6.229 -15.852 1.00 98.88 354 ILE A N 1
ATOM 2729 C CA . ILE A 1 354 ? 3.072 -7.657 -16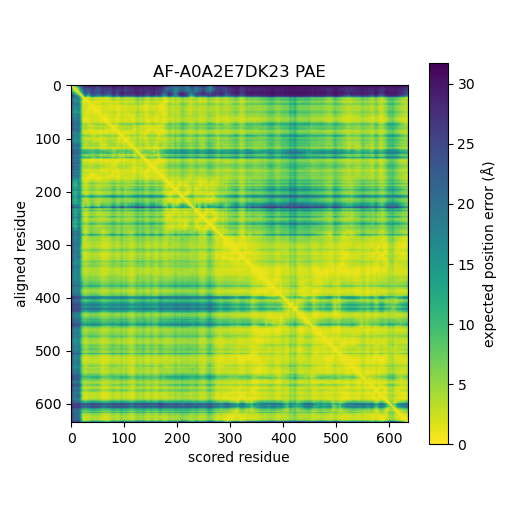.057 1.00 98.88 354 ILE A CA 1
ATOM 2730 C C . ILE A 1 354 ? 2.232 -8.520 -15.119 1.00 98.88 354 ILE A C 1
ATOM 2732 O O . ILE A 1 354 ? 1.675 -9.512 -15.581 1.00 98.88 354 ILE A O 1
ATOM 2736 N N . GLY A 1 355 ? 2.101 -8.132 -13.849 1.00 98.69 355 GLY A N 1
ATOM 2737 C CA . GLY A 1 355 ? 1.220 -8.819 -12.902 1.00 98.69 355 GLY A CA 1
ATOM 2738 C C . GLY A 1 355 ? -0.211 -8.882 -13.408 1.00 98.69 355 GLY A C 1
ATOM 2739 O O . GLY A 1 355 ? -0.766 -9.961 -13.577 1.00 98.69 355 GLY A O 1
ATOM 2740 N N . ILE A 1 356 ? -0.744 -7.732 -13.818 1.00 98.81 356 ILE A N 1
ATOM 2741 C CA . ILE A 1 356 ? -2.060 -7.632 -14.457 1.00 98.81 356 ILE A CA 1
ATOM 2742 C C . ILE A 1 356 ? -2.142 -8.525 -15.703 1.00 98.81 356 ILE A C 1
ATOM 2744 O O . ILE A 1 356 ? -3.146 -9.198 -15.923 1.00 98.81 356 ILE A O 1
ATOM 2748 N N . ALA A 1 357 ? -1.109 -8.550 -16.547 1.00 98.75 357 ALA A N 1
ATOM 2749 C CA . ALA A 1 357 ? -1.105 -9.394 -17.739 1.00 98.75 357 ALA A CA 1
ATOM 2750 C C . ALA A 1 357 ? -1.139 -10.892 -17.405 1.00 98.75 357 ALA A C 1
ATOM 2752 O O . ALA A 1 357 ? -1.768 -11.657 -18.139 1.00 98.75 357 ALA A O 1
ATOM 2753 N N . ILE A 1 358 ? -0.506 -11.301 -16.304 1.00 98.75 358 ILE A N 1
ATOM 2754 C CA . ILE A 1 358 ? -0.580 -12.668 -15.783 1.00 98.75 358 ILE A CA 1
ATOM 2755 C C . ILE A 1 358 ? -1.981 -12.956 -15.241 1.00 98.75 358 ILE A C 1
ATOM 2757 O O . ILE A 1 358 ? -2.600 -13.933 -15.659 1.00 98.75 358 ILE A O 1
ATOM 2761 N N . ASP A 1 359 ? -2.538 -12.059 -14.428 1.00 97.94 359 ASP A N 1
ATOM 2762 C CA . ASP A 1 359 ? -3.885 -12.195 -13.856 1.00 97.94 359 ASP A CA 1
ATOM 2763 C C . ASP A 1 359 ? -4.973 -12.307 -14.936 1.00 97.94 359 ASP A C 1
ATOM 2765 O O . ASP A 1 359 ? -5.968 -13.015 -14.781 1.00 97.94 359 ASP A O 1
ATOM 2769 N N . LYS A 1 360 ? -4.792 -11.607 -16.063 1.00 98.12 360 LYS A N 1
ATOM 2770 C CA . LYS A 1 360 ? -5.695 -11.665 -17.225 1.00 98.12 360 LYS A CA 1
ATOM 2771 C C . LYS A 1 360 ? -5.399 -12.833 -18.174 1.00 98.12 360 LYS A C 1
ATOM 2773 O O . LYS A 1 360 ? -6.133 -13.012 -19.145 1.00 98.12 360 LYS A O 1
ATOM 2778 N N . GLY A 1 361 ? -4.356 -13.621 -17.917 1.00 98.06 361 GLY A N 1
ATOM 2779 C CA . GLY A 1 361 ? -3.983 -14.792 -18.712 1.00 98.06 361 GLY A CA 1
ATOM 2780 C C . GLY A 1 361 ? -3.291 -14.484 -20.044 1.00 98.06 361 GLY A C 1
ATOM 2781 O O . GLY A 1 361 ? -3.198 -15.371 -20.891 1.00 98.06 361 GLY A O 1
ATOM 2782 N N . PHE A 1 362 ? -2.798 -13.257 -20.255 1.00 98.38 362 PHE A N 1
ATOM 2783 C CA . PHE A 1 362 ? -1.970 -12.924 -21.425 1.00 98.38 362 PHE A CA 1
ATOM 2784 C C . PHE A 1 362 ? -0.573 -13.549 -21.326 1.00 98.38 362 PHE A C 1
ATOM 2786 O O . PHE A 1 362 ? 0.024 -13.899 -22.341 1.00 98.38 362 PHE A O 1
ATOM 2793 N N . ILE A 1 363 ? -0.059 -13.704 -20.105 1.00 98.38 363 ILE A N 1
ATOM 2794 C CA . ILE A 1 363 ? 1.208 -14.372 -19.793 1.00 98.38 363 ILE A CA 1
ATOM 2795 C C . ILE A 1 363 ? 0.898 -15.457 -18.759 1.00 98.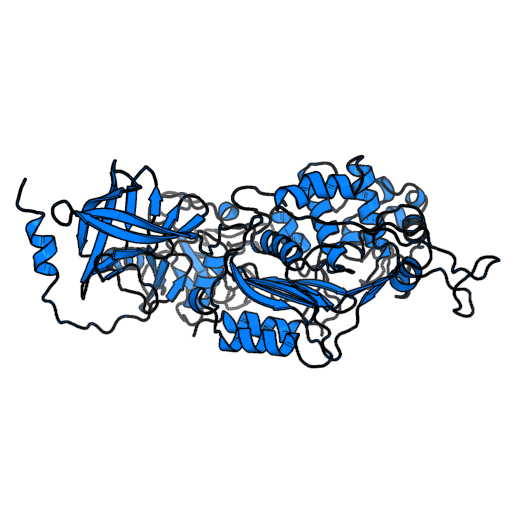38 363 ILE A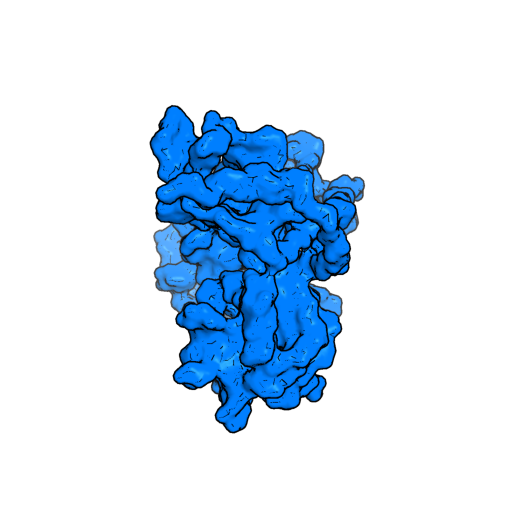 C 1
ATOM 2797 O O . ILE A 1 363 ? 0.188 -15.198 -17.799 1.00 98.38 363 ILE A O 1
ATOM 2801 N N . SER A 1 364 ? 1.398 -16.681 -18.929 1.00 97.62 364 SER A N 1
ATOM 2802 C CA . SER A 1 364 ? 0.995 -17.780 -18.036 1.00 97.62 364 SER A CA 1
ATOM 2803 C C . SER A 1 364 ? 1.627 -17.721 -16.643 1.00 97.62 364 SER A C 1
ATOM 2805 O O . SER A 1 364 ? 1.008 -18.165 -15.685 1.00 97.62 364 SER A O 1
ATOM 2807 N N . SER A 1 365 ? 2.871 -17.245 -16.532 1.00 98.06 365 SER A N 1
ATOM 2808 C CA . SER A 1 365 ? 3.591 -17.072 -15.263 1.00 98.06 365 SER A CA 1
ATOM 2809 C C . SER A 1 365 ? 4.893 -16.292 -15.476 1.00 98.06 365 SER A C 1
ATOM 2811 O O . SER A 1 365 ? 5.297 -16.028 -16.611 1.00 98.06 365 SER A O 1
ATOM 2813 N N . VAL A 1 366 ? 5.598 -15.969 -14.389 1.00 98.19 366 VAL A N 1
ATOM 2814 C CA . VAL A 1 366 ? 6.947 -15.376 -14.447 1.00 98.19 366 VAL A CA 1
ATOM 2815 C C . VAL A 1 366 ? 8.020 -16.346 -14.959 1.00 98.19 366 VAL A C 1
ATOM 2817 O O . VAL A 1 366 ? 9.074 -15.908 -15.417 1.00 98.19 366 VAL A O 1
ATOM 2820 N N . ASP A 1 367 ? 7.765 -17.653 -14.940 1.00 97.81 367 ASP A N 1
ATOM 2821 C CA . ASP A 1 367 ? 8.751 -18.676 -15.320 1.00 97.81 367 ASP A CA 1
ATOM 2822 C C . ASP A 1 367 ? 8.797 -18.945 -16.832 1.00 97.81 367 ASP A C 1
ATOM 2824 O O . ASP A 1 367 ? 9.588 -19.764 -17.305 1.00 97.81 367 ASP A O 1
ATOM 2828 N N . VAL A 1 368 ? 7.966 -18.255 -17.621 1.00 97.69 368 VAL A N 1
ATOM 2829 C CA . VAL A 1 368 ? 7.988 -18.399 -19.079 1.00 97.69 368 VAL A CA 1
ATOM 2830 C C . VAL A 1 368 ? 9.341 -17.964 -19.656 1.00 97.69 368 VAL A C 1
ATOM 2832 O O . VAL A 1 368 ? 9.881 -16.924 -19.256 1.00 97.69 368 VAL A O 1
ATOM 2835 N N . PRO A 1 369 ? 9.890 -18.702 -20.640 1.00 97.44 369 PRO A N 1
ATOM 2836 C CA . PRO A 1 369 ? 11.072 -18.260 -21.368 1.00 97.44 369 PRO A CA 1
ATOM 2837 C C . PRO A 1 369 ? 10.787 -16.972 -22.146 1.00 97.44 369 PRO A C 1
ATOM 2839 O O . PRO A 1 369 ? 9.869 -16.920 -22.968 1.00 97.44 369 PRO A O 1
ATOM 2842 N N . ALA A 1 370 ? 11.623 -15.950 -21.962 1.00 97.25 370 ALA A N 1
ATOM 2843 C CA . ALA A 1 370 ? 11.522 -14.684 -22.686 1.00 97.25 370 ALA A CA 1
ATOM 2844 C C . ALA A 1 370 ? 11.659 -14.878 -24.208 1.00 97.25 370 ALA A C 1
ATOM 2846 O O . ALA A 1 370 ? 11.057 -14.141 -24.984 1.00 97.25 370 ALA A O 1
ATOM 2847 N N . ALA A 1 371 ? 12.376 -15.919 -24.646 1.00 97.12 371 ALA A N 1
ATOM 2848 C CA . ALA A 1 371 ? 12.536 -16.270 -26.057 1.00 97.12 371 ALA A CA 1
ATOM 2849 C C . ALA A 1 371 ? 11.222 -16.631 -26.779 1.00 97.12 371 ALA A C 1
ATOM 2851 O O . ALA A 1 371 ? 11.186 -16.590 -28.006 1.00 97.12 371 ALA A O 1
ATOM 2852 N N . GLY A 1 372 ? 10.136 -16.930 -26.052 1.00 95.94 372 GLY A N 1
ATOM 2853 C CA . GLY A 1 372 ? 8.798 -17.051 -26.648 1.00 95.94 372 GLY A CA 1
ATOM 2854 C C . GLY A 1 372 ? 8.271 -15.736 -27.240 1.00 95.94 372 GLY A C 1
ATOM 2855 O O . GLY A 1 372 ? 7.418 -15.763 -28.120 1.00 95.94 372 GLY A O 1
ATOM 2856 N N . TYR A 1 373 ? 8.825 -14.607 -26.795 1.00 96.44 373 TYR A N 1
ATOM 2857 C CA . TYR A 1 373 ? 8.499 -13.249 -27.237 1.00 96.44 373 TYR A CA 1
ATOM 2858 C C . TYR A 1 373 ? 9.718 -12.530 -27.844 1.00 96.44 373 TYR A C 1
ATOM 2860 O O . TYR A 1 373 ? 9.598 -11.454 -28.410 1.00 96.44 373 TYR A O 1
ATOM 2868 N N . VAL A 1 374 ? 10.922 -13.089 -27.727 1.00 96.06 374 VAL A N 1
ATOM 2869 C CA . VAL A 1 374 ? 12.148 -12.535 -28.320 1.00 96.06 374 VAL A CA 1
ATOM 2870 C C . VAL A 1 374 ? 12.759 -13.608 -29.223 1.00 96.06 374 VAL A C 1
ATOM 2872 O O . VAL A 1 374 ? 13.635 -14.359 -28.784 1.00 96.06 374 VAL A O 1
ATOM 2875 N N . PRO A 1 375 ? 12.269 -13.760 -30.467 1.00 95.19 375 PRO A N 1
ATOM 2876 C CA . PRO A 1 375 ? 12.654 -14.873 -31.336 1.00 95.19 375 PRO A CA 1
ATOM 2877 C C . PRO A 1 375 ? 14.156 -14.903 -31.657 1.00 95.19 375 PRO A C 1
ATOM 2879 O O . PRO A 1 375 ? 14.711 -15.979 -31.888 1.00 95.19 375 PRO A O 1
ATOM 2882 N N . GLU A 1 376 ? 14.844 -13.761 -31.610 1.00 96.00 376 GLU A N 1
ATOM 2883 C CA . GLU A 1 376 ? 16.296 -13.641 -31.775 1.00 96.00 376 GLU A CA 1
ATOM 2884 C C . GLU A 1 376 ? 17.085 -14.452 -30.739 1.00 96.00 376 GLU A C 1
ATOM 2886 O O . GLU A 1 376 ? 18.239 -14.801 -30.979 1.00 96.00 376 GLU A O 1
ATOM 2891 N N . TRP A 1 377 ? 16.481 -14.763 -29.591 1.00 96.94 377 TRP A N 1
ATOM 2892 C CA . TRP A 1 377 ? 17.117 -15.509 -28.506 1.00 96.94 377 TRP A CA 1
ATOM 2893 C C . TRP A 1 377 ? 16.934 -17.021 -28.620 1.00 96.94 377 TRP A C 1
ATOM 2895 O O . TRP A 1 377 ? 17.631 -17.771 -27.943 1.00 96.94 377 TRP A O 1
ATOM 2905 N N . ALA A 1 378 ? 16.041 -17.500 -29.492 1.00 94.56 378 ALA A N 1
ATOM 2906 C CA . ALA A 1 378 ? 15.749 -18.928 -29.621 1.00 94.56 378 ALA A CA 1
ATOM 2907 C C . ALA A 1 378 ? 16.962 -19.758 -30.094 1.00 94.56 378 ALA A C 1
ATOM 2909 O O . ALA A 1 378 ? 17.023 -20.966 -29.851 1.00 94.56 378 ALA A O 1
ATOM 2910 N N . GLY A 1 379 ? 17.919 -19.116 -30.776 1.00 93.19 379 GLY A N 1
ATOM 2911 C CA . GLY A 1 379 ? 19.084 -19.757 -31.390 1.00 93.19 379 GLY A CA 1
ATOM 2912 C C . GLY A 1 379 ? 20.326 -19.893 -30.503 1.00 93.19 379 GLY A C 1
ATOM 2913 O O . GLY A 1 379 ? 21.276 -20.546 -30.932 1.00 93.19 379 GLY A O 1
ATOM 2914 N N . ASP A 1 380 ? 20.349 -19.309 -29.301 1.00 94.06 380 ASP A N 1
ATOM 2915 C CA . ASP A 1 380 ? 21.527 -19.317 -28.419 1.00 94.06 380 ASP A CA 1
ATOM 2916 C C . ASP A 1 380 ? 21.166 -19.427 -26.925 1.00 94.06 380 ASP A C 1
ATOM 2918 O O . ASP A 1 380 ? 20.032 -19.747 -26.566 1.00 94.06 380 ASP A O 1
ATOM 2922 N N . ASP A 1 381 ? 22.150 -19.235 -26.041 1.00 94.88 381 ASP A N 1
ATOM 2923 C CA . ASP A 1 381 ? 22.000 -19.411 -24.591 1.00 94.88 381 ASP A CA 1
ATOM 2924 C C . ASP A 1 381 ? 20.979 -18.461 -23.947 1.00 94.88 381 ASP A C 1
ATOM 2926 O O . ASP A 1 381 ? 20.484 -18.758 -22.855 1.00 94.88 381 ASP A O 1
ATOM 2930 N N . ARG A 1 382 ? 20.599 -17.364 -24.618 1.00 96.44 382 ARG A N 1
ATOM 2931 C CA . ARG A 1 382 ? 19.565 -16.430 -24.143 1.00 96.44 382 ARG A CA 1
ATOM 2932 C C . ARG A 1 382 ? 18.176 -17.062 -24.096 1.00 96.44 382 ARG A C 1
ATOM 2934 O O . ARG A 1 382 ? 17.317 -16.566 -23.372 1.00 96.44 382 ARG A O 1
ATOM 2941 N N . LYS A 1 383 ? 17.954 -18.200 -24.769 1.00 96.44 383 LYS A N 1
ATOM 2942 C CA . LYS A 1 383 ? 16.701 -18.973 -24.671 1.00 96.44 383 LYS A CA 1
ATOM 2943 C C . LYS A 1 383 ? 16.348 -19.423 -23.251 1.00 96.44 383 LYS A C 1
ATOM 2945 O O . LYS A 1 383 ? 15.192 -19.744 -22.998 1.00 96.44 383 LYS A O 1
ATOM 2950 N N . ASN A 1 384 ? 17.334 -19.471 -22.353 1.00 95.88 384 ASN A N 1
ATOM 2951 C CA . ASN A 1 384 ? 17.152 -19.881 -20.960 1.00 95.88 384 ASN A CA 1
ATOM 2952 C C . ASN A 1 384 ? 16.724 -18.723 -20.041 1.00 95.88 384 ASN A C 1
ATOM 2954 O O . ASN A 1 384 ? 16.414 -18.963 -18.879 1.00 95.88 384 ASN A O 1
ATOM 2958 N N . ILE A 1 385 ? 16.712 -17.480 -20.534 1.00 96.75 385 ILE A N 1
ATOM 2959 C CA . ILE A 1 385 ? 16.295 -16.311 -19.754 1.00 96.75 385 ILE A CA 1
ATOM 2960 C C . ILE A 1 385 ? 14.775 -16.346 -19.589 1.00 96.75 385 ILE A C 1
ATOM 2962 O O . ILE A 1 385 ? 14.038 -16.371 -20.576 1.00 96.75 385 ILE A O 1
ATOM 2966 N N . THR A 1 386 ? 14.303 -16.314 -18.346 1.00 97.38 386 THR A N 1
ATOM 2967 C CA . THR A 1 386 ? 12.872 -16.226 -18.014 1.00 97.38 386 THR A CA 1
ATOM 2968 C C . THR A 1 386 ? 12.427 -14.782 -17.795 1.00 97.38 386 THR A C 1
ATOM 2970 O O . THR A 1 386 ? 13.248 -13.888 -17.559 1.00 97.38 386 THR A O 1
ATOM 2973 N N . LEU A 1 387 ? 11.114 -14.545 -17.817 1.00 98.44 387 LEU A N 1
ATOM 2974 C CA . LEU A 1 387 ? 10.539 -13.259 -17.415 1.00 98.44 387 LEU A CA 1
ATOM 2975 C C . LEU A 1 387 ? 10.913 -12.897 -15.964 1.00 98.44 387 LEU A C 1
ATOM 2977 O O . LEU A 1 387 ? 11.264 -11.749 -15.695 1.00 98.44 387 LEU A O 1
ATOM 2981 N N . LYS A 1 388 ? 10.948 -13.875 -15.052 1.00 97.38 388 LYS A N 1
ATOM 2982 C CA . LYS A 1 388 ? 11.413 -13.709 -13.666 1.00 97.38 388 LYS A CA 1
ATOM 2983 C C . LYS A 1 388 ? 12.844 -13.185 -13.600 1.00 97.38 388 LYS A C 1
ATOM 2985 O O . LYS A 1 388 ? 13.122 -12.261 -12.837 1.00 97.38 388 LYS A O 1
ATOM 2990 N N . ASN A 1 389 ? 13.742 -13.713 -14.439 1.00 95.44 389 ASN A N 1
ATOM 2991 C CA . ASN A 1 389 ? 15.121 -13.226 -14.488 1.00 95.44 389 ASN A CA 1
ATOM 2992 C C . ASN A 1 389 ? 15.194 -11.755 -14.908 1.00 95.44 389 ASN A C 1
ATOM 2994 O O . ASN A 1 389 ? 15.970 -10.997 -14.334 1.00 95.44 389 ASN A O 1
ATOM 2998 N N . LEU A 1 390 ? 14.371 -11.328 -15.869 1.00 97.19 390 LEU A N 1
ATOM 2999 C CA . LEU A 1 390 ? 14.300 -9.920 -16.270 1.00 97.19 390 LEU A CA 1
ATOM 3000 C C . LEU A 1 390 ? 13.730 -9.044 -15.139 1.00 97.19 390 LEU A C 1
ATOM 3002 O O . LEU A 1 390 ? 14.299 -7.999 -14.822 1.00 97.19 390 LEU A O 1
ATOM 3006 N N . LEU A 1 391 ? 12.643 -9.477 -14.487 1.00 98.00 391 LEU A N 1
ATOM 3007 C CA . LEU A 1 391 ? 11.993 -8.748 -13.385 1.00 98.00 391 LEU A CA 1
ATOM 3008 C C . LEU A 1 391 ? 12.912 -8.550 -12.174 1.00 98.00 391 LEU A C 1
ATOM 3010 O O . LEU A 1 391 ? 12.817 -7.524 -11.502 1.00 98.00 391 LEU A O 1
ATOM 3014 N N . GLN A 1 392 ? 13.819 -9.491 -11.918 1.00 95.44 392 GLN A N 1
ATOM 3015 C CA . GLN A 1 392 ? 14.792 -9.426 -10.824 1.00 95.44 392 GLN A CA 1
ATOM 3016 C C . GLN A 1 392 ? 16.140 -8.802 -11.227 1.00 95.44 392 GLN A C 1
ATOM 3018 O O . GLN A 1 392 ? 17.036 -8.707 -10.387 1.00 95.44 392 GLN A O 1
ATOM 3023 N N . MET A 1 393 ? 16.306 -8.381 -12.489 1.00 93.81 393 MET A N 1
ATOM 3024 C CA . MET A 1 393 ? 17.586 -7.914 -13.056 1.00 93.81 393 MET A CA 1
ATOM 3025 C C . MET A 1 393 ? 18.720 -8.947 -12.917 1.00 93.81 393 MET A C 1
ATOM 3027 O O . MET A 1 393 ? 19.878 -8.640 -12.622 1.00 93.81 393 MET A O 1
ATOM 3031 N N . SER A 1 394 ? 18.366 -10.213 -13.125 1.00 92.19 394 SER A N 1
ATOM 3032 C CA . SER A 1 394 ? 19.236 -11.390 -13.053 1.00 92.19 394 SER A CA 1
ATOM 3033 C C . SER A 1 394 ? 19.309 -12.135 -14.390 1.00 92.19 394 SER A C 1
ATOM 3035 O O . SER A 1 394 ? 19.593 -13.333 -14.443 1.00 92.19 394 SER A O 1
ATOM 3037 N N . SER A 1 395 ? 19.091 -11.414 -15.495 1.00 93.81 395 SER A N 1
ATOM 3038 C CA . SER A 1 395 ? 19.050 -11.954 -16.857 1.00 93.81 395 SER A CA 1
ATOM 3039 C C . SER A 1 395 ? 20.351 -12.571 -17.350 1.00 93.81 395 SER A C 1
ATOM 3041 O O . SER A 1 395 ? 20.341 -13.153 -18.421 1.00 93.81 395 SER A O 1
ATOM 3043 N N . GLY A 1 396 ? 21.478 -12.427 -16.647 1.00 92.56 396 GLY A N 1
ATOM 3044 C CA . GLY A 1 396 ? 22.768 -12.990 -17.062 1.00 92.56 396 GLY A CA 1
ATOM 3045 C C . GLY A 1 396 ? 23.389 -12.344 -18.310 1.00 92.56 396 GLY A C 1
ATOM 3046 O O . GLY A 1 396 ? 24.438 -12.795 -18.768 1.00 92.56 396 GLY A O 1
ATOM 3047 N N . LEU A 1 397 ? 22.771 -11.299 -18.866 1.00 93.88 397 LEU A N 1
ATOM 3048 C CA . LEU A 1 397 ? 23.296 -10.557 -20.012 1.00 93.88 397 LEU A CA 1
ATOM 3049 C C . LEU A 1 397 ? 24.472 -9.660 -19.598 1.00 93.88 397 LEU A C 1
ATOM 3051 O O . LEU A 1 397 ? 24.643 -9.329 -18.425 1.00 93.88 397 LEU A O 1
ATOM 3055 N N . TYR A 1 398 ? 25.323 -9.283 -20.544 1.00 89.94 398 TYR A N 1
ATOM 3056 C CA . TYR A 1 398 ? 26.410 -8.341 -20.300 1.00 89.94 398 TYR A CA 1
ATOM 3057 C C . TYR A 1 398 ? 25.843 -6.958 -19.945 1.00 89.94 398 TYR A C 1
ATOM 3059 O O . TYR A 1 398 ? 24.966 -6.455 -20.645 1.00 89.94 398 TYR A O 1
ATOM 3067 N N . GLU A 1 399 ? 26.348 -6.375 -18.856 1.00 82.69 399 GLU A N 1
ATOM 3068 C CA . GLU A 1 399 ? 26.020 -5.027 -18.381 1.00 82.69 399 GLU A CA 1
ATOM 3069 C C . GLU A 1 399 ? 27.268 -4.442 -17.718 1.00 82.69 399 GLU A C 1
ATOM 3071 O O . GLU A 1 399 ? 27.775 -5.021 -16.752 1.00 82.69 399 GLU A O 1
ATOM 3076 N N . ASP A 1 400 ? 27.763 -3.320 -18.236 1.00 73.06 400 ASP A N 1
ATOM 3077 C CA . ASP A 1 400 ? 28.901 -2.584 -17.674 1.00 73.06 400 ASP A CA 1
ATOM 3078 C C . ASP A 1 400 ? 28.460 -1.391 -16.808 1.00 73.06 400 ASP A C 1
ATOM 3080 O O . ASP A 1 400 ? 29.300 -0.647 -16.300 1.00 73.06 400 ASP A O 1
ATOM 3084 N N . GLY A 1 401 ? 27.147 -1.242 -16.594 1.00 72.75 401 GLY A N 1
ATOM 3085 C CA . GLY A 1 401 ? 26.548 -0.187 -15.784 1.00 72.75 401 GLY A CA 1
ATOM 3086 C C . GLY A 1 401 ? 26.351 1.122 -16.546 1.00 72.75 401 GLY A C 1
ATOM 3087 O O . GLY A 1 401 ? 26.044 2.137 -15.919 1.00 72.75 401 GLY A O 1
ATOM 3088 N N . ASN A 1 402 ? 26.538 1.126 -17.870 1.00 77.75 402 ASN A N 1
ATOM 3089 C CA . ASN A 1 402 ? 26.341 2.306 -18.708 1.00 77.75 402 ASN A CA 1
ATOM 3090 C C . ASN A 1 402 ? 25.019 2.291 -19.481 1.00 77.75 402 ASN A C 1
ATOM 3092 O O . ASN A 1 402 ? 24.686 3.324 -20.065 1.00 77.75 402 ASN A O 1
ATOM 3096 N N . ASP A 1 403 ? 24.248 1.196 -19.475 1.00 83.94 403 ASP A N 1
ATOM 3097 C CA . ASP A 1 403 ? 23.091 1.052 -20.366 1.00 83.94 403 ASP A CA 1
ATOM 3098 C C . ASP A 1 403 ? 22.115 2.238 -20.313 1.00 83.94 403 ASP A C 1
ATOM 3100 O O . ASP A 1 403 ? 21.596 2.653 -21.344 1.00 83.94 403 ASP A O 1
ATOM 3104 N N . GLY A 1 404 ? 21.936 2.861 -19.148 1.00 83.12 404 GLY A N 1
ATOM 3105 C CA . GLY A 1 404 ? 21.142 4.072 -18.985 1.00 83.12 404 GLY A CA 1
ATOM 3106 C C . GLY A 1 404 ? 21.684 5.249 -19.792 1.00 83.12 404 GLY A C 1
ATOM 3107 O O . GLY A 1 404 ? 20.911 5.937 -20.446 1.00 83.12 404 GLY A O 1
ATOM 3108 N N . GLU A 1 405 ? 22.997 5.477 -19.798 1.00 84.62 405 GLU A N 1
ATOM 3109 C CA . GLU A 1 405 ? 23.627 6.513 -20.621 1.00 84.62 405 GLU A CA 1
ATOM 3110 C C . GLU A 1 405 ? 23.505 6.188 -22.115 1.00 84.62 405 GLU A C 1
ATOM 3112 O O . GLU A 1 405 ? 23.148 7.063 -22.899 1.00 84.62 405 GLU A O 1
ATOM 3117 N N . VAL A 1 406 ? 23.724 4.939 -22.529 1.00 88.12 406 VAL A N 1
ATOM 3118 C CA . VAL A 1 406 ? 23.598 4.561 -23.946 1.00 88.12 406 VAL A CA 1
ATOM 3119 C C . VAL A 1 406 ? 22.153 4.656 -24.433 1.00 88.12 406 VAL A C 1
ATOM 3121 O O . VAL A 1 406 ? 21.883 5.303 -25.445 1.00 88.12 406 VAL A O 1
ATOM 3124 N N . MET A 1 407 ? 21.209 4.068 -23.703 1.00 90.56 407 MET A N 1
ATOM 3125 C CA . MET A 1 407 ? 19.787 4.049 -24.060 1.00 90.56 407 MET A CA 1
ATOM 3126 C C . MET A 1 407 ? 19.127 5.431 -23.906 1.00 90.56 407 MET A C 1
ATOM 3128 O O . MET A 1 407 ? 18.155 5.741 -24.603 1.00 90.56 407 MET A O 1
ATOM 3132 N N . TYR A 1 408 ? 19.643 6.288 -23.015 1.00 85.44 408 TYR A N 1
ATOM 3133 C CA . TYR A 1 408 ? 19.164 7.664 -22.829 1.00 85.44 408 TYR A CA 1
ATOM 3134 C C . TYR A 1 408 ? 19.962 8.720 -23.589 1.00 85.44 408 TYR A C 1
ATOM 3136 O O . TYR A 1 408 ? 19.503 9.851 -23.634 1.00 85.44 408 TYR A O 1
ATOM 3144 N N . VAL A 1 409 ? 21.137 8.451 -24.159 1.00 83.81 409 VAL A N 1
ATOM 3145 C CA . VAL A 1 409 ? 21.919 9.482 -24.869 1.00 83.81 409 VAL A CA 1
ATOM 3146 C C . VAL A 1 409 ? 22.277 9.043 -26.280 1.00 83.81 409 VAL A C 1
ATOM 3148 O O . VAL A 1 409 ? 21.801 9.650 -27.241 1.00 83.81 409 VAL A O 1
ATOM 3151 N N . GLY A 1 410 ? 23.060 7.985 -26.422 1.00 86.44 410 GLY A N 1
ATOM 3152 C CA . GLY A 1 410 ? 23.613 7.565 -27.704 1.00 86.44 410 GLY A CA 1
ATOM 3153 C C . GLY A 1 410 ? 24.702 6.517 -27.522 1.00 86.44 410 GLY A C 1
ATOM 3154 O O . GLY A 1 410 ? 25.263 6.377 -26.436 1.00 86.44 410 GLY A O 1
ATOM 3155 N N . LEU A 1 411 ? 25.046 5.808 -28.597 1.00 85.56 411 LEU A N 1
ATOM 3156 C CA . LEU A 1 411 ? 26.208 4.916 -28.589 1.00 85.56 411 LEU A CA 1
ATOM 3157 C C . LEU A 1 411 ? 27.503 5.722 -28.452 1.00 85.56 411 LEU A C 1
ATOM 3159 O O . LEU A 1 411 ? 27.609 6.829 -28.984 1.00 85.56 411 LEU A O 1
ATOM 3163 N N . LYS A 1 412 ? 28.497 5.135 -27.784 1.00 86.19 412 LYS A N 1
ATOM 3164 C CA . LYS A 1 412 ? 29.861 5.666 -27.703 1.00 86.19 412 LYS A CA 1
ATOM 3165 C C . LYS A 1 412 ? 30.821 4.844 -28.559 1.00 86.19 412 LYS A C 1
ATOM 3167 O O . LYS A 1 412 ? 30.644 3.634 -28.699 1.00 86.19 412 LYS A O 1
ATOM 3172 N N . ASP A 1 413 ? 31.817 5.505 -29.134 1.00 85.69 413 ASP A N 1
ATOM 3173 C CA . ASP A 1 413 ? 32.944 4.855 -29.800 1.00 85.69 413 ASP A CA 1
ATOM 3174 C C . ASP A 1 413 ? 33.973 4.311 -28.788 1.00 85.69 413 ASP A C 1
ATOM 3176 O O . ASP A 1 413 ? 33.805 4.418 -27.571 1.00 85.69 413 ASP A O 1
ATOM 3180 N N . SER A 1 414 ? 35.053 3.704 -29.291 1.00 85.38 414 SER A N 1
ATOM 3181 C CA . SER A 1 414 ? 36.124 3.143 -28.454 1.00 85.38 414 SER A CA 1
ATOM 3182 C C . SER A 1 414 ? 36.880 4.183 -27.624 1.00 85.38 414 SER A C 1
ATOM 3184 O O . SER A 1 414 ? 37.530 3.810 -26.650 1.00 85.38 414 SER A O 1
ATOM 3186 N N . ASP A 1 415 ? 36.800 5.460 -28.000 1.00 85.69 415 ASP A N 1
ATOM 3187 C CA . ASP A 1 415 ? 37.442 6.576 -27.303 1.00 85.69 415 ASP A CA 1
ATOM 3188 C C . ASP A 1 415 ? 36.491 7.234 -26.282 1.00 85.69 415 ASP A C 1
ATOM 3190 O O . ASP A 1 415 ? 36.865 8.191 -25.601 1.00 85.69 415 ASP A O 1
ATOM 3194 N N . GLY A 1 416 ? 35.265 6.711 -26.143 1.00 82.75 416 GLY A N 1
ATOM 3195 C CA . GLY A 1 416 ? 34.252 7.184 -25.203 1.00 82.75 416 GLY A CA 1
ATOM 3196 C C . GLY A 1 416 ? 33.451 8.393 -25.689 1.00 82.75 416 GLY A C 1
ATOM 3197 O O . GLY A 1 416 ? 32.669 8.947 -24.909 1.00 82.75 416 GLY A O 1
ATOM 3198 N N . ASN A 1 417 ? 33.606 8.804 -26.951 1.00 87.38 417 ASN A N 1
ATOM 3199 C CA . ASN A 1 417 ? 32.839 9.901 -27.537 1.00 87.38 417 ASN A CA 1
ATOM 3200 C C . ASN A 1 417 ? 31.514 9.387 -28.092 1.00 87.38 417 ASN A C 1
ATOM 3202 O O . ASN A 1 417 ? 31.442 8.284 -28.630 1.00 87.38 417 ASN A O 1
ATOM 3206 N N . TYR A 1 418 ? 30.461 10.199 -28.004 1.00 88.69 418 TYR A N 1
ATOM 3207 C CA . TYR A 1 418 ? 29.192 9.857 -28.638 1.00 88.69 418 TYR A CA 1
ATOM 3208 C C . TYR A 1 418 ? 29.345 9.789 -30.156 1.00 88.69 418 TYR A C 1
ATOM 3210 O O . TYR A 1 418 ? 29.855 10.718 -30.785 1.00 88.69 418 TYR A O 1
ATOM 3218 N N . VAL A 1 419 ? 28.858 8.697 -30.742 1.00 89.38 419 VAL A N 1
ATOM 3219 C CA . VAL A 1 419 ? 28.812 8.528 -32.192 1.00 89.38 419 VAL A CA 1
ATOM 3220 C C . VAL A 1 419 ? 27.848 9.566 -32.753 1.00 89.38 419 VAL A C 1
ATOM 3222 O O . VAL A 1 419 ? 26.725 9.701 -32.269 1.00 89.38 419 VAL A O 1
ATOM 3225 N N . THR A 1 420 ? 28.285 10.317 -33.761 1.00 87.38 420 THR A N 1
ATOM 3226 C CA . THR A 1 420 ? 27.487 11.369 -34.401 1.00 87.38 420 THR A CA 1
ATOM 3227 C C . THR A 1 420 ? 27.273 11.075 -35.881 1.00 87.38 420 THR A C 1
ATOM 3229 O O . THR A 1 420 ? 28.076 10.388 -36.517 1.00 87.38 420 THR A O 1
ATOM 3232 N N . ASP A 1 421 ? 26.168 11.572 -36.434 1.00 82.44 421 ASP A N 1
ATOM 3233 C CA . ASP A 1 421 ? 25.923 11.553 -37.872 1.00 82.44 421 ASP A CA 1
ATOM 3234 C C . ASP A 1 421 ? 26.813 12.569 -38.617 1.00 82.44 421 ASP A C 1
ATOM 3236 O O . ASP A 1 421 ? 27.598 13.314 -38.026 1.00 82.44 421 ASP A O 1
ATOM 3240 N N . SER A 1 422 ? 26.683 12.634 -39.946 1.00 83.31 422 SER A N 1
ATOM 3241 C CA . SER A 1 422 ? 27.470 13.558 -40.776 1.00 83.31 422 SER A CA 1
ATOM 3242 C C . SER A 1 422 ? 27.244 15.045 -40.468 1.00 83.31 422 SER A C 1
ATOM 3244 O O . SER A 1 422 ? 28.008 15.877 -40.955 1.00 83.31 422 SER A O 1
ATOM 3246 N N . ASN A 1 423 ? 26.209 15.389 -39.698 1.00 81.75 423 ASN A N 1
ATOM 3247 C CA . ASN A 1 423 ? 25.882 16.751 -39.282 1.00 81.75 423 ASN A CA 1
ATOM 3248 C C . ASN A 1 423 ? 26.313 17.043 -37.832 1.00 81.75 423 ASN A C 1
ATOM 3250 O O . ASN A 1 423 ? 26.062 18.142 -37.339 1.00 81.75 423 ASN A O 1
ATOM 3254 N N . GLY A 1 424 ? 26.960 16.091 -37.150 1.00 81.25 424 GLY A N 1
ATOM 3255 C CA . GLY A 1 424 ? 27.388 16.230 -35.758 1.00 81.25 424 GLY A CA 1
ATOM 3256 C C . GLY A 1 424 ? 26.276 15.988 -34.733 1.00 81.25 424 GLY A C 1
ATOM 3257 O O . GLY A 1 424 ? 26.448 16.331 -33.565 1.00 81.25 424 GLY A O 1
ATOM 3258 N N . VAL A 1 425 ? 25.140 15.411 -35.138 1.00 81.44 425 VAL A N 1
ATOM 3259 C CA . VAL A 1 425 ? 24.039 15.057 -34.228 1.00 81.44 425 VAL A CA 1
ATOM 3260 C C . VAL A 1 425 ? 24.308 13.684 -33.622 1.00 81.44 425 VAL A C 1
ATOM 3262 O O . VAL A 1 425 ? 24.644 12.751 -34.347 1.00 81.44 425 VAL A O 1
ATOM 3265 N N . ILE A 1 426 ? 24.152 13.541 -32.300 1.00 85.75 426 ILE A N 1
ATOM 3266 C CA . ILE A 1 426 ? 24.338 12.253 -31.608 1.00 85.75 426 ILE A CA 1
ATOM 3267 C C . ILE A 1 426 ? 23.399 11.200 -32.204 1.00 85.75 426 ILE A C 1
ATOM 3269 O O . ILE A 1 426 ? 22.181 11.395 -32.279 1.00 85.75 426 ILE A O 1
ATOM 3273 N N . GLN A 1 427 ? 23.979 10.068 -32.599 1.00 86.00 427 GLN A N 1
ATOM 3274 C CA . GLN A 1 427 ? 23.262 8.924 -33.133 1.00 86.00 427 GLN A CA 1
ATOM 3275 C C . GLN A 1 427 ? 22.351 8.330 -32.054 1.00 86.00 427 GLN A C 1
ATOM 3277 O O . GLN A 1 427 ? 22.810 7.811 -31.035 1.00 86.00 427 GLN A O 1
ATOM 3282 N N . GLN A 1 428 ? 21.044 8.387 -32.310 1.00 86.62 428 GLN A N 1
ATOM 3283 C CA . GLN A 1 428 ? 20.025 7.838 -31.421 1.00 86.62 428 GLN A CA 1
ATOM 3284 C C . GLN A 1 428 ? 20.055 6.305 -31.403 1.00 86.62 428 GLN A C 1
ATOM 3286 O O . GLN A 1 428 ? 20.402 5.659 -32.396 1.00 86.62 428 GLN A O 1
ATOM 3291 N N . VAL A 1 429 ? 19.638 5.726 -30.278 1.00 89.62 429 VAL A N 1
ATOM 3292 C CA . VAL A 1 429 ? 19.607 4.276 -30.054 1.00 89.62 429 VAL A CA 1
ATOM 3293 C C . VAL A 1 429 ? 18.181 3.760 -30.196 1.00 89.62 429 VAL A C 1
ATOM 3295 O O . VAL A 1 429 ? 17.245 4.342 -29.655 1.00 89.62 429 VAL A O 1
ATOM 3298 N N . ASN A 1 430 ? 18.017 2.656 -30.927 1.00 93.62 430 ASN A N 1
ATOM 3299 C CA . ASN A 1 430 ? 16.808 1.846 -30.840 1.00 93.62 430 ASN A CA 1
ATOM 3300 C C . ASN A 1 430 ? 16.926 1.003 -29.569 1.00 93.62 430 ASN A C 1
ATOM 3302 O O . ASN A 1 430 ? 17.678 0.023 -29.542 1.00 93.62 430 ASN A O 1
ATOM 3306 N N . ASN A 1 431 ? 16.227 1.412 -28.513 1.00 94.75 431 ASN A N 1
ATOM 3307 C CA . ASN A 1 431 ? 16.412 0.854 -27.176 1.00 94.75 431 ASN A CA 1
ATOM 3308 C C . ASN A 1 431 ? 16.029 -0.623 -27.114 1.00 94.75 431 ASN A C 1
ATOM 3310 O O . ASN A 1 431 ? 16.715 -1.406 -26.457 1.00 94.75 431 ASN A O 1
ATOM 3314 N N . LEU A 1 432 ? 14.979 -1.020 -27.837 1.00 95.94 432 LEU A N 1
ATOM 3315 C CA . LEU A 1 432 ? 14.565 -2.417 -27.915 1.00 95.94 432 LEU A CA 1
ATOM 3316 C C . LEU A 1 432 ? 15.636 -3.276 -28.593 1.00 95.94 432 LEU A C 1
ATOM 3318 O O . LEU A 1 432 ? 16.044 -4.295 -28.039 1.00 95.94 432 LEU A O 1
ATOM 3322 N N . GLN A 1 433 ? 16.142 -2.848 -29.752 1.00 96.06 433 GLN A N 1
ATOM 3323 C CA . GLN A 1 433 ? 17.169 -3.606 -30.465 1.00 96.06 433 GLN A CA 1
ATOM 3324 C C . GLN A 1 433 ? 18.479 -3.675 -29.675 1.00 96.06 433 GLN A C 1
ATOM 3326 O O . GLN A 1 433 ? 19.115 -4.727 -29.644 1.00 96.06 433 GLN A O 1
ATOM 3331 N N . TYR A 1 434 ? 18.877 -2.579 -29.022 1.00 95.00 434 TYR A N 1
ATOM 3332 C CA . TYR A 1 434 ? 20.031 -2.564 -28.125 1.00 95.00 434 TYR A CA 1
ATOM 3333 C C . TYR A 1 434 ? 19.869 -3.604 -27.012 1.00 95.00 434 TYR A C 1
ATOM 3335 O O . TYR A 1 434 ? 20.743 -4.451 -26.833 1.00 95.00 434 TYR A O 1
ATOM 3343 N N . ALA A 1 435 ? 18.719 -3.605 -26.333 1.00 95.81 435 ALA A N 1
ATOM 3344 C CA . ALA A 1 435 ? 18.441 -4.540 -25.252 1.00 95.81 435 ALA A CA 1
ATOM 3345 C C . ALA A 1 435 ? 18.437 -6.006 -25.720 1.00 95.81 435 ALA A C 1
ATOM 3347 O O . ALA A 1 435 ? 19.028 -6.850 -25.040 1.00 95.81 435 ALA A O 1
ATOM 3348 N N . ILE A 1 436 ? 17.831 -6.297 -26.880 1.00 96.69 436 ILE A N 1
ATOM 3349 C CA . ILE A 1 436 ? 17.801 -7.632 -27.508 1.00 96.69 436 ILE A CA 1
ATOM 3350 C C . ILE A 1 436 ? 19.208 -8.093 -27.902 1.00 96.69 436 ILE A C 1
ATOM 3352 O O . ILE A 1 436 ? 19.522 -9.273 -27.754 1.00 96.69 436 ILE A O 1
ATOM 3356 N N . ASN A 1 437 ? 20.062 -7.187 -28.388 1.00 95.00 437 ASN A N 1
ATOM 3357 C CA . ASN A 1 437 ? 21.400 -7.508 -28.893 1.00 95.00 437 ASN A CA 1
ATOM 3358 C C . ASN A 1 437 ? 22.451 -7.739 -27.804 1.00 95.00 437 ASN A C 1
ATOM 3360 O O . ASN A 1 437 ? 23.551 -8.189 -28.131 1.00 95.00 437 ASN A O 1
ATOM 3364 N N . ARG A 1 438 ? 22.140 -7.465 -26.531 1.00 94.38 438 ARG A N 1
ATOM 3365 C CA . ARG A 1 438 ? 23.039 -7.803 -25.422 1.00 94.38 438 ARG A CA 1
ATOM 3366 C C . ARG A 1 438 ? 23.369 -9.297 -25.452 1.00 94.38 438 ARG A C 1
ATOM 3368 O O . ARG A 1 438 ? 22.523 -10.145 -25.753 1.00 94.38 438 ARG A O 1
ATOM 3375 N N . THR A 1 439 ? 24.626 -9.610 -25.165 1.00 94.38 439 THR A N 1
ATOM 3376 C CA . THR A 1 439 ? 25.169 -10.970 -25.193 1.00 94.38 439 THR A CA 1
ATOM 3377 C C . THR A 1 439 ? 25.160 -11.580 -23.797 1.00 94.38 439 THR A C 1
ATOM 3379 O O . THR A 1 439 ? 25.116 -10.867 -22.799 1.00 94.38 439 THR A O 1
ATOM 3382 N N . VAL A 1 440 ? 25.194 -12.909 -23.706 1.00 94.56 440 VAL A N 1
ATOM 3383 C CA . VAL A 1 440 ? 25.306 -13.605 -22.415 1.00 94.56 440 VAL A CA 1
ATOM 3384 C C . VAL A 1 440 ? 26.677 -13.336 -21.799 1.00 94.56 440 VAL A C 1
ATOM 3386 O O . VAL A 1 440 ? 27.697 -13.472 -22.474 1.00 94.56 440 VAL A O 1
ATOM 3389 N N . SER A 1 441 ? 26.701 -12.996 -20.510 1.00 92.81 441 SER A N 1
ATOM 3390 C CA . SER A 1 441 ? 27.921 -12.950 -19.706 1.00 92.81 441 SER A CA 1
ATOM 3391 C C . SER A 1 441 ? 28.071 -14.261 -18.923 1.00 92.81 441 SER A C 1
ATOM 3393 O O . SER A 1 441 ? 27.262 -14.527 -18.027 1.00 92.81 441 SER A O 1
ATOM 3395 N N . PRO A 1 442 ? 29.103 -15.084 -19.199 1.00 90.75 442 PRO A N 1
ATOM 3396 C CA . PRO A 1 442 ? 29.336 -16.335 -18.470 1.00 90.75 442 PRO A CA 1
ATOM 3397 C C . PRO A 1 442 ? 29.521 -16.155 -16.959 1.00 90.75 442 PRO A C 1
ATOM 3399 O O . PRO A 1 442 ? 29.268 -17.081 -16.200 1.00 90.75 442 PRO A O 1
ATOM 3402 N N . GLU A 1 443 ? 29.930 -14.967 -16.509 1.00 89.56 443 GLU A N 1
ATOM 3403 C CA . GLU A 1 443 ? 30.134 -14.644 -15.089 1.00 89.56 443 GLU A CA 1
ATOM 3404 C C . GLU A 1 443 ? 28.837 -14.244 -14.365 1.00 89.56 443 GLU A C 1
ATOM 3406 O O . GLU A 1 443 ? 28.836 -14.072 -13.144 1.00 89.56 443 GLU A O 1
ATOM 3411 N N . ARG A 1 444 ? 27.730 -14.084 -15.102 1.00 89.44 444 ARG A N 1
ATOM 3412 C CA . ARG A 1 444 ? 26.418 -13.677 -14.567 1.00 89.44 444 ARG A CA 1
ATOM 3413 C C . ARG A 1 444 ? 25.302 -14.678 -14.854 1.00 89.44 444 ARG A C 1
ATOM 3415 O O . ARG A 1 444 ? 24.306 -14.711 -14.137 1.00 89.44 444 ARG A O 1
ATOM 3422 N N . ALA A 1 445 ? 25.432 -15.469 -15.913 1.00 90.25 445 ALA A N 1
ATOM 3423 C CA . ALA A 1 445 ? 24.422 -16.431 -16.331 1.00 90.25 445 ALA A CA 1
ATOM 3424 C C . ALA A 1 445 ? 24.360 -17.635 -15.378 1.00 90.25 445 ALA A C 1
ATOM 3426 O O . ALA A 1 445 ? 25.136 -18.583 -15.490 1.00 90.25 445 ALA A O 1
ATOM 3427 N N . HIS A 1 446 ? 23.408 -17.616 -14.444 1.00 87.88 446 HIS A N 1
ATOM 3428 C CA . HIS A 1 446 ? 23.245 -18.667 -13.434 1.00 87.88 446 HIS A CA 1
ATOM 3429 C C . HIS A 1 446 ? 23.011 -20.061 -14.047 1.00 87.88 446 HIS A C 1
ATOM 3431 O O . HIS A 1 446 ? 23.513 -21.054 -13.525 1.00 87.88 446 HIS A O 1
ATOM 3437 N N . TRP A 1 447 ? 22.340 -20.155 -15.202 1.00 88.00 447 TRP A N 1
ATOM 3438 C CA . TRP A 1 447 ? 22.152 -21.426 -15.922 1.00 88.00 447 TRP A CA 1
ATOM 3439 C C . TRP A 1 447 ? 23.445 -21.983 -16.550 1.00 88.00 447 TRP A C 1
ATOM 3441 O O . TRP A 1 447 ? 23.473 -23.144 -16.949 1.00 88.00 447 TRP A O 1
ATOM 3451 N N . LEU A 1 448 ? 24.520 -21.189 -16.616 1.00 88.94 448 LEU A N 1
ATOM 3452 C CA . LEU A 1 448 ? 25.874 -21.630 -16.981 1.00 88.94 448 LEU A CA 1
ATOM 3453 C C . LEU A 1 448 ? 26.744 -21.946 -15.748 1.00 88.94 448 LEU A C 1
ATOM 3455 O O . LEU A 1 448 ? 27.938 -22.207 -15.886 1.00 88.94 448 LEU A O 1
ATOM 3459 N N . GLY A 1 449 ? 26.161 -21.936 -14.544 1.00 85.81 449 GLY A N 1
ATOM 3460 C CA . GLY A 1 449 ? 26.857 -22.199 -13.282 1.00 85.81 449 GLY A CA 1
ATOM 3461 C C . GLY A 1 449 ? 27.474 -20.962 -12.623 1.00 85.81 449 GLY A C 1
ATOM 3462 O O . GLY A 1 449 ? 28.243 -21.113 -11.673 1.00 85.81 449 GLY A O 1
ATOM 3463 N N . ALA A 1 450 ? 27.159 -19.751 -13.099 1.00 86.81 450 ALA A N 1
ATOM 3464 C CA . ALA A 1 450 ? 27.597 -18.520 -12.450 1.00 86.81 450 ALA A CA 1
ATOM 3465 C C . ALA A 1 450 ? 26.956 -18.346 -11.064 1.00 86.81 450 ALA A C 1
ATOM 3467 O O . ALA A 1 450 ? 25.798 -18.709 -10.844 1.00 86.81 450 ALA A O 1
ATOM 3468 N N . GLY A 1 451 ? 27.701 -17.730 -10.143 1.00 80.25 451 GLY A N 1
ATOM 3469 C CA . GLY A 1 451 ? 27.137 -17.226 -8.894 1.00 80.25 451 GLY A CA 1
ATOM 3470 C C . GLY A 1 451 ? 26.155 -16.077 -9.141 1.00 80.25 451 GLY A C 1
ATOM 3471 O O . GLY A 1 451 ? 26.114 -15.484 -10.221 1.00 80.25 451 GLY A O 1
ATOM 3472 N N . TYR A 1 452 ? 25.364 -15.743 -8.124 1.00 74.31 452 TYR A N 1
ATOM 3473 C CA . TYR A 1 452 ? 24.381 -14.669 -8.224 1.00 74.31 452 TYR A CA 1
ATOM 3474 C C . TYR A 1 452 ? 25.057 -13.287 -8.157 1.00 74.31 452 TYR A C 1
ATOM 3476 O O . TYR A 1 452 ? 25.216 -12.705 -7.087 1.00 74.31 452 TYR A O 1
ATOM 3484 N N . ASN A 1 453 ? 25.468 -12.775 -9.319 1.00 77.56 453 ASN A N 1
ATOM 3485 C CA . ASN A 1 453 ? 26.066 -11.451 -9.492 1.00 77.56 453 ASN A CA 1
ATOM 3486 C C . ASN A 1 453 ? 25.014 -10.466 -10.023 1.00 77.56 453 ASN A C 1
ATOM 3488 O O . ASN A 1 453 ? 24.853 -10.283 -11.238 1.00 77.56 453 ASN A O 1
ATOM 3492 N N . TRP A 1 454 ? 24.266 -9.860 -9.099 1.00 86.38 454 TRP A N 1
ATOM 3493 C CA . TRP A 1 454 ? 23.230 -8.883 -9.430 1.00 86.38 454 TRP A CA 1
ATOM 3494 C C . TRP A 1 454 ? 23.838 -7.607 -10.019 1.00 86.38 454 TRP A C 1
ATOM 3496 O O . TRP A 1 454 ? 24.799 -7.065 -9.476 1.00 86.38 454 TRP A O 1
ATOM 3506 N N . ASN A 1 455 ? 23.263 -7.117 -11.117 1.00 87.12 455 ASN A N 1
ATOM 3507 C CA . ASN A 1 455 ? 23.594 -5.804 -11.660 1.00 87.12 455 ASN A CA 1
ATOM 3508 C C . ASN A 1 455 ? 22.341 -5.198 -12.289 1.00 87.12 455 ASN A C 1
ATOM 3510 O O . ASN A 1 455 ? 21.627 -5.880 -13.028 1.00 87.12 455 ASN A O 1
ATOM 3514 N N . TYR A 1 456 ? 22.103 -3.930 -11.984 1.00 91.56 456 TYR A N 1
ATOM 3515 C CA . TYR A 1 456 ? 20.931 -3.192 -12.420 1.00 91.56 456 TYR A CA 1
ATOM 3516 C C . TYR A 1 456 ? 20.959 -2.975 -13.938 1.00 91.56 456 TYR A C 1
ATOM 3518 O O . TYR A 1 456 ? 21.972 -2.518 -14.458 1.00 91.56 456 TYR A O 1
ATOM 3526 N N . ALA A 1 457 ? 19.857 -3.274 -14.635 1.00 93.31 457 ALA A N 1
ATOM 3527 C CA . ALA A 1 457 ? 19.801 -3.211 -16.098 1.00 93.31 457 ALA A CA 1
ATOM 3528 C C . ALA A 1 457 ? 18.468 -2.636 -16.607 1.00 93.31 457 ALA A C 1
ATOM 3530 O O . ALA A 1 457 ? 17.407 -3.253 -16.491 1.00 93.31 457 ALA A O 1
ATOM 3531 N N . ASN A 1 458 ? 18.520 -1.463 -17.231 1.00 95.56 458 ASN A N 1
ATOM 3532 C CA . ASN A 1 458 ? 17.418 -0.849 -17.975 1.00 95.56 458 ASN A CA 1
ATOM 3533 C C . ASN A 1 458 ? 17.008 -1.686 -19.190 1.00 95.56 458 ASN A C 1
ATOM 3535 O O . ASN A 1 458 ? 15.816 -1.784 -19.499 1.00 95.56 458 ASN A O 1
ATOM 3539 N N . GLY A 1 459 ? 17.978 -2.321 -19.852 1.00 96.31 459 GLY A N 1
ATOM 3540 C CA . GLY A 1 459 ? 17.714 -3.202 -20.987 1.00 96.31 459 GLY A CA 1
ATOM 3541 C C . GLY A 1 459 ? 16.785 -4.369 -20.632 1.00 96.31 459 GLY A C 1
ATOM 3542 O O . GLY A 1 459 ? 15.973 -4.773 -21.462 1.00 96.31 459 GLY A O 1
ATOM 3543 N N . ASP A 1 460 ? 16.839 -4.883 -19.398 1.00 96.88 460 ASP A N 1
ATOM 3544 C CA . ASP A 1 460 ? 15.953 -5.973 -18.966 1.00 96.88 460 ASP A CA 1
ATOM 3545 C C . ASP A 1 460 ? 14.499 -5.500 -18.970 1.00 96.88 460 ASP A C 1
ATOM 3547 O O . ASP A 1 460 ? 13.640 -6.128 -19.587 1.00 96.88 460 ASP A O 1
ATOM 3551 N N . THR A 1 461 ? 14.226 -4.329 -18.391 1.00 97.94 461 THR A N 1
ATOM 3552 C CA . THR A 1 461 ? 12.876 -3.759 -18.372 1.00 97.94 461 THR A CA 1
ATOM 3553 C C . THR A 1 461 ? 12.389 -3.333 -19.764 1.00 97.94 461 THR A C 1
ATOM 3555 O O . THR A 1 461 ? 11.197 -3.438 -20.054 1.00 97.94 461 THR A O 1
ATOM 3558 N N . GLN A 1 462 ? 13.280 -2.903 -20.666 1.00 97.81 462 GLN A N 1
ATOM 3559 C CA . GLN A 1 462 ? 12.917 -2.638 -22.066 1.00 97.81 462 GLN A CA 1
ATOM 3560 C C . GLN A 1 462 ? 12.371 -3.894 -22.764 1.00 97.81 462 GLN A C 1
ATOM 3562 O O . GLN A 1 462 ? 11.421 -3.803 -23.545 1.00 97.81 462 GLN A O 1
ATOM 3567 N N . ILE A 1 463 ? 12.937 -5.064 -22.459 1.00 98.19 463 ILE A N 1
ATOM 3568 C CA . ILE A 1 463 ? 12.467 -6.353 -22.982 1.00 98.19 463 ILE A CA 1
ATOM 3569 C C . ILE A 1 463 ? 11.137 -6.739 -22.339 1.00 98.19 463 ILE A C 1
ATOM 3571 O O . ILE A 1 463 ? 10.232 -7.161 -23.055 1.00 98.19 463 ILE A O 1
ATOM 3575 N N . ILE A 1 464 ? 10.974 -6.522 -21.029 1.00 98.56 464 ILE A N 1
ATOM 3576 C CA . ILE A 1 464 ? 9.701 -6.750 -20.324 1.00 98.56 464 ILE A CA 1
ATOM 3577 C C . ILE A 1 464 ? 8.551 -5.981 -20.995 1.00 98.56 464 ILE A C 1
ATOM 3579 O O . ILE A 1 464 ? 7.495 -6.557 -21.252 1.00 98.56 464 ILE A O 1
ATOM 3583 N N . GLY A 1 465 ? 8.757 -4.709 -21.352 1.00 97.69 465 GLY A N 1
ATOM 3584 C CA . GLY A 1 465 ? 7.732 -3.937 -22.064 1.00 97.69 465 GLY A CA 1
ATOM 3585 C C . GLY A 1 465 ? 7.378 -4.505 -23.443 1.00 97.69 465 GLY A C 1
ATOM 3586 O O . GLY A 1 465 ? 6.213 -4.470 -23.839 1.00 97.69 465 GLY A O 1
ATOM 3587 N N . SER A 1 466 ? 8.352 -5.080 -24.159 1.00 96.62 466 SER A N 1
ATOM 3588 C CA . SER A 1 466 ? 8.109 -5.772 -25.435 1.00 96.62 466 SER A CA 1
ATOM 3589 C C . SER A 1 466 ? 7.351 -7.090 -25.248 1.00 96.62 466 SER A C 1
ATOM 3591 O O . SER A 1 466 ? 6.438 -7.380 -26.023 1.00 96.62 466 SER A O 1
ATOM 3593 N N . ILE A 1 467 ? 7.675 -7.859 -24.200 1.00 98.25 467 ILE A N 1
ATOM 3594 C CA . ILE A 1 467 ? 6.944 -9.080 -23.826 1.00 98.25 467 ILE A CA 1
ATOM 3595 C C . ILE A 1 467 ? 5.467 -8.751 -23.603 1.00 98.25 467 ILE A C 1
ATOM 3597 O O . ILE A 1 467 ? 4.610 -9.410 -24.187 1.00 98.25 467 ILE A O 1
ATOM 3601 N N . LEU A 1 468 ? 5.164 -7.702 -22.829 1.00 98.31 468 LEU A N 1
ATOM 3602 C CA . LEU A 1 468 ? 3.785 -7.276 -22.579 1.00 98.31 468 LEU A CA 1
ATOM 3603 C C . LEU A 1 468 ? 3.040 -6.943 -23.878 1.00 98.31 468 LEU A C 1
ATOM 3605 O O . LEU A 1 468 ? 1.934 -7.434 -24.100 1.00 98.31 468 LEU A O 1
ATOM 3609 N N . LEU A 1 469 ? 3.655 -6.132 -24.745 1.00 95.88 469 LEU A N 1
ATOM 3610 C CA . LEU A 1 469 ? 3.065 -5.725 -26.022 1.00 95.88 469 LEU A CA 1
ATOM 3611 C C . LEU A 1 469 ? 2.719 -6.941 -26.888 1.00 95.88 469 LEU A C 1
ATOM 3613 O O . LEU A 1 469 ? 1.620 -7.018 -27.441 1.00 95.88 469 LEU A O 1
ATOM 3617 N N . GLN A 1 470 ? 3.644 -7.897 -26.989 1.00 95.94 470 GLN A N 1
ATOM 3618 C CA . GLN A 1 470 ? 3.466 -9.099 -27.800 1.00 95.94 470 GLN A CA 1
ATOM 3619 C C . GLN A 1 470 ? 2.433 -10.057 -27.206 1.00 95.94 470 GLN A C 1
ATOM 3621 O O . GLN A 1 470 ? 1.586 -10.558 -27.941 1.00 95.94 470 GLN A O 1
ATOM 3626 N N . ALA A 1 471 ? 2.465 -10.274 -25.891 1.00 97.56 471 ALA A N 1
ATOM 3627 C CA . ALA A 1 471 ? 1.531 -11.150 -25.190 1.00 97.56 471 ALA A CA 1
ATOM 3628 C C . ALA A 1 471 ? 0.085 -10.631 -25.258 1.00 97.56 471 ALA A C 1
ATOM 3630 O O . ALA A 1 471 ? -0.843 -11.390 -25.531 1.00 97.56 471 ALA A O 1
ATOM 3631 N N . ALA A 1 472 ? -0.110 -9.325 -25.055 1.00 96.56 472 ALA A N 1
ATOM 3632 C CA . ALA A 1 472 ? -1.434 -8.708 -25.050 1.00 96.56 472 ALA A CA 1
ATOM 3633 C C . ALA A 1 472 ? -1.942 -8.314 -26.448 1.00 96.56 472 ALA A C 1
ATOM 3635 O O . ALA A 1 472 ? -3.113 -7.953 -26.590 1.00 96.56 472 ALA A O 1
ATOM 3636 N N . ASN A 1 473 ? -1.075 -8.337 -27.470 1.00 95.31 473 ASN A N 1
ATOM 3637 C CA . ASN A 1 473 ? -1.341 -7.796 -28.808 1.00 95.31 473 ASN A CA 1
ATOM 3638 C C . ASN A 1 473 ? -1.941 -6.370 -28.755 1.00 95.31 473 ASN A C 1
ATOM 3640 O O . ASN A 1 473 ? -2.902 -6.035 -29.453 1.00 95.31 473 ASN A O 1
ATOM 3644 N N . LYS A 1 474 ? -1.391 -5.536 -27.867 1.00 94.50 474 LYS A N 1
ATOM 3645 C CA . LYS A 1 474 ? -1.817 -4.156 -27.583 1.00 94.50 474 LYS A CA 1
ATOM 3646 C C . LYS A 1 474 ? -0.588 -3.280 -27.408 1.00 94.50 474 LYS A C 1
ATOM 3648 O O . LYS A 1 474 ? 0.438 -3.747 -26.927 1.00 94.50 474 LYS A O 1
ATOM 3653 N N . SER A 1 475 ? -0.698 -1.996 -27.750 1.00 94.00 475 SER A N 1
ATOM 3654 C CA . SER A 1 475 ? 0.367 -1.048 -27.412 1.00 94.00 475 SER A CA 1
ATOM 3655 C C . SER A 1 475 ? 0.558 -0.993 -25.889 1.00 94.00 475 SER A C 1
ATOM 3657 O O . SER A 1 475 ? -0.411 -1.127 -25.137 1.00 94.00 475 SER A O 1
ATOM 3659 N N . PHE A 1 476 ? 1.795 -0.770 -25.442 1.00 93.81 476 PHE A N 1
ATOM 3660 C CA . PHE A 1 476 ? 2.127 -0.697 -24.017 1.00 93.81 476 PHE A CA 1
ATOM 3661 C C . PHE A 1 476 ? 1.287 0.369 -23.291 1.00 93.81 476 PHE A C 1
ATOM 3663 O O . PHE A 1 476 ? 0.674 0.085 -22.264 1.00 93.81 476 PHE A O 1
ATOM 3670 N N . GLY A 1 477 ? 1.180 1.569 -23.875 1.00 94.88 477 GLY A N 1
ATOM 3671 C CA . GLY A 1 477 ? 0.372 2.657 -23.321 1.00 94.88 477 GLY A CA 1
ATOM 3672 C C . GLY A 1 477 ? -1.125 2.338 -23.270 1.00 94.88 477 GLY A C 1
ATOM 3673 O O . GLY A 1 477 ? -1.764 2.601 -22.258 1.00 94.88 477 GLY A O 1
ATOM 3674 N N . SER A 1 478 ? -1.691 1.718 -24.314 1.00 96.75 478 SER A N 1
ATOM 3675 C CA . SER A 1 478 ? -3.115 1.343 -24.317 1.00 96.75 478 SER A CA 1
ATOM 3676 C C . SER A 1 478 ? -3.438 0.254 -23.295 1.00 96.75 478 SER A C 1
ATOM 3678 O O . SER A 1 478 ? -4.512 0.285 -22.706 1.00 96.75 478 SER A O 1
ATOM 3680 N N . PHE A 1 479 ? -2.525 -0.697 -23.073 1.00 98.38 479 PHE A N 1
ATOM 3681 C CA . PHE A 1 479 ? -2.687 -1.698 -22.020 1.00 98.38 479 PHE A CA 1
ATOM 3682 C C . PHE A 1 479 ? -2.669 -1.045 -20.630 1.00 98.38 479 PHE A C 1
ATOM 3684 O O . PHE A 1 479 ? -3.531 -1.338 -19.805 1.00 98.38 479 PHE A O 1
ATOM 3691 N N . ALA A 1 480 ? -1.726 -0.126 -20.391 1.00 98.19 480 ALA A N 1
ATOM 3692 C CA . ALA A 1 480 ? -1.640 0.610 -19.133 1.00 98.19 480 ALA A CA 1
ATOM 3693 C C . ALA A 1 480 ? -2.898 1.441 -18.853 1.00 98.19 480 ALA A C 1
ATOM 3695 O O . ALA A 1 480 ? -3.419 1.404 -17.742 1.00 98.19 480 ALA A O 1
ATOM 3696 N N . GLU A 1 481 ? -3.414 2.131 -19.869 1.00 98.06 481 GLU A N 1
ATOM 3697 C CA . GLU A 1 481 ? -4.637 2.925 -19.758 1.00 98.06 481 GLU A CA 1
ATOM 3698 C C . GLU A 1 481 ? -5.853 2.061 -19.400 1.00 98.06 481 GLU A C 1
ATOM 3700 O O . GLU A 1 481 ? -6.577 2.357 -18.451 1.00 98.06 481 GLU A O 1
ATOM 3705 N N . GLU A 1 482 ? -6.056 0.961 -20.128 1.00 98.00 482 GLU A N 1
ATOM 3706 C CA . GLU A 1 482 ? -7.226 0.088 -19.988 1.00 98.00 482 GLU A CA 1
ATOM 3707 C C . GLU A 1 482 ? -7.266 -0.653 -18.649 1.00 98.00 482 GLU A C 1
ATOM 3709 O O . GLU A 1 482 ? -8.337 -0.786 -18.054 1.00 98.00 482 GLU A O 1
ATOM 3714 N N . TYR A 1 483 ? -6.118 -1.148 -18.180 1.00 98.31 483 TYR A N 1
ATOM 3715 C CA . TYR A 1 483 ? -6.083 -2.055 -17.033 1.00 98.31 483 TYR A CA 1
ATOM 3716 C C . TYR A 1 483 ? -5.542 -1.443 -15.740 1.00 98.31 483 TYR A C 1
ATOM 3718 O O . TYR A 1 483 ? -5.747 -2.041 -14.689 1.00 98.31 483 TYR A O 1
ATOM 3726 N N . LEU A 1 484 ? -4.881 -0.281 -15.787 1.00 98.56 484 LEU A N 1
ATOM 3727 C CA . LEU A 1 484 ? -4.322 0.363 -14.595 1.00 98.56 484 LE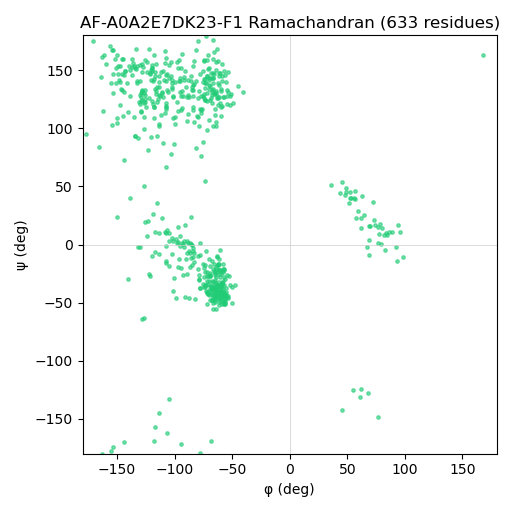U A CA 1
ATOM 3728 C C . LEU A 1 484 ? -4.755 1.825 -14.460 1.00 98.56 484 LEU A C 1
ATOM 3730 O O . LEU A 1 484 ? -5.445 2.158 -13.504 1.00 98.56 484 LEU A O 1
ATOM 3734 N N . PHE A 1 485 ? -4.379 2.709 -15.385 1.00 98.00 485 PHE A N 1
ATOM 3735 C CA . PHE A 1 485 ? -4.518 4.156 -15.173 1.00 98.00 485 PHE A CA 1
ATOM 3736 C C . PHE A 1 485 ? -5.973 4.606 -15.063 1.00 98.00 485 PHE A C 1
ATOM 3738 O O . PHE A 1 485 ? -6.317 5.278 -14.092 1.00 98.00 485 PHE A O 1
ATOM 3745 N N . SER A 1 486 ? -6.850 4.157 -15.966 1.00 97.00 486 SER A N 1
ATOM 3746 C CA . SER A 1 486 ? -8.282 4.473 -15.882 1.00 97.00 486 SER A CA 1
ATOM 3747 C C . SER A 1 486 ? -8.957 3.874 -14.643 1.00 97.00 486 SER A C 1
ATOM 3749 O O . SER A 1 486 ? -9.935 4.430 -14.149 1.00 97.00 486 SER A O 1
ATOM 3751 N N . LYS A 1 487 ? -8.420 2.768 -14.110 1.00 97.44 487 LYS A N 1
ATOM 3752 C CA . LYS A 1 487 ? -8.954 2.072 -12.932 1.00 97.44 487 LYS A CA 1
ATOM 3753 C C . LYS A 1 487 ? -8.702 2.813 -11.632 1.00 97.44 487 LYS A C 1
ATOM 3755 O O . LYS A 1 487 ? -9.568 2.827 -10.767 1.00 97.44 487 LYS A O 1
ATOM 3760 N N . ILE A 1 488 ? -7.541 3.451 -11.523 1.00 97.00 488 ILE A N 1
ATOM 3761 C CA . ILE A 1 488 ? -7.157 4.219 -10.334 1.00 97.00 488 ILE A CA 1
ATOM 3762 C C . ILE A 1 488 ? -7.177 5.733 -10.575 1.00 97.00 488 ILE A C 1
ATOM 3764 O O . ILE A 1 488 ? -6.706 6.500 -9.744 1.00 97.00 488 ILE A O 1
ATOM 3768 N N . GLY A 1 489 ? -7.731 6.176 -11.708 1.00 96.06 489 GLY A N 1
ATOM 3769 C CA . GLY A 1 489 ? -7.911 7.588 -12.043 1.00 96.06 489 GLY A CA 1
ATOM 3770 C C . GLY A 1 489 ? -6.600 8.365 -12.176 1.00 96.06 489 GLY A C 1
ATOM 3771 O O . GLY A 1 489 ? -6.509 9.480 -11.668 1.00 96.06 489 GLY A O 1
ATOM 3772 N N . ILE A 1 490 ? -5.579 7.779 -12.801 1.00 95.38 490 ILE A N 1
ATOM 3773 C CA . ILE A 1 490 ? -4.304 8.444 -13.113 1.00 95.38 490 ILE A CA 1
ATOM 3774 C C . ILE A 1 490 ? -4.333 8.959 -14.553 1.00 95.38 490 ILE A C 1
ATOM 3776 O O . ILE A 1 490 ? -4.782 8.257 -15.453 1.00 95.38 490 ILE A O 1
ATOM 3780 N N . SER A 1 491 ? -3.781 10.151 -14.785 1.00 94.06 491 SER A N 1
ATOM 3781 C CA . SER A 1 491 ? -3.431 10.632 -16.125 1.00 94.06 491 SER A CA 1
ATOM 3782 C C . SER A 1 491 ? -1.916 10.613 -16.285 1.00 94.06 491 SER A C 1
ATOM 3784 O O . SER A 1 491 ? -1.214 11.349 -15.594 1.00 94.06 491 SER A O 1
ATOM 3786 N N . ALA A 1 492 ? -1.407 9.804 -17.212 1.00 94.44 492 ALA A N 1
ATOM 3787 C CA . ALA A 1 492 ? 0.029 9.638 -17.389 1.00 94.44 492 ALA A CA 1
ATOM 3788 C C . ALA A 1 492 ? 0.457 9.559 -18.855 1.00 94.44 492 ALA A C 1
ATOM 3790 O O . ALA A 1 492 ? -0.297 9.120 -19.724 1.00 94.44 492 ALA A O 1
ATOM 3791 N N . GLU A 1 493 ? 1.703 9.946 -19.122 1.00 93.00 493 GLU A N 1
ATOM 3792 C CA . GLU A 1 493 ? 2.288 9.919 -20.459 1.00 93.00 493 GLU A CA 1
ATOM 3793 C C . GLU A 1 493 ? 3.593 9.120 -20.492 1.00 93.00 493 GLU A C 1
ATOM 3795 O O . GLU A 1 493 ? 4.577 9.454 -19.832 1.00 93.00 493 GLU A O 1
ATOM 3800 N N . TRP A 1 494 ? 3.599 8.043 -21.280 1.00 93.94 494 TRP A N 1
ATOM 3801 C CA . TRP A 1 494 ? 4.787 7.230 -21.527 1.00 93.94 494 TRP A CA 1
ATOM 3802 C C . TRP A 1 494 ? 5.628 7.818 -22.651 1.00 93.94 494 TRP A C 1
ATOM 3804 O O . TRP A 1 494 ? 5.105 8.124 -23.723 1.00 93.94 494 TRP A O 1
ATOM 3814 N N . TRP A 1 495 ? 6.943 7.868 -22.460 1.00 92.44 495 TRP A N 1
ATOM 3815 C CA . TRP A 1 495 ? 7.839 8.332 -23.514 1.00 92.44 495 TRP A CA 1
ATOM 3816 C C . TRP A 1 495 ? 8.169 7.233 -24.507 1.00 92.44 495 TRP A C 1
ATOM 3818 O O . TRP A 1 495 ? 8.177 6.040 -24.180 1.00 92.44 495 TRP A O 1
ATOM 3828 N N . THR A 1 496 ? 8.566 7.673 -25.698 1.00 92.19 496 THR A N 1
ATOM 3829 C CA . THR A 1 496 ? 9.191 6.819 -26.702 1.00 92.19 496 THR A CA 1
ATOM 3830 C C . THR A 1 496 ? 10.599 7.280 -27.061 1.00 92.19 496 THR A C 1
ATOM 3832 O O . THR A 1 496 ? 10.882 8.483 -27.104 1.00 92.19 496 THR A O 1
ATOM 3835 N N . ASP A 1 497 ? 11.457 6.326 -27.420 1.00 91.12 497 ASP A N 1
ATOM 3836 C CA . ASP A 1 497 ? 12.730 6.609 -28.080 1.00 91.12 497 ASP A CA 1
ATOM 3837 C C . ASP A 1 497 ? 12.517 7.184 -29.500 1.00 91.12 497 ASP A C 1
ATOM 3839 O O . ASP A 1 497 ? 11.391 7.285 -30.005 1.00 91.12 497 ASP A O 1
ATOM 3843 N N . ALA A 1 498 ? 13.609 7.559 -30.173 1.00 87.62 498 ALA A N 1
ATOM 3844 C CA . ALA A 1 498 ? 13.570 8.101 -31.536 1.00 87.62 498 ALA A CA 1
ATOM 3845 C C . ALA A 1 498 ? 13.026 7.108 -32.589 1.00 87.62 498 ALA A C 1
ATOM 3847 O O . ALA A 1 498 ? 12.734 7.496 -33.721 1.00 87.62 498 ALA A O 1
ATOM 3848 N N . PHE A 1 499 ? 12.872 5.833 -32.222 1.00 91.62 499 PHE A N 1
ATOM 3849 C CA . PHE A 1 499 ? 12.367 4.748 -33.059 1.00 91.62 499 PHE A CA 1
ATOM 3850 C C . PHE A 1 499 ? 10.927 4.353 -32.702 1.00 91.62 499 PHE A C 1
ATOM 3852 O O . PHE A 1 499 ? 10.412 3.395 -33.271 1.00 91.62 499 PHE A O 1
ATOM 3859 N N . HIS A 1 500 ? 10.251 5.139 -31.855 1.00 90.62 500 HIS A N 1
ATOM 3860 C CA . HIS A 1 500 ? 8.876 4.925 -31.389 1.00 90.62 500 HIS A CA 1
ATOM 3861 C C . HIS A 1 500 ? 8.696 3.719 -30.456 1.00 90.62 500 HIS A C 1
ATOM 3863 O O . HIS A 1 500 ? 7.562 3.300 -30.216 1.00 90.62 500 HIS A O 1
ATOM 3869 N N . ASN A 1 501 ? 9.773 3.169 -29.889 1.00 93.88 501 ASN A N 1
ATOM 3870 C CA . ASN A 1 501 ? 9.634 2.187 -28.819 1.00 93.88 501 ASN A CA 1
ATOM 3871 C C . ASN A 1 501 ? 9.329 2.915 -27.515 1.00 93.88 501 ASN A C 1
ATOM 3873 O O . ASN A 1 501 ? 10.040 3.854 -27.158 1.00 93.88 501 ASN A O 1
ATOM 3877 N N . TYR A 1 502 ? 8.327 2.450 -26.770 1.00 95.25 502 TYR A N 1
ATOM 3878 C CA . TYR A 1 502 ? 8.112 2.914 -25.401 1.00 95.25 502 TYR A CA 1
ATOM 3879 C C . TYR A 1 502 ? 9.359 2.690 -24.539 1.00 95.25 502 TYR A C 1
ATOM 3881 O O . TYR A 1 502 ? 10.094 1.719 -24.741 1.00 95.25 502 TYR A O 1
ATOM 3889 N N . MET A 1 503 ? 9.566 3.568 -23.558 1.00 95.06 503 MET A N 1
ATOM 3890 C CA . MET A 1 503 ? 10.676 3.526 -22.600 1.00 95.06 503 MET A CA 1
ATOM 3891 C C . MET A 1 503 ? 10.185 3.098 -21.198 1.00 95.06 503 MET A C 1
ATOM 3893 O O . MET A 1 503 ? 10.254 3.889 -20.251 1.00 95.06 503 MET A O 1
ATOM 3897 N N . PRO A 1 504 ? 9.714 1.842 -21.027 1.00 96.25 504 PRO A N 1
ATOM 3898 C CA . PRO A 1 504 ? 9.097 1.339 -19.786 1.00 96.25 504 PRO A CA 1
ATOM 3899 C C . PRO A 1 504 ? 10.049 1.368 -18.579 1.00 96.25 504 PRO A C 1
ATOM 3901 O O . PRO A 1 504 ? 9.647 1.279 -17.424 1.00 96.25 504 PRO A O 1
ATOM 3904 N N . TRP A 1 505 ? 11.346 1.490 -18.847 1.00 95.12 505 TRP A N 1
ATOM 3905 C CA . TRP A 1 505 ? 12.399 1.478 -17.851 1.00 95.12 505 TRP A CA 1
ATOM 3906 C C . TRP A 1 505 ? 12.650 2.843 -17.204 1.00 95.12 505 TRP A C 1
ATOM 3908 O O . TRP A 1 505 ? 13.281 2.873 -16.148 1.00 95.12 505 TRP A O 1
ATOM 3918 N N . CYS A 1 506 ? 12.205 3.960 -17.791 1.00 89.06 506 CYS A N 1
ATOM 3919 C CA . CYS A 1 506 ? 12.492 5.282 -17.226 1.00 89.06 506 CYS A CA 1
ATOM 3920 C C . CYS A 1 506 ? 11.372 6.294 -17.277 1.00 89.06 506 CYS A C 1
ATOM 3922 O O . CYS A 1 506 ? 11.423 7.231 -16.491 1.00 89.06 506 CYS A O 1
ATOM 3924 N N . CYS A 1 507 ? 10.473 6.246 -18.251 1.00 90.44 507 CYS A N 1
ATOM 3925 C CA . CYS A 1 507 ? 9.912 7.529 -18.627 1.00 90.44 507 CYS A CA 1
ATOM 3926 C C . CYS A 1 507 ? 8.402 7.464 -18.709 1.00 90.44 507 CYS A C 1
ATOM 3928 O O . CYS A 1 507 ? 7.809 7.110 -19.729 1.00 90.44 507 CYS A O 1
ATOM 3930 N N . LEU A 1 508 ? 7.836 7.794 -17.552 1.00 94.38 508 LEU A N 1
ATOM 3931 C CA . LEU A 1 508 ? 6.436 8.025 -17.299 1.00 94.38 508 LEU A CA 1
ATOM 3932 C C . LEU A 1 508 ? 6.296 9.381 -16.606 1.00 94.38 508 LEU A C 1
ATOM 3934 O O . LEU A 1 508 ? 6.901 9.615 -15.556 1.00 94.38 508 LEU A O 1
ATOM 3938 N N . ASP A 1 509 ? 5.497 10.255 -17.194 1.00 95.31 509 ASP A N 1
ATOM 3939 C CA . ASP A 1 509 ? 5.208 11.576 -16.655 1.00 95.31 509 ASP A CA 1
ATOM 3940 C C . ASP A 1 509 ? 3.800 11.614 -16.073 1.00 95.31 509 ASP A C 1
ATOM 3942 O O . ASP A 1 509 ? 2.846 11.191 -16.725 1.00 95.31 509 ASP A O 1
ATOM 3946 N N . MET A 1 510 ? 3.675 12.132 -14.853 1.00 96.19 510 MET A N 1
ATOM 3947 C CA . MET A 1 510 ? 2.394 12.398 -14.190 1.00 96.19 510 MET A CA 1
ATOM 3948 C C . MET A 1 510 ? 2.592 13.362 -13.012 1.00 96.19 510 MET A C 1
ATOM 3950 O O . MET A 1 510 ? 3.710 13.808 -12.738 1.00 96.19 510 MET A O 1
ATOM 3954 N N . THR A 1 511 ? 1.516 13.703 -12.305 1.00 97.62 511 THR A N 1
ATOM 3955 C CA . THR A 1 511 ? 1.605 14.525 -11.090 1.00 97.62 511 THR A CA 1
ATOM 3956 C C . THR A 1 511 ? 2.146 13.724 -9.899 1.00 97.62 511 THR A C 1
ATOM 3958 O O . THR A 1 511 ? 2.032 12.498 -9.841 1.00 97.62 511 THR A O 1
ATOM 3961 N N . THR A 1 512 ? 2.686 14.410 -8.886 1.00 98.06 512 THR A N 1
ATOM 3962 C CA . THR A 1 512 ? 3.092 13.773 -7.615 1.00 98.06 512 THR A CA 1
ATOM 3963 C C . THR A 1 512 ? 1.921 13.047 -6.938 1.00 98.06 512 THR A C 1
ATOM 3965 O O . THR A 1 512 ? 2.106 11.977 -6.360 1.00 98.06 512 THR A O 1
ATOM 3968 N N . ARG A 1 513 ? 0.698 13.582 -7.055 1.00 97.94 513 ARG A N 1
ATOM 3969 C CA . ARG A 1 513 ? -0.523 12.949 -6.534 1.00 97.94 513 ARG A CA 1
ATOM 3970 C C . ARG A 1 513 ? -0.880 11.665 -7.281 1.00 97.94 513 ARG A C 1
ATOM 3972 O O . ARG A 1 513 ? -1.294 10.698 -6.649 1.00 97.94 513 ARG A O 1
ATOM 3979 N N . ASP A 1 514 ? -0.684 11.614 -8.594 1.00 98.12 514 ASP A N 1
ATOM 3980 C CA . ASP A 1 514 ? -0.953 10.404 -9.377 1.00 98.12 514 ASP A CA 1
ATOM 3981 C C . ASP A 1 514 ? 0.036 9.278 -9.060 1.00 98.12 514 ASP A C 1
ATOM 3983 O O . ASP A 1 514 ? -0.367 8.127 -8.887 1.00 98.12 514 ASP A O 1
ATOM 3987 N N . PHE A 1 515 ? 1.313 9.601 -8.839 1.00 98.69 515 PHE A N 1
ATOM 3988 C CA . PHE A 1 515 ? 2.258 8.628 -8.284 1.00 98.69 515 PHE A CA 1
ATOM 3989 C C . PHE A 1 515 ? 1.800 8.109 -6.908 1.00 98.69 515 PHE A C 1
ATOM 3991 O O . PHE A 1 515 ? 2.000 6.935 -6.595 1.00 98.69 515 PHE A O 1
ATOM 3998 N N . ALA A 1 516 ? 1.148 8.949 -6.095 1.00 98.56 516 ALA A N 1
ATOM 3999 C CA . ALA A 1 516 ? 0.670 8.556 -4.770 1.00 98.56 516 ALA A CA 1
ATOM 4000 C C . ALA A 1 516 ? -0.518 7.584 -4.848 1.00 98.56 516 ALA A C 1
ATOM 4002 O O . ALA A 1 516 ? -0.589 6.655 -4.045 1.00 98.56 516 ALA A O 1
ATOM 4003 N N . LYS A 1 517 ? -1.389 7.717 -5.859 1.00 98.56 517 LYS A N 1
ATOM 4004 C CA . LYS A 1 517 ? -2.454 6.739 -6.153 1.00 98.56 517 LYS A CA 1
ATOM 4005 C C . LYS A 1 517 ? -1.877 5.350 -6.434 1.00 98.56 517 LYS A C 1
ATOM 4007 O O . LYS A 1 517 ? -2.346 4.363 -5.876 1.00 98.56 517 LYS A O 1
ATOM 4012 N N . PHE A 1 518 ? -0.809 5.270 -7.230 1.00 98.81 518 PHE A N 1
ATOM 4013 C CA . PHE A 1 518 ? -0.124 3.999 -7.483 1.00 98.81 518 PHE A CA 1
ATOM 4014 C C . PHE A 1 518 ? 0.492 3.397 -6.210 1.00 98.81 518 PHE A C 1
ATOM 4016 O O . PHE A 1 518 ? 0.376 2.196 -5.979 1.00 98.81 518 PHE A O 1
ATOM 4023 N N . GLY A 1 5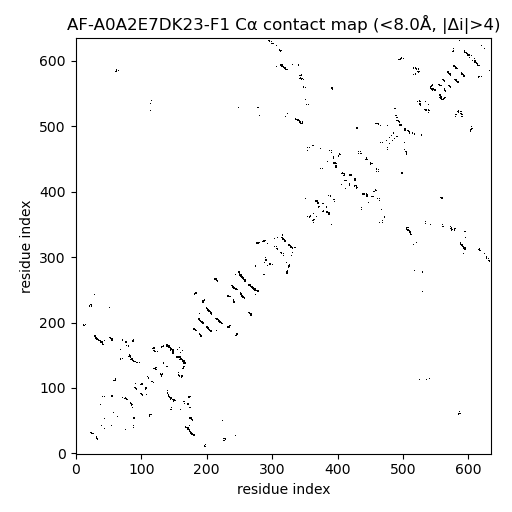19 ? 1.101 4.222 -5.352 1.00 98.69 519 GLY A N 1
ATOM 4024 C CA . GLY A 1 519 ? 1.591 3.765 -4.050 1.00 98.69 519 GLY A CA 1
ATOM 4025 C C . GLY A 1 519 ? 0.472 3.242 -3.141 1.00 98.69 519 GLY A C 1
ATOM 4026 O O . GLY A 1 519 ? 0.652 2.213 -2.495 1.00 98.69 519 GLY A O 1
ATOM 4027 N N . LEU A 1 520 ? -0.694 3.898 -3.133 1.00 98.25 520 LEU A N 1
ATOM 4028 C CA . LEU A 1 520 ? -1.845 3.504 -2.310 1.00 98.25 520 LEU A CA 1
ATOM 4029 C C . LEU A 1 520 ? -2.438 2.165 -2.758 1.00 98.25 520 LEU A C 1
ATOM 4031 O O . LEU A 1 520 ? -2.778 1.337 -1.919 1.00 98.25 520 LEU A O 1
ATOM 4035 N N . LEU A 1 521 ? -2.475 1.915 -4.070 1.00 98.38 521 LEU A N 1
ATOM 4036 C CA . LEU A 1 521 ? -2.858 0.615 -4.620 1.00 98.38 521 LEU A CA 1
ATOM 4037 C C . LEU A 1 521 ? -1.985 -0.517 -4.049 1.00 98.38 521 LEU A C 1
ATOM 4039 O O . LEU A 1 521 ? -2.493 -1.565 -3.661 1.00 98.38 521 LEU A O 1
ATOM 4043 N N . PHE A 1 522 ? -0.672 -0.299 -3.960 1.00 98.31 522 PHE A N 1
ATOM 4044 C CA . PHE A 1 522 ? 0.273 -1.263 -3.386 1.00 98.31 522 PHE A CA 1
ATOM 4045 C C . PHE A 1 522 ? 0.179 -1.359 -1.854 1.00 98.31 522 PHE A C 1
ATOM 4047 O O . PHE A 1 522 ? 0.304 -2.454 -1.303 1.00 98.31 522 PHE A O 1
ATOM 4054 N N . ALA A 1 523 ? -0.102 -0.250 -1.161 1.00 97.69 523 ALA A N 1
ATOM 4055 C CA . ALA A 1 523 ? -0.329 -0.238 0.289 1.00 97.69 523 ALA A CA 1
ATOM 4056 C C . ALA A 1 523 ? -1.508 -1.134 0.708 1.00 97.69 523 ALA A C 1
ATOM 4058 O O . ALA A 1 523 ? -1.528 -1.634 1.832 1.00 97.69 523 ALA A O 1
ATOM 4059 N N . ARG A 1 524 ? -2.455 -1.355 -0.213 1.00 95.88 524 ARG A N 1
ATOM 4060 C CA . ARG A 1 524 ? -3.709 -2.088 -0.004 1.00 95.88 524 ARG A CA 1
ATOM 4061 C C . ARG A 1 524 ? -3.793 -3.365 -0.834 1.00 95.88 524 ARG A C 1
ATOM 4063 O O . ARG A 1 524 ? -4.857 -3.730 -1.329 1.00 95.88 524 ARG A O 1
ATOM 4070 N N . ASP A 1 525 ? -2.650 -4.026 -1.005 1.00 95.62 525 ASP A N 1
ATOM 4071 C CA . ASP A 1 525 ? -2.533 -5.341 -1.644 1.00 95.62 525 ASP A CA 1
ATOM 4072 C C . ASP A 1 525 ? -3.215 -5.414 -3.030 1.00 95.62 525 ASP A C 1
ATOM 4074 O O . ASP A 1 525 ? -3.805 -6.425 -3.407 1.00 95.62 525 ASP A O 1
ATOM 4078 N N . GLY A 1 526 ? -3.162 -4.324 -3.805 1.00 96.50 526 GLY A N 1
ATOM 4079 C CA . GLY A 1 526 ? -3.681 -4.260 -5.172 1.00 96.50 526 GLY A CA 1
ATOM 4080 C C . GLY A 1 526 ? -5.178 -3.956 -5.285 1.00 96.50 526 GLY A C 1
ATOM 4081 O O . GLY A 1 526 ? -5.718 -4.025 -6.396 1.00 96.50 526 GLY A O 1
ATOM 4082 N N . LYS A 1 527 ? -5.847 -3.611 -4.177 1.00 94.81 527 LYS A N 1
ATOM 4083 C CA . LYS A 1 527 ? -7.252 -3.180 -4.154 1.00 94.81 527 LYS A CA 1
ATOM 4084 C C . LYS A 1 527 ? -7.393 -1.670 -4.356 1.00 94.81 527 LYS A C 1
ATOM 4086 O O . LYS A 1 527 ? -6.628 -0.874 -3.812 1.00 94.81 527 LYS A O 1
ATOM 4091 N N . TRP A 1 528 ? -8.418 -1.277 -5.103 1.00 94.69 528 TRP A N 1
ATOM 4092 C CA . TRP A 1 528 ? -8.868 0.103 -5.253 1.00 94.69 528 TRP A CA 1
ATOM 4093 C C . TRP A 1 528 ? -10.365 0.178 -4.933 1.00 94.69 528 TRP A C 1
ATOM 4095 O O . TRP A 1 528 ? -11.202 -0.209 -5.749 1.00 94.69 528 TRP A O 1
ATOM 4105 N N . GLY A 1 529 ? -10.698 0.610 -3.712 1.00 90.00 529 GLY A N 1
ATOM 4106 C CA . GLY A 1 529 ? -12.031 0.400 -3.142 1.00 90.00 529 GLY A CA 1
ATOM 4107 C C . GLY A 1 529 ? -12.311 -1.101 -3.045 1.00 90.00 529 GLY A C 1
ATOM 4108 O O . GLY A 1 529 ? -11.450 -1.870 -2.611 1.00 90.00 529 GLY A O 1
ATOM 4109 N N . SER A 1 530 ? -13.471 -1.538 -3.523 1.00 89.31 530 SER A N 1
ATOM 4110 C CA . SER A 1 530 ? -13.809 -2.963 -3.642 1.00 89.31 530 SER A CA 1
ATOM 4111 C C . SER A 1 530 ? -13.209 -3.693 -4.855 1.00 89.31 530 SER A C 1
ATOM 4113 O O . SER A 1 530 ? -13.296 -4.922 -4.914 1.00 89.31 530 SER A O 1
ATOM 4115 N N . GLU A 1 531 ? -12.597 -3.008 -5.831 1.00 93.69 531 GLU A N 1
ATOM 4116 C CA . GLU A 1 531 ? -12.056 -3.662 -7.035 1.00 93.69 531 GLU A CA 1
ATOM 4117 C C . GLU A 1 531 ? -10.613 -4.153 -6.814 1.00 93.69 531 GLU A C 1
ATOM 4119 O O . GLU A 1 531 ? -9.728 -3.381 -6.452 1.00 93.69 531 GLU A O 1
ATOM 4124 N N . GLN A 1 532 ? -10.341 -5.433 -7.091 1.00 95.75 532 GLN A N 1
ATOM 4125 C CA . GLN A 1 532 ? -8.975 -5.973 -7.136 1.00 95.75 532 GLN A CA 1
ATOM 4126 C C . GLN A 1 532 ? -8.355 -5.686 -8.515 1.00 95.75 532 GLN A C 1
ATOM 4128 O O . GLN A 1 532 ? -8.708 -6.333 -9.505 1.00 95.75 532 GLN A O 1
ATOM 4133 N N . ILE A 1 533 ? -7.438 -4.717 -8.590 1.00 98.06 533 ILE A N 1
ATOM 4134 C CA . ILE A 1 533 ? -6.813 -4.278 -9.852 1.00 98.06 533 ILE A CA 1
ATOM 4135 C C . ILE A 1 533 ? -5.583 -5.120 -10.193 1.00 98.06 533 ILE A C 1
ATOM 4137 O O . ILE A 1 533 ? -5.429 -5.551 -11.334 1.00 98.06 533 ILE A O 1
ATOM 4141 N N . ILE A 1 534 ? -4.723 -5.353 -9.203 1.00 98.12 534 ILE A N 1
ATOM 4142 C CA . ILE A 1 534 ? -3.524 -6.199 -9.292 1.00 98.12 534 ILE A CA 1
ATOM 4143 C C . ILE A 1 534 ? -3.735 -7.347 -8.318 1.00 98.12 534 ILE A C 1
ATOM 4145 O O . ILE A 1 534 ? -4.146 -7.070 -7.197 1.00 98.12 534 ILE A O 1
ATOM 4149 N N . SER A 1 535 ? -3.479 -8.602 -8.686 1.00 96.75 535 SER A N 1
ATOM 4150 C CA . SER A 1 535 ? -3.596 -9.704 -7.729 1.00 96.75 535 SER A CA 1
ATOM 4151 C C . SER A 1 535 ? -2.723 -9.480 -6.503 1.00 96.75 535 SER A C 1
ATOM 4153 O O . SER A 1 535 ? -1.632 -8.903 -6.550 1.00 96.75 535 SER A O 1
ATOM 4155 N N . GLN A 1 536 ? -3.230 -9.948 -5.373 1.00 94.38 536 GLN A N 1
ATOM 4156 C CA . GLN A 1 536 ? -2.551 -9.747 -4.112 1.00 94.38 536 GLN A CA 1
ATOM 4157 C C . GLN A 1 536 ? -1.222 -10.530 -4.060 1.00 94.38 536 GLN A C 1
ATOM 4159 O O . GLN A 1 536 ? -0.206 -9.996 -3.612 1.00 94.38 536 GLN A O 1
ATOM 4164 N N . ASP A 1 537 ? -1.202 -11.736 -4.642 1.00 94.31 537 ASP A N 1
ATOM 4165 C CA . ASP A 1 537 ? 0.006 -12.549 -4.842 1.00 94.31 537 ASP A CA 1
ATOM 4166 C C . ASP A 1 537 ? 1.094 -11.764 -5.582 1.00 94.31 537 ASP A C 1
ATOM 4168 O O . ASP A 1 537 ? 2.252 -11.739 -5.160 1.00 94.31 537 ASP A O 1
ATOM 4172 N N . TRP A 1 538 ? 0.727 -11.039 -6.647 1.00 98.06 538 TRP A N 1
ATOM 4173 C CA . TRP A 1 538 ? 1.685 -10.215 -7.373 1.00 98.06 538 TRP A CA 1
ATOM 4174 C C . TRP A 1 538 ? 2.258 -9.094 -6.510 1.00 98.06 538 TRP A C 1
ATOM 4176 O O . TRP A 1 538 ? 3.464 -8.836 -6.560 1.00 98.06 538 TRP A O 1
ATOM 4186 N N . VAL A 1 539 ? 1.432 -8.415 -5.708 1.00 97.62 539 VAL A N 1
ATOM 4187 C CA . VAL A 1 539 ? 1.913 -7.358 -4.804 1.00 97.62 539 VAL A CA 1
ATOM 4188 C C . VAL A 1 539 ? 2.927 -7.923 -3.812 1.00 97.62 539 VAL A C 1
ATOM 4190 O O . VAL A 1 539 ? 3.994 -7.329 -3.643 1.00 97.62 539 VAL A O 1
ATOM 4193 N N . ILE A 1 540 ? 2.663 -9.088 -3.220 1.00 95.12 540 ILE A N 1
ATOM 4194 C CA . ILE A 1 540 ? 3.595 -9.745 -2.293 1.00 95.12 540 ILE A CA 1
ATOM 4195 C C . ILE A 1 540 ? 4.883 -10.146 -2.993 1.00 95.12 540 ILE A C 1
ATOM 4197 O O . ILE A 1 540 ? 5.963 -9.740 -2.564 1.00 95.12 540 ILE A O 1
ATOM 4201 N N . GLU A 1 541 ? 4.799 -10.921 -4.072 1.00 95.81 541 GLU A N 1
ATOM 4202 C CA . GLU A 1 541 ? 5.991 -11.436 -4.744 1.00 95.81 541 GLU A CA 1
ATOM 4203 C C . GLU A 1 541 ? 6.857 -10.306 -5.303 1.00 95.81 541 GLU A C 1
ATOM 4205 O O . GLU A 1 541 ? 8.085 -10.330 -5.180 1.00 95.81 541 GLU A O 1
ATOM 4210 N N . SER A 1 542 ? 6.223 -9.283 -5.883 1.00 98.00 542 SER A N 1
ATOM 4211 C CA . SER A 1 542 ? 6.941 -8.163 -6.485 1.00 98.00 542 SER A CA 1
ATOM 4212 C C . SER A 1 542 ? 7.643 -7.281 -5.459 1.00 98.00 542 SER A C 1
ATOM 4214 O O . SER A 1 542 ? 8.679 -6.697 -5.788 1.00 98.00 542 SER A O 1
ATOM 4216 N N . THR A 1 543 ? 7.137 -7.227 -4.225 1.00 97.38 543 THR A N 1
ATOM 4217 C CA . THR A 1 543 ? 7.687 -6.418 -3.129 1.00 97.38 543 THR A CA 1
ATOM 4218 C C . THR A 1 543 ? 8.448 -7.242 -2.091 1.00 97.38 543 THR A C 1
ATOM 4220 O O . THR A 1 543 ? 8.965 -6.686 -1.128 1.00 97.38 543 THR A O 1
ATOM 4223 N N . ALA A 1 544 ? 8.602 -8.551 -2.285 1.00 94.81 544 ALA A N 1
ATOM 4224 C CA . ALA A 1 544 ? 9.421 -9.375 -1.408 1.00 94.81 544 ALA A CA 1
ATOM 4225 C C . ALA A 1 544 ? 10.926 -9.115 -1.645 1.00 94.81 544 ALA A C 1
ATOM 4227 O O . ALA A 1 544 ? 11.353 -8.964 -2.799 1.00 94.81 544 ALA A O 1
ATOM 4228 N N . PRO A 1 545 ? 11.775 -9.118 -0.593 1.00 92.31 545 PRO A N 1
ATOM 4229 C CA . PRO A 1 545 ? 13.231 -8.974 -0.702 1.00 92.31 545 PRO A CA 1
ATOM 4230 C C . PRO A 1 545 ? 13.897 -10.253 -1.244 1.00 92.31 545 PRO A C 1
ATOM 4232 O O . PRO A 1 545 ? 14.804 -10.816 -0.635 1.00 92.31 545 PRO A O 1
ATOM 4235 N N . THR A 1 546 ? 13.439 -10.716 -2.410 1.00 90.69 546 THR A N 1
ATOM 4236 C CA . THR A 1 546 ? 13.853 -11.974 -3.057 1.00 90.69 546 THR A CA 1
ATOM 4237 C C . THR A 1 546 ? 15.310 -11.965 -3.502 1.00 90.69 546 THR A C 1
ATOM 4239 O O . THR A 1 546 ? 15.925 -13.021 -3.647 1.00 90.69 546 THR A O 1
ATOM 4242 N N . VAL A 1 547 ? 15.877 -10.777 -3.700 1.00 90.81 547 VAL A N 1
ATOM 4243 C CA . VAL A 1 547 ? 17.267 -10.581 -4.081 1.00 90.81 547 VAL A CA 1
ATOM 4244 C C . VAL A 1 547 ? 18.003 -9.800 -3.002 1.00 90.81 547 VAL A C 1
ATOM 4246 O O . VAL A 1 547 ? 17.721 -8.628 -2.745 1.00 90.81 547 VAL A O 1
ATOM 4249 N N . ILE A 1 548 ? 19.023 -10.432 -2.426 1.00 87.56 548 ILE A N 1
ATOM 4250 C CA . ILE A 1 548 ? 19.984 -9.764 -1.552 1.00 87.56 548 ILE A CA 1
ATOM 4251 C C . ILE A 1 548 ? 21.123 -9.225 -2.417 1.00 87.56 548 ILE A C 1
ATOM 4253 O O . ILE A 1 548 ? 21.955 -9.989 -2.896 1.00 87.56 548 ILE A O 1
ATOM 4257 N N . ILE A 1 549 ? 21.155 -7.904 -2.612 1.00 86.69 549 ILE A N 1
ATOM 4258 C CA . ILE A 1 549 ? 22.177 -7.234 -3.433 1.00 86.69 549 ILE A CA 1
ATOM 4259 C C . ILE A 1 549 ? 23.557 -7.361 -2.771 1.00 86.69 549 ILE A C 1
ATOM 4261 O O . ILE A 1 549 ? 24.503 -7.864 -3.368 1.00 86.69 549 ILE A O 1
ATOM 4265 N N . LEU A 1 550 ? 23.664 -6.927 -1.511 1.00 86.31 550 LEU A N 1
ATOM 4266 C CA . LEU A 1 550 ? 24.866 -7.037 -0.682 1.00 86.31 550 LEU A CA 1
ATOM 4267 C C . LEU A 1 550 ? 24.465 -7.220 0.781 1.00 86.31 550 LEU A C 1
ATOM 4269 O O . LEU A 1 550 ? 23.592 -6.478 1.227 1.00 86.31 550 LEU A O 1
ATOM 4273 N N . PRO A 1 551 ? 25.130 -8.082 1.578 1.00 84.69 551 PRO A N 1
ATOM 4274 C CA . PRO A 1 551 ? 24.803 -8.295 2.992 1.00 84.69 551 PRO A CA 1
ATOM 4275 C C . PRO A 1 551 ? 24.774 -7.028 3.861 1.00 84.69 551 PRO A C 1
ATOM 4277 O O . PRO A 1 551 ? 24.028 -7.000 4.831 1.00 84.69 551 PRO A O 1
ATOM 4280 N N . SER A 1 552 ? 25.509 -5.974 3.506 1.00 87.44 552 SER A N 1
ATOM 4281 C CA . SER A 1 552 ? 25.558 -4.706 4.250 1.00 87.44 552 SER A CA 1
ATOM 4282 C C . SER A 1 552 ? 24.425 -3.722 3.940 1.00 87.44 552 SER A C 1
ATOM 4284 O O . SER A 1 552 ? 24.254 -2.760 4.683 1.00 87.44 552 SER A O 1
ATOM 4286 N N . MET A 1 553 ? 23.671 -3.912 2.854 1.00 87.56 553 MET A N 1
ATOM 4287 C CA . MET A 1 553 ? 22.581 -3.003 2.485 1.00 87.56 553 MET A CA 1
ATOM 4288 C C . MET A 1 553 ? 21.305 -3.338 3.247 1.00 87.56 553 MET A C 1
ATOM 4290 O O . MET A 1 553 ? 20.943 -4.502 3.351 1.00 87.56 553 MET A O 1
ATOM 4294 N N . GLN A 1 554 ? 20.589 -2.327 3.731 1.00 88.31 554 GLN A N 1
ATOM 4295 C CA . GLN A 1 554 ? 19.318 -2.527 4.432 1.00 88.31 554 GLN A CA 1
ATOM 4296 C C . GLN A 1 554 ? 18.164 -2.916 3.492 1.00 88.31 554 GLN A C 1
ATOM 4298 O O . GLN A 1 554 ? 17.163 -3.472 3.931 1.00 88.31 554 GLN A O 1
ATOM 4303 N N . THR A 1 555 ? 18.332 -2.686 2.192 1.00 92.31 555 THR A N 1
ATOM 4304 C CA . THR A 1 555 ? 17.331 -2.971 1.166 1.00 92.31 555 THR A CA 1
ATOM 4305 C C . THR A 1 555 ? 17.752 -4.144 0.282 1.00 92.31 555 THR A C 1
ATOM 4307 O O . THR A 1 555 ? 18.943 -4.407 0.077 1.00 92.31 555 THR A O 1
ATOM 4310 N N . GLY A 1 556 ? 16.759 -4.873 -0.218 1.00 93.88 556 GLY A N 1
ATOM 4311 C CA . GLY A 1 556 ? 16.895 -5.890 -1.257 1.00 93.88 556 GLY A CA 1
ATOM 4312 C C . GLY A 1 556 ? 16.327 -5.414 -2.594 1.00 93.88 556 GLY A C 1
ATOM 4313 O O . GLY A 1 556 ? 16.109 -4.220 -2.810 1.00 93.88 556 GLY A O 1
ATOM 4314 N N . TYR A 1 557 ? 16.073 -6.368 -3.485 1.00 95.25 557 TYR A N 1
ATOM 4315 C CA . TYR A 1 557 ? 15.370 -6.146 -4.747 1.00 95.25 557 TYR A CA 1
ATOM 4316 C C . TYR A 1 557 ? 14.289 -7.215 -4.959 1.00 95.25 557 TYR A C 1
ATOM 4318 O O . TYR A 1 557 ? 14.489 -8.386 -4.627 1.00 95.25 557 TYR A O 1
ATOM 4326 N N . GLY A 1 558 ? 13.138 -6.796 -5.480 1.00 95.88 558 GLY A N 1
ATOM 4327 C CA . GLY A 1 558 ? 12.003 -7.653 -5.835 1.00 95.88 558 GLY A CA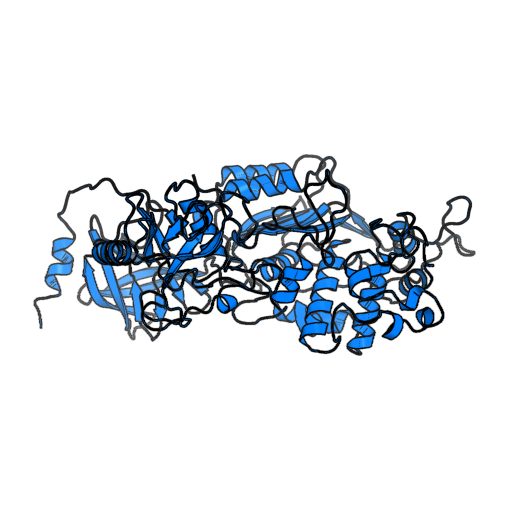 1
ATOM 4328 C C . GLY A 1 558 ? 11.759 -7.684 -7.344 1.00 95.88 558 GLY A C 1
ATOM 4329 O O . GLY A 1 558 ? 12.695 -7.580 -8.140 1.00 95.88 558 GLY A O 1
ATOM 4330 N N . TYR A 1 559 ? 10.497 -7.773 -7.766 1.00 97.88 559 TYR A N 1
ATOM 4331 C CA . TYR A 1 559 ? 10.131 -7.556 -9.169 1.00 97.88 559 TYR A CA 1
ATOM 4332 C C . TYR A 1 559 ? 10.026 -6.053 -9.438 1.00 97.88 559 TYR A C 1
ATOM 4334 O O . TYR A 1 559 ? 8.944 -5.468 -9.423 1.00 97.88 559 TYR A O 1
ATOM 4342 N N . GLN A 1 560 ? 11.173 -5.426 -9.699 1.00 98.00 560 GLN A N 1
ATOM 4343 C CA . GLN A 1 560 ? 11.302 -3.991 -9.976 1.00 98.00 560 GLN A CA 1
ATOM 4344 C C . GLN A 1 560 ? 10.926 -3.051 -8.808 1.00 98.00 560 GLN A C 1
ATOM 4346 O O . GLN A 1 560 ? 10.599 -1.883 -9.029 1.00 98.00 560 GLN A O 1
ATOM 4351 N N . TRP A 1 561 ? 11.022 -3.543 -7.570 1.00 98.44 561 TRP A N 1
ATOM 4352 C CA . TRP A 1 561 ? 10.843 -2.788 -6.323 1.00 98.44 561 TRP A CA 1
ATOM 4353 C C . TRP A 1 561 ? 12.067 -2.918 -5.414 1.00 98.44 561 TRP A C 1
ATOM 4355 O O . TRP A 1 561 ? 12.813 -3.895 -5.508 1.00 98.44 561 TRP A O 1
ATOM 4365 N N . TRP A 1 562 ? 12.245 -1.948 -4.513 1.00 97.62 562 TRP A N 1
ATOM 4366 C CA . TRP A 1 562 ? 13.307 -1.915 -3.504 1.00 97.62 562 TRP A CA 1
ATOM 4367 C C . TRP A 1 562 ? 12.714 -2.118 -2.105 1.00 97.62 562 TRP A C 1
ATOM 4369 O O . TRP A 1 562 ? 12.357 -1.144 -1.440 1.00 97.62 562 TRP A O 1
ATOM 4379 N N . PRO A 1 563 ? 12.549 -3.365 -1.651 1.00 97.00 563 PRO A N 1
ATOM 4380 C CA . PRO A 1 563 ? 12.052 -3.641 -0.311 1.00 97.00 563 PRO A CA 1
ATOM 4381 C C . PRO A 1 563 ? 13.105 -3.475 0.775 1.00 97.00 563 PRO A C 1
ATOM 4383 O O . PRO A 1 563 ? 14.283 -3.782 0.573 1.00 97.00 563 PRO A O 1
ATOM 4386 N N . ASP A 1 564 ? 12.666 -3.030 1.948 1.00 94.62 564 ASP A N 1
ATOM 4387 C CA . ASP A 1 564 ? 13.433 -3.156 3.181 1.00 94.62 564 ASP A CA 1
ATOM 4388 C C . ASP A 1 564 ? 13.525 -4.629 3.596 1.00 94.62 564 ASP A C 1
ATOM 4390 O O . ASP A 1 564 ? 12.623 -5.433 3.351 1.00 94.62 564 ASP A O 1
ATOM 4394 N N . ARG A 1 565 ? 14.635 -5.008 4.229 1.00 88.88 565 ARG A N 1
ATOM 4395 C CA . ARG A 1 565 ? 14.876 -6.393 4.650 1.00 88.88 565 ARG A CA 1
ATOM 4396 C C . ARG A 1 565 ? 13.924 -6.922 5.709 1.00 88.88 565 ARG A C 1
ATOM 4398 O O . ARG A 1 565 ? 13.794 -8.137 5.805 1.00 88.88 565 ARG A O 1
ATOM 4405 N N . SER A 1 566 ? 13.300 -6.052 6.498 1.00 86.94 566 SER A N 1
ATOM 4406 C CA . SER A 1 566 ? 12.229 -6.457 7.412 1.00 86.94 566 SER A CA 1
ATOM 4407 C C . SER A 1 566 ? 10.998 -6.975 6.665 1.00 86.94 566 SER A C 1
ATOM 4409 O O . SER A 1 566 ? 10.229 -7.742 7.231 1.00 86.94 566 SER A O 1
ATOM 4411 N N . GLY A 1 567 ? 10.806 -6.561 5.405 1.00 87.19 567 GLY A N 1
ATOM 4412 C CA . GLY A 1 567 ? 9.585 -6.803 4.639 1.00 87.19 567 GLY A CA 1
ATOM 4413 C C . GLY A 1 567 ? 8.409 -5.896 5.026 1.00 87.19 567 GLY A C 1
ATOM 4414 O O . GLY A 1 567 ? 7.336 -6.030 4.441 1.00 87.19 567 GLY A O 1
ATOM 4415 N N . GLU A 1 568 ? 8.585 -4.966 5.975 1.00 91.44 568 GLU A N 1
ATOM 4416 C CA . GLU A 1 568 ? 7.501 -4.097 6.461 1.00 91.44 568 GLU A CA 1
ATOM 4417 C C . GLU A 1 568 ? 7.199 -2.926 5.517 1.00 91.44 568 GLU A C 1
ATOM 4419 O O . GLU A 1 568 ? 6.071 -2.434 5.488 1.00 91.44 568 GLU A O 1
ATOM 4424 N N . TRP A 1 569 ? 8.181 -2.492 4.723 1.00 96.88 569 TRP A N 1
ATOM 4425 C CA . TRP A 1 569 ? 8.031 -1.403 3.761 1.00 96.88 569 TRP A CA 1
ATOM 4426 C C . TRP A 1 569 ? 8.943 -1.570 2.544 1.00 96.88 569 TRP A C 1
ATOM 4428 O O . TRP A 1 569 ? 9.905 -2.342 2.541 1.00 96.88 569 TRP A O 1
ATOM 4438 N N . TYR A 1 570 ? 8.626 -0.844 1.479 1.00 98.25 570 TYR A N 1
ATOM 4439 C CA . TYR A 1 570 ? 9.342 -0.896 0.208 1.00 98.25 570 TYR A CA 1
ATOM 4440 C C . TYR A 1 570 ? 9.193 0.419 -0.552 1.00 98.25 570 TYR A C 1
ATOM 4442 O O . TYR A 1 570 ? 8.373 1.271 -0.203 1.00 98.25 570 TYR A O 1
ATOM 4450 N N . PHE A 1 571 ? 10.002 0.609 -1.593 1.00 98.62 571 PHE A N 1
ATOM 4451 C CA . PHE A 1 571 ? 9.912 1.804 -2.423 1.00 98.62 571 PHE A CA 1
ATOM 4452 C C . PHE A 1 571 ? 10.255 1.569 -3.894 1.00 98.62 571 PHE A C 1
ATOM 4454 O O . PHE A 1 571 ? 11.017 0.670 -4.259 1.00 98.62 571 PHE A O 1
ATOM 4461 N N . ALA A 1 572 ? 9.684 2.408 -4.754 1.00 98.69 572 ALA A N 1
ATOM 4462 C CA . ALA A 1 572 ? 10.115 2.585 -6.132 1.00 98.69 572 ALA A CA 1
ATOM 4463 C C . ALA A 1 572 ? 11.174 3.692 -6.177 1.00 98.69 572 ALA A C 1
ATOM 4465 O O . ALA A 1 572 ? 10.999 4.741 -5.554 1.00 98.69 572 ALA A O 1
ATOM 4466 N N . LEU A 1 573 ? 12.262 3.473 -6.921 1.00 97.19 573 LEU A N 1
ATOM 4467 C CA . LEU A 1 573 ? 13.384 4.411 -7.011 1.00 97.19 573 LEU A CA 1
ATOM 4468 C C . LEU A 1 573 ? 13.685 4.778 -8.461 1.00 97.19 573 LEU A C 1
ATOM 4470 O O . LEU A 1 573 ? 14.026 3.920 -9.279 1.00 97.19 573 LEU A O 1
ATOM 4474 N N . GLY A 1 574 ? 13.631 6.076 -8.735 1.00 96.00 574 GLY A N 1
ATOM 4475 C CA . GLY A 1 574 ? 14.082 6.733 -9.951 1.00 96.00 574 GLY A CA 1
ATOM 4476 C C . GLY A 1 574 ? 15.353 7.549 -9.734 1.00 96.00 574 GLY A C 1
ATOM 4477 O O . GLY A 1 574 ? 15.653 8.004 -8.630 1.00 96.00 574 GLY A O 1
ATOM 4478 N N . SER A 1 575 ? 16.101 7.759 -10.820 1.00 91.62 575 SER A N 1
ATOM 4479 C CA . SER A 1 575 ? 17.261 8.658 -10.832 1.00 91.62 575 SER A CA 1
ATOM 4480 C C . SER A 1 575 ? 16.883 10.053 -10.327 1.00 91.62 575 SER A C 1
ATOM 4482 O O . SER A 1 575 ? 15.755 10.493 -10.522 1.00 91.62 575 SER A O 1
ATOM 4484 N N . ARG A 1 576 ? 17.821 10.759 -9.682 1.00 92.75 576 ARG A N 1
ATOM 4485 C CA . ARG A 1 576 ? 17.561 12.022 -8.960 1.00 92.75 576 ARG A CA 1
ATOM 4486 C C . ARG A 1 576 ? 16.528 11.879 -7.832 1.00 92.75 576 ARG A C 1
ATOM 4488 O O . ARG A 1 576 ? 15.847 12.835 -7.487 1.00 92.75 576 ARG A O 1
ATOM 4495 N N . SER A 1 577 ? 16.436 10.690 -7.235 1.00 95.00 577 SER A N 1
ATOM 4496 C CA . SER A 1 577 ? 15.575 10.414 -6.082 1.00 95.00 577 SER A CA 1
ATOM 4497 C C . SER A 1 577 ? 14.097 10.743 -6.350 1.00 95.00 577 SER A C 1
ATOM 4499 O O . SER A 1 577 ? 13.430 11.374 -5.531 1.00 95.00 577 SER A O 1
ATOM 4501 N N . GLN A 1 578 ? 13.581 10.310 -7.504 1.00 97.44 578 GLN A N 1
ATOM 4502 C CA . GLN A 1 578 ? 12.132 10.157 -7.680 1.00 97.44 578 GLN A CA 1
ATOM 4503 C C . GLN A 1 578 ? 11.699 8.928 -6.891 1.00 97.44 578 GLN A C 1
ATOM 4505 O O . GLN A 1 578 ? 12.282 7.857 -7.073 1.00 97.44 578 GLN A O 1
ATOM 4510 N N . LEU A 1 579 ? 10.741 9.077 -5.988 1.00 98.50 579 LEU A N 1
ATOM 4511 C CA . LEU A 1 579 ? 10.492 8.076 -4.959 1.00 98.50 579 LEU A CA 1
ATOM 4512 C C . LEU A 1 579 ? 9.002 7.895 -4.708 1.00 98.50 579 LEU A C 1
ATOM 4514 O O . LEU A 1 579 ? 8.269 8.878 -4.607 1.00 98.50 579 LEU A O 1
ATOM 4518 N N . ILE A 1 580 ? 8.600 6.637 -4.544 1.00 98.88 580 ILE A N 1
ATOM 4519 C CA . ILE A 1 580 ? 7.321 6.233 -3.952 1.00 98.88 580 ILE A CA 1
ATOM 4520 C C . ILE A 1 580 ? 7.661 5.255 -2.835 1.00 98.88 580 ILE A C 1
ATOM 4522 O O . ILE A 1 580 ? 8.105 4.150 -3.131 1.00 98.88 580 ILE A O 1
ATOM 4526 N N . TYR A 1 581 ? 7.481 5.649 -1.581 1.00 98.88 581 TYR A N 1
ATOM 4527 C CA . TYR A 1 581 ? 7.594 4.772 -0.417 1.00 98.88 581 TYR A CA 1
ATOM 4528 C C . TYR A 1 581 ? 6.222 4.250 -0.027 1.00 98.88 581 TYR A C 1
ATOM 4530 O O . TYR A 1 581 ? 5.243 4.994 -0.096 1.00 98.88 581 TYR A O 1
ATOM 4538 N N . VAL A 1 582 ? 6.168 3.001 0.420 1.00 98.81 582 VAL A N 1
ATOM 4539 C CA . VAL A 1 582 ? 4.937 2.340 0.843 1.00 98.81 582 VAL A CA 1
ATOM 4540 C C . VAL A 1 582 ? 5.206 1.533 2.107 1.00 98.81 582 VAL A C 1
ATOM 4542 O O . VAL A 1 582 ? 6.112 0.700 2.133 1.00 98.81 582 VAL A O 1
ATOM 4545 N N . HIS A 1 583 ? 4.395 1.758 3.139 1.00 98.31 583 HIS A N 1
ATOM 4546 C CA . HIS A 1 583 ? 4.344 0.920 4.333 1.00 98.31 583 HIS A CA 1
ATOM 4547 C C . HIS A 1 583 ? 2.922 0.353 4.485 1.00 98.31 583 HIS A C 1
ATOM 4549 O O . HIS A 1 583 ? 2.077 1.005 5.105 1.00 98.31 583 HIS A O 1
ATOM 4555 N N . PRO A 1 584 ? 2.633 -0.852 3.953 1.00 96.88 584 PRO A N 1
ATOM 4556 C CA . PRO A 1 584 ? 1.280 -1.413 3.910 1.00 96.88 584 PRO A CA 1
ATOM 4557 C C . PRO A 1 584 ? 0.632 -1.506 5.292 1.00 96.88 584 PRO A C 1
ATOM 4559 O O . PRO A 1 584 ? -0.482 -1.035 5.454 1.00 96.88 584 PRO A O 1
ATOM 4562 N N . GLY A 1 585 ? 1.351 -1.990 6.316 1.00 95.44 585 GLY A N 1
ATOM 4563 C CA . GLY A 1 585 ? 0.803 -2.154 7.676 1.00 95.44 585 GLY A CA 1
ATOM 4564 C C . GLY A 1 585 ? 0.473 -0.844 8.402 1.00 95.44 585 GLY A C 1
ATOM 4565 O O . GLY A 1 585 ? -0.227 -0.850 9.405 1.00 95.44 585 GLY A O 1
ATOM 4566 N N . LEU A 1 586 ? 0.960 0.287 7.888 1.00 96.44 586 LEU A N 1
ATOM 4567 C CA . LEU A 1 586 ? 0.641 1.618 8.392 1.00 96.44 586 LEU A CA 1
ATOM 4568 C C . LEU A 1 586 ? -0.286 2.373 7.424 1.00 96.44 586 LEU A C 1
ATOM 4570 O O . LEU A 1 586 ? -0.609 3.515 7.704 1.00 96.44 586 LEU A O 1
ATOM 4574 N N . ASP A 1 587 ? -0.678 1.801 6.281 1.00 97.06 587 ASP A N 1
ATOM 4575 C CA . ASP A 1 587 ? -1.355 2.514 5.181 1.00 97.06 587 ASP A CA 1
ATOM 4576 C C . ASP A 1 587 ? -0.721 3.887 4.876 1.00 97.06 587 ASP A C 1
ATOM 4578 O O . ASP A 1 587 ? -1.405 4.905 4.747 1.00 97.06 587 ASP A O 1
ATOM 4582 N N . ILE A 1 588 ? 0.617 3.924 4.836 1.00 98.44 588 ILE A N 1
ATOM 4583 C CA . ILE A 1 588 ? 1.396 5.130 4.541 1.00 98.44 588 ILE A CA 1
ATOM 4584 C C . ILE A 1 588 ? 1.974 5.033 3.137 1.00 98.44 588 ILE A C 1
ATOM 4586 O O . ILE A 1 588 ? 2.620 4.043 2.782 1.00 98.44 588 ILE A O 1
ATOM 4590 N N . VAL A 1 589 ? 1.820 6.119 2.381 1.00 98.81 589 VAL A N 1
ATOM 4591 C CA . VAL A 1 589 ? 2.469 6.321 1.082 1.00 98.81 589 VAL A CA 1
ATOM 4592 C C . VAL A 1 589 ? 3.170 7.667 1.089 1.00 98.81 589 VAL A C 1
ATOM 4594 O O . VAL A 1 589 ? 2.579 8.671 1.473 1.00 98.81 589 VAL A O 1
ATOM 4597 N N . VAL A 1 590 ? 4.421 7.715 0.640 1.00 98.88 590 VAL A N 1
ATOM 4598 C CA . VAL A 1 590 ? 5.154 8.979 0.492 1.00 98.88 590 VAL A CA 1
ATOM 4599 C C . VAL A 1 590 ? 5.695 9.083 -0.914 1.00 98.88 590 VAL A C 1
ATOM 4601 O O . VAL A 1 590 ? 6.485 8.243 -1.339 1.00 98.88 590 VAL A O 1
ATOM 4604 N N . VAL A 1 591 ? 5.318 10.139 -1.622 1.00 98.88 591 VAL A N 1
ATOM 4605 C CA . VAL A 1 591 ? 5.871 10.447 -2.936 1.00 98.88 591 VAL A CA 1
ATOM 4606 C C . VAL A 1 591 ? 6.722 11.686 -2.848 1.00 98.88 591 VAL A C 1
ATOM 4608 O O . VAL A 1 591 ? 6.289 12.720 -2.343 1.00 98.88 591 VAL A O 1
ATOM 4611 N N . ARG A 1 592 ? 7.931 11.583 -3.389 1.00 98.50 592 ARG A N 1
ATOM 4612 C CA . ARG A 1 592 ? 8.852 12.702 -3.513 1.00 98.50 592 ARG A CA 1
ATOM 4613 C C . ARG A 1 592 ? 9.388 12.751 -4.931 1.00 98.50 592 ARG A C 1
ATOM 4615 O O . ARG A 1 592 ? 10.007 11.796 -5.397 1.00 98.50 592 ARG A O 1
ATOM 4622 N N . ASN A 1 593 ? 9.184 13.882 -5.596 1.00 98.06 593 ASN A N 1
ATOM 4623 C CA . ASN A 1 593 ? 9.718 14.132 -6.927 1.00 98.06 593 ASN A CA 1
ATOM 4624 C C . ASN A 1 593 ? 10.760 15.245 -6.895 1.00 98.06 593 ASN A C 1
ATOM 4626 O O . ASN A 1 593 ? 10.570 16.248 -6.209 1.00 98.06 593 ASN A O 1
ATOM 4630 N N . SER A 1 594 ? 11.851 15.088 -7.646 1.00 96.06 594 SER A N 1
ATOM 4631 C CA . SER A 1 594 ? 12.840 16.156 -7.841 1.00 96.06 594 SER A CA 1
ATOM 4632 C C . SER A 1 594 ? 12.434 17.121 -8.953 1.00 96.06 594 SER A C 1
ATOM 4634 O O . SER A 1 594 ? 11.719 16.721 -9.869 1.00 96.06 594 SER A O 1
ATOM 4636 N N . THR A 1 595 ? 12.912 18.368 -8.870 1.00 92.06 595 THR A N 1
ATOM 4637 C CA . THR A 1 595 ? 12.650 19.439 -9.848 1.00 92.06 595 THR A CA 1
ATOM 4638 C C . THR A 1 595 ? 12.946 18.977 -11.262 1.00 92.06 595 THR A C 1
ATOM 4640 O O . THR A 1 595 ? 14.020 18.431 -11.525 1.00 92.06 595 THR A O 1
ATOM 4643 N N . VAL A 1 596 ? 11.979 19.189 -12.155 1.00 90.19 596 VAL A N 1
ATOM 4644 C CA . VAL A 1 596 ? 12.107 18.925 -13.584 1.00 90.19 596 VAL A CA 1
ATOM 4645 C C . VAL A 1 596 ? 11.983 20.21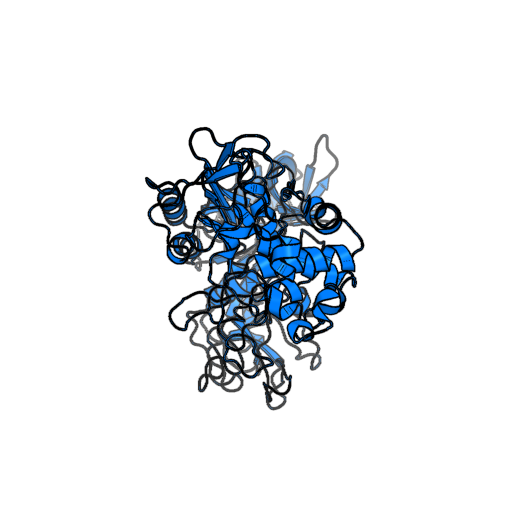7 -14.388 1.00 90.19 596 VAL A C 1
ATOM 4647 O O . VAL A 1 596 ? 11.079 21.023 -14.193 1.00 90.19 596 VAL A O 1
ATOM 4650 N N . GLU A 1 597 ? 12.919 20.407 -15.309 1.00 86.81 597 GLU A N 1
ATOM 4651 C CA . GLU A 1 597 ? 12.854 21.399 -16.373 1.00 86.81 597 GLU A CA 1
ATOM 4652 C C . GLU A 1 597 ? 12.678 20.670 -17.707 1.00 86.81 597 GLU A C 1
ATOM 4654 O O . GLU A 1 597 ? 13.395 19.715 -18.021 1.00 86.81 597 GLU A O 1
ATOM 4659 N N . PHE A 1 598 ? 11.709 21.134 -18.489 1.00 84.44 598 PHE A N 1
ATOM 4660 C CA . PHE A 1 598 ? 11.351 20.568 -19.781 1.00 84.44 598 PHE A CA 1
ATOM 4661 C C . PHE A 1 598 ? 12.015 21.368 -20.905 1.00 84.44 598 PHE A C 1
ATOM 4663 O O . PHE A 1 598 ? 11.781 22.571 -21.034 1.00 84.44 598 PHE A O 1
ATOM 4670 N N . VAL A 1 599 ? 12.814 20.706 -21.743 1.00 79.19 599 VAL A N 1
ATOM 4671 C CA . VAL A 1 599 ? 13.450 21.310 -22.921 1.00 79.19 599 VAL A CA 1
ATOM 4672 C C . VAL A 1 599 ? 12.882 20.653 -24.181 1.00 79.19 599 VAL A C 1
ATOM 4674 O O . VAL A 1 599 ? 12.954 19.437 -24.318 1.00 79.19 599 VAL A O 1
ATOM 4677 N N . GLY A 1 600 ? 12.350 21.443 -25.121 1.00 74.25 600 GLY A N 1
ATOM 4678 C CA . GLY A 1 600 ? 11.837 20.948 -26.411 1.00 74.25 600 GLY A CA 1
ATOM 4679 C C . GLY A 1 600 ? 10.459 20.263 -26.345 1.00 74.25 600 GLY A C 1
ATOM 4680 O O . GLY A 1 600 ? 9.608 20.661 -25.554 1.00 74.25 600 GLY A O 1
ATOM 4681 N N . ASP A 1 601 ? 10.223 19.277 -27.220 1.00 67.81 601 ASP A N 1
ATOM 4682 C CA . ASP A 1 601 ? 9.048 18.387 -27.208 1.00 67.81 601 ASP A CA 1
ATOM 4683 C C . ASP A 1 601 ? 9.202 17.296 -26.135 1.00 67.81 601 ASP A C 1
ATOM 4685 O O . ASP A 1 601 ? 10.094 16.452 -26.191 1.00 67.81 601 ASP A O 1
ATOM 4689 N N . THR A 1 602 ? 8.320 17.308 -25.144 1.00 64.50 602 THR A N 1
ATOM 4690 C CA . THR A 1 602 ? 8.450 16.545 -23.894 1.00 64.50 602 THR A CA 1
ATOM 4691 C C . THR A 1 602 ? 7.901 15.122 -23.975 1.00 64.50 602 THR A C 1
ATOM 4693 O O . THR A 1 602 ? 7.883 14.408 -22.980 1.00 64.50 602 THR A O 1
ATOM 4696 N N . LYS A 1 603 ? 7.403 14.706 -25.146 1.00 64.06 603 LYS A N 1
ATOM 4697 C CA . LYS A 1 603 ? 6.648 13.447 -25.311 1.00 64.06 603 LYS A CA 1
ATOM 4698 C C . LYS A 1 603 ? 7.431 12.361 -26.036 1.00 64.06 603 LYS A C 1
ATOM 4700 O O . LYS A 1 603 ? 7.070 11.185 -26.026 1.00 64.06 603 LYS A O 1
ATOM 4705 N N . SER A 1 604 ? 8.509 12.747 -26.707 1.00 65.38 604 SER A N 1
ATOM 4706 C CA . SER A 1 604 ? 9.372 11.820 -27.419 1.00 65.38 604 SER A CA 1
ATOM 4707 C C . SER A 1 604 ? 10.798 12.327 -27.405 1.00 65.38 604 SER A C 1
ATOM 4709 O O . SER A 1 604 ? 11.051 13.520 -27.562 1.00 65.38 604 SER A O 1
ATOM 4711 N N . ARG A 1 605 ? 11.751 11.410 -27.251 1.00 69.56 605 ARG A N 1
ATOM 4712 C CA . ARG A 1 605 ? 13.163 11.765 -27.296 1.00 69.56 605 ARG A CA 1
ATOM 4713 C C . ARG A 1 605 ? 13.610 11.972 -28.745 1.00 69.56 605 ARG A C 1
ATOM 4715 O O . ARG A 1 605 ? 14.239 11.102 -29.348 1.00 69.56 605 ARG A O 1
ATOM 4722 N N . ARG A 1 606 ? 13.228 13.113 -29.318 1.00 63.66 606 ARG A N 1
ATOM 4723 C CA . ARG A 1 606 ? 13.584 13.550 -30.673 1.00 63.66 606 ARG A CA 1
ATOM 4724 C C . ARG A 1 606 ? 14.309 14.889 -30.627 1.00 63.66 606 ARG A C 1
ATOM 4726 O O . ARG A 1 606 ? 14.013 15.753 -29.798 1.00 63.66 606 ARG A O 1
ATOM 4733 N N . ASP A 1 607 ? 15.237 15.050 -31.563 1.00 65.81 607 ASP A N 1
ATOM 4734 C CA . ASP A 1 607 ? 16.029 16.263 -31.753 1.00 65.81 607 ASP A CA 1
ATOM 4735 C C . ASP A 1 607 ? 16.772 16.691 -30.471 1.00 65.81 607 ASP A C 1
ATOM 4737 O O . ASP A 1 607 ? 17.526 15.906 -29.897 1.00 65.81 607 ASP A O 1
ATOM 4741 N N . ILE A 1 608 ? 16.577 17.938 -30.031 1.00 66.00 608 ILE A N 1
ATOM 4742 C CA . ILE A 1 608 ? 17.197 18.526 -28.834 1.00 66.00 608 ILE A CA 1
ATOM 4743 C C . ILE A 1 608 ? 16.283 18.472 -27.601 1.00 66.00 608 ILE A C 1
ATOM 4745 O O . ILE A 1 608 ? 16.526 19.202 -26.643 1.00 66.00 608 ILE A O 1
ATOM 4749 N N . SER A 1 609 ? 15.216 17.668 -27.631 1.00 71.69 609 SER A N 1
ATOM 4750 C CA . SER A 1 609 ? 14.225 17.634 -26.554 1.00 71.69 609 SER A CA 1
ATOM 4751 C C . SER A 1 609 ? 14.613 16.641 -25.459 1.00 71.69 609 SER A C 1
ATOM 4753 O O . SER A 1 609 ? 14.937 15.486 -25.746 1.00 71.69 609 SER A O 1
ATOM 4755 N N . TYR A 1 610 ? 14.622 17.084 -24.203 1.00 76.94 610 TYR A N 1
ATOM 4756 C CA . TYR A 1 610 ? 14.979 16.269 -23.040 1.00 76.94 610 TYR A CA 1
ATOM 4757 C C . TYR A 1 610 ? 14.503 16.917 -21.741 1.00 76.94 610 TYR A C 1
ATOM 4759 O O . TYR A 1 610 ? 14.222 18.113 -21.684 1.00 76.94 610 TYR A O 1
ATOM 4767 N N . HIS A 1 611 ? 14.426 16.122 -20.672 1.00 85.12 611 HIS A N 1
ATOM 4768 C CA . HIS A 1 611 ? 14.119 16.639 -19.340 1.00 85.12 611 HIS A CA 1
ATOM 4769 C C . HIS A 1 611 ? 15.389 16.730 -18.505 1.00 85.12 611 HIS A C 1
ATOM 4771 O O . HIS A 1 611 ? 16.241 15.832 -18.512 1.00 85.12 611 HIS A O 1
ATOM 4777 N N . LEU A 1 612 ? 15.497 17.821 -17.759 1.00 85.38 612 LEU A N 1
ATOM 4778 C CA . LEU A 1 612 ? 16.557 18.067 -16.802 1.00 85.38 612 LEU A CA 1
ATOM 4779 C C . LEU A 1 612 ? 16.001 17.934 -15.400 1.00 85.38 612 LEU A C 1
ATOM 4781 O O . LEU A 1 612 ? 15.150 18.706 -14.985 1.00 85.38 612 LEU A O 1
ATOM 4785 N N . THR A 1 613 ? 16.537 16.978 -14.652 1.00 88.81 613 THR A N 1
ATOM 4786 C CA . THR A 1 613 ? 16.299 16.880 -13.213 1.00 88.81 613 THR A CA 1
ATOM 4787 C C . THR A 1 613 ? 17.619 16.969 -12.475 1.00 88.81 613 THR A C 1
ATOM 4789 O O . THR A 1 613 ? 18.610 16.374 -12.916 1.00 88.81 613 THR A O 1
ATOM 4792 N N . GLN A 1 614 ? 17.631 17.654 -11.337 1.00 88.44 614 GLN A N 1
ATOM 4793 C CA . GLN A 1 614 ? 18.827 17.802 -10.510 1.00 88.44 614 GLN A CA 1
ATOM 4794 C C . GLN A 1 614 ? 18.860 16.755 -9.396 1.00 88.44 614 GLN A C 1
ATOM 4796 O O . GLN A 1 614 ? 17.831 16.431 -8.809 1.00 88.44 614 GLN A O 1
ATOM 4801 N N . PHE A 1 615 ? 20.046 16.210 -9.108 1.00 91.12 615 PHE A N 1
ATOM 4802 C CA . PHE A 1 615 ? 20.219 15.309 -7.969 1.00 91.12 615 PHE A CA 1
ATOM 4803 C C . PHE A 1 615 ? 20.104 16.088 -6.654 1.00 91.12 615 PHE A C 1
ATOM 4805 O O . PHE A 1 615 ? 20.599 17.216 -6.591 1.00 91.12 615 PHE A O 1
ATOM 4812 N N . PRO A 1 616 ? 19.510 15.504 -5.600 1.00 94.06 616 PRO A N 1
ATOM 4813 C CA . PRO A 1 616 ? 19.688 16.032 -4.255 1.00 94.06 616 PRO A CA 1
ATOM 4814 C C . PRO A 1 616 ? 21.164 15.986 -3.842 1.00 94.06 616 PRO A C 1
ATOM 4816 O O . PRO A 1 616 ? 21.881 15.043 -4.181 1.00 94.06 616 PRO A O 1
ATOM 4819 N N . ALA A 1 617 ? 21.606 16.980 -3.074 1.00 92.50 617 ALA A N 1
ATOM 4820 C CA . ALA A 1 617 ? 22.969 17.055 -2.555 1.00 92.50 617 ALA A CA 1
ATOM 4821 C C . ALA A 1 617 ? 23.269 15.960 -1.516 1.00 92.50 617 ALA A C 1
ATOM 4823 O O . ALA A 1 617 ? 24.372 15.418 -1.496 1.00 92.50 617 ALA A O 1
ATOM 4824 N N . ASN A 1 618 ? 22.297 15.630 -0.662 1.00 90.56 618 ASN A N 1
ATOM 4825 C CA . ASN A 1 618 ? 22.423 14.585 0.350 1.00 90.56 618 ASN A CA 1
ATOM 4826 C C . ASN A 1 618 ? 21.053 13.953 0.622 1.00 90.56 618 ASN A C 1
ATOM 4828 O O . ASN A 1 618 ? 20.222 14.567 1.284 1.00 90.56 618 ASN A O 1
ATOM 4832 N N . TRP A 1 619 ? 20.814 12.742 0.118 1.00 95.81 619 TRP A N 1
ATOM 4833 C CA . TRP A 1 619 ? 19.536 12.055 0.300 1.00 95.81 619 TRP A CA 1
ATOM 4834 C C . TRP A 1 619 ? 19.726 10.633 0.827 1.00 95.81 619 TRP A C 1
ATOM 4836 O O . TRP A 1 619 ? 20.251 9.767 0.125 1.00 95.81 619 TRP A O 1
ATOM 4846 N N . GLY A 1 620 ? 19.257 10.380 2.046 1.00 95.38 620 GLY A N 1
ATOM 4847 C CA . GLY A 1 620 ? 19.183 9.056 2.653 1.00 95.38 620 GLY A CA 1
ATOM 4848 C C . GLY A 1 620 ? 17.762 8.504 2.586 1.00 95.38 620 GLY A C 1
ATOM 4849 O O . GLY A 1 620 ? 16.898 8.958 3.324 1.00 95.38 620 GLY A O 1
ATOM 4850 N N . ASN A 1 621 ? 17.516 7.493 1.742 1.00 94.56 621 ASN A N 1
ATOM 4851 C CA . ASN A 1 621 ? 16.166 6.928 1.568 1.00 94.56 621 ASN A CA 1
ATOM 4852 C C . ASN A 1 621 ? 15.587 6.358 2.874 1.00 94.56 621 ASN A C 1
ATOM 4854 O O . ASN A 1 621 ? 14.442 6.637 3.216 1.00 94.56 621 ASN A O 1
ATOM 4858 N N . VAL A 1 622 ? 16.395 5.589 3.612 1.00 93.56 622 VAL A N 1
ATOM 4859 C CA . VAL A 1 622 ? 15.986 5.006 4.900 1.00 93.56 622 VAL A CA 1
ATOM 4860 C C . VAL A 1 622 ? 15.790 6.099 5.949 1.00 93.56 622 VAL A C 1
ATOM 4862 O O . VAL A 1 622 ? 14.765 6.119 6.615 1.00 93.56 622 VAL A O 1
ATOM 4865 N N . GLU A 1 623 ? 16.749 7.022 6.076 1.00 95.31 623 GLU A N 1
ATOM 4866 C CA . GLU A 1 623 ? 16.688 8.127 7.042 1.00 95.31 623 GLU A CA 1
ATOM 4867 C C . GLU A 1 623 ? 15.429 8.974 6.842 1.00 95.31 623 GLU A C 1
ATOM 4869 O O . GLU A 1 623 ? 14.686 9.211 7.791 1.00 95.31 623 GLU A O 1
ATOM 4874 N N . PHE A 1 624 ? 15.165 9.379 5.598 1.00 97.56 624 PHE A N 1
ATOM 4875 C CA . PHE A 1 624 ? 13.991 10.167 5.259 1.00 97.56 624 PHE A CA 1
ATOM 4876 C C . PHE A 1 624 ? 12.701 9.441 5.641 1.00 97.56 624 PHE A C 1
ATOM 4878 O O . PHE A 1 624 ? 11.863 10.016 6.332 1.00 97.56 624 PHE A O 1
ATOM 4885 N N . PHE A 1 625 ? 12.540 8.181 5.224 1.00 97.69 625 PHE A N 1
ATOM 4886 C CA . PHE A 1 625 ? 11.303 7.450 5.488 1.00 97.69 625 PHE A CA 1
ATOM 4887 C C . PHE A 1 625 ? 11.125 7.106 6.973 1.00 97.69 625 PHE A C 1
ATOM 4889 O O . PHE A 1 625 ? 9.994 7.047 7.458 1.00 97.69 625 PHE A O 1
ATOM 4896 N N . GLN A 1 626 ? 12.223 6.980 7.726 1.00 96.31 626 GLN A N 1
ATOM 4897 C CA . GLN A 1 626 ? 12.178 6.734 9.164 1.00 96.31 626 GLN A CA 1
ATOM 4898 C C . GLN A 1 626 ? 11.467 7.854 9.931 1.00 96.31 626 GLN A C 1
ATOM 4900 O O . GLN A 1 626 ? 10.734 7.536 10.860 1.00 96.31 626 GLN A O 1
ATOM 4905 N N . PHE A 1 627 ? 11.589 9.128 9.527 1.00 97.69 627 PHE A N 1
ATOM 4906 C CA . PHE A 1 627 ? 10.810 10.213 10.146 1.00 97.69 627 PHE A CA 1
ATOM 4907 C C . PHE A 1 627 ? 9.299 9.968 10.033 1.00 97.69 627 PHE A C 1
ATOM 4909 O O . PHE A 1 627 ? 8.562 10.169 10.994 1.00 97.69 627 PHE A O 1
ATOM 4916 N N . ILE A 1 628 ? 8.830 9.481 8.880 1.00 98.19 628 ILE A N 1
ATOM 4917 C CA . ILE A 1 628 ? 7.409 9.186 8.667 1.00 98.19 628 ILE A CA 1
ATOM 4918 C C . ILE A 1 628 ? 6.977 7.948 9.467 1.00 98.19 628 ILE A C 1
ATOM 4920 O O . ILE A 1 628 ? 5.914 7.961 10.085 1.00 98.19 628 ILE A O 1
ATOM 4924 N N . ILE A 1 629 ? 7.799 6.894 9.513 1.00 96.69 629 ILE A N 1
ATOM 4925 C CA . ILE A 1 629 ? 7.517 5.705 10.337 1.00 96.69 629 ILE A CA 1
ATOM 4926 C C . ILE A 1 629 ? 7.469 6.080 11.826 1.00 96.69 629 ILE A C 1
ATOM 4928 O O . ILE A 1 629 ? 6.566 5.654 12.546 1.00 96.69 629 ILE A O 1
ATOM 4932 N N . ASP A 1 630 ? 8.408 6.902 12.295 1.00 96.19 630 ASP A N 1
ATOM 4933 C CA . ASP A 1 630 ? 8.473 7.367 13.682 1.00 96.19 630 ASP A CA 1
ATOM 4934 C C . ASP A 1 630 ? 7.270 8.234 14.060 1.00 96.19 630 ASP A C 1
ATOM 4936 O O . ASP A 1 630 ? 6.819 8.181 15.209 1.00 96.19 630 ASP A O 1
ATOM 4940 N N . ALA A 1 631 ? 6.707 8.966 13.092 1.00 96.62 631 ALA A N 1
ATOM 4941 C CA . ALA A 1 631 ? 5.470 9.710 13.280 1.00 96.62 631 ALA A CA 1
ATOM 4942 C C . ALA A 1 631 ? 4.299 8.796 13.666 1.00 96.62 631 ALA A C 1
ATOM 4944 O O . ALA A 1 631 ? 3.466 9.206 14.466 1.00 96.62 631 ALA A O 1
ATOM 4945 N N . ALA A 1 632 ? 4.266 7.567 13.144 1.00 93.00 632 ALA A N 1
ATOM 4946 C CA . ALA A 1 632 ? 3.201 6.590 13.373 1.00 93.00 632 ALA A CA 1
ATOM 4947 C C . ALA A 1 632 ? 3.458 5.639 14.557 1.00 93.00 632 ALA A C 1
ATOM 4949 O O . ALA A 1 632 ? 2.629 4.775 14.847 1.00 93.00 632 ALA A O 1
ATOM 4950 N N . LYS A 1 633 ? 4.607 5.746 15.238 1.00 86.12 633 LYS A N 1
ATOM 4951 C CA . LYS A 1 633 ? 4.889 4.925 16.422 1.00 86.12 633 LYS A CA 1
ATOM 4952 C C . LYS A 1 633 ? 3.980 5.339 17.573 1.00 86.12 633 LYS A C 1
ATOM 4954 O O . LYS A 1 633 ? 4.019 6.498 17.995 1.00 86.12 633 LYS A O 1
ATOM 4959 N N . MET A 1 634 ? 3.248 4.366 18.114 1.00 71.50 634 MET A N 1
ATOM 4960 C CA . MET A 1 634 ? 2.485 4.526 19.350 1.00 71.50 634 MET A CA 1
ATOM 4961 C C . MET A 1 634 ? 3.405 5.018 20.473 1.00 71.50 634 MET A C 1
ATOM 4963 O O . MET A 1 634 ? 4.530 4.534 20.613 1.00 71.50 634 MET A O 1
ATOM 4967 N N . ASN A 1 635 ? 2.941 6.034 21.204 1.00 52.44 635 ASN A N 1
ATOM 4968 C CA . ASN A 1 635 ? 3.583 6.505 22.431 1.00 52.44 635 ASN A CA 1
ATOM 4969 C C . ASN A 1 635 ? 3.282 5.577 23.598 1.00 52.44 635 ASN A C 1
ATOM 4971 O O . ASN A 1 635 ? 2.102 5.150 23.694 1.00 52.44 635 ASN A O 1
#

Sequence (635 aa):
MTKGIASIFIALFFAQGSLLAAELKTFDGHAYELVSTPMTWSEAKSFAQGKGGELVRIDSFQENYFVKNLMSLTETSAADGGGSNYIWLGANDIGQEDEWAWYDNTELNASSISSRPLWGNGEGHGAGFSEPDNFNGSQDCLAMGVTSWPKANPGFYGTAGQWNDLNCNNSLSFAIEYVIDATFSDNTLRIEHLQVGEETYWATLALKECENICFQITNANKTSIPIPDNFYSQYEENTLKLERVNVGESAYDVGLEVLNINDLTFQLKSGYLTGSLNYVPTDTWVTAEPDELGLKTSEIQKAIDYAFAEGQNTQGLVILRHGAIVAEKYADGSNKDSIATSWSVAKSFTSALIGIAIDKGFISSVDVPAAGYVPEWAGDDRKNITLKNLLQMSSGLYEDGNDGEVMYVGLKDSDGNYVTDSNGVIQQVNNLQYAINRTVSPERAHWLGAGYNWNYANGDTQIIGSILLQAANKSFGSFAEEYLFSKIGISAEWWTDAFHNYMPWCCLDMTTRDFAKFGLLFARDGKWGSEQIISQDWVIESTAPTVIILPSMQTGYGYQWWPDRSGEWYFALGSRSQLIYVHPGLDIVVVRNSTVEFVGDTKSRRDISYHLTQFPANWGNVEFFQFIIDAAKMN

Nearest PDB structures (foldseek):
  8dc1-assembly1_A  TM=8.322E-01  e=3.172E-21  Leptospira interrogans serovar Copenhageni str. Fiocruz L1-130
  8rlj-assembly6_F  TM=7.235E-01  e=5.249E-18  Pseudomonas aeruginosa
  4gb7-assembly1_A  TM=7.579E-01  e=5.535E-17  Bacillus anthracis str. Ames
  8rlj-assembly5_E  TM=7.171E-01  e=5.535E-17  Pseudomonas aeruginosa
  5ao6-assembly1_A  TM=8.201E-01  e=2.011E-09  Homo sapiens

Foldseek 3Di:
DPDPQVVVVVVQPDDDDDDPFQAWDDDFQKTKHWFLFFDFLVVQQVVLVVQVFGFADQQALLVLLVQLQVCLPHDFFAVLQLTAAKAFGQWWQVVHPPQIAGVVRHTDDPVNRAVPAQWWADDPPVVPGTPPPCRVVAFTTKMFGSAADNPVDGDSGHGRSHIYGGHSRRTHIGMTMDRQAWEDDPQKIWGRWEARHPFTKTWIWGFDDDPATKTFTPDMDTHSNTDHPPAHQYDDPQWRFGFQHHDALWTWGWIWHQPDPVRRMTGTPDIHTAAALQDADAVDAAADALVNQQFDNVLVVVLVCVCPPPQLQFAKKFKDFSRHTNDIDGDVPHDQFDKFWQFQLLLVLLLQLVLLCCVVPLDVDQQDQLCVLLVLCVVDPLSNATNQCLLQQLSQFDDPPCLCVCQVFHDADPVRHFDADPVRHGDFDPLQVVLSPTHGHCCRNVVNVHDPQHDDDLSSSLSSLSSSCRSVVHHSVVSCCVQPCVVSVFDKAFEAEPVRRTRSRTGIMGGLVSLQSVQLCLLRQQDNNNDRRGHSVSSLQQQDLPADNDPPDQWHGGSQWTHGNVSQKTWHARPLGQIWIHGSSRSMIMGIGGDKDWDDDARYPDDPTDIDGRHRPDDDPCVSVVSRVVRNNDD

Radius of gyration: 28.04 Å; Cα contacts (8 Å, |Δi|>4): 1431; chains: 1; bounding box: 84×60×80 Å

Solvent-accessible surface area (backbone atoms only — not comparable to full-atom values): 33149 Å² total; per-residue (Å²): 145,87,76,73,70,72,55,66,68,61,67,60,77,73,73,94,76,89,73,88,72,74,83,43,48,75,56,98,49,30,37,34,41,81,39,82,72,56,30,28,52,71,54,45,41,52,51,19,48,74,53,71,28,33,41,35,76,73,78,35,51,36,49,40,45,46,53,28,59,73,48,45,86,58,81,29,53,35,71,92,56,40,52,18,27,36,28,49,39,26,32,32,18,78,92,41,82,93,52,40,17,34,81,88,66,50,75,61,56,66,71,76,41,31,71,66,76,47,49,21,35,23,86,57,59,92,75,78,39,42,34,73,59,39,72,94,76,58,27,38,25,32,26,37,25,43,36,31,16,27,53,92,47,63,47,72,35,22,44,56,47,16,30,42,44,30,46,45,80,46,49,29,20,35,40,28,32,31,74,42,40,22,39,46,54,95,65,30,39,38,33,55,45,34,36,43,76,91,45,41,25,27,40,33,23,36,63,42,95,58,101,62,61,24,35,27,58,77,46,69,49,78,50,79,63,82,76,44,93,88,65,71,30,29,52,54,96,65,25,40,37,35,52,50,32,32,47,86,67,39,26,22,37,31,32,31,33,65,70,36,82,91,69,44,28,25,30,66,73,46,75,42,72,45,59,31,92,48,34,69,61,66,100,60,75,40,70,46,60,34,57,83,74,64,24,42,53,71,31,47,48,50,36,54,50,61,48,66,34,92,55,29,42,43,28,35,39,42,34,32,43,29,60,10,38,44,46,73,51,53,31,94,96,48,52,81,85,41,70,34,69,26,29,32,29,24,26,33,54,47,37,51,53,52,40,34,33,34,78,72,62,48,36,93,55,52,79,44,46,42,24,82,70,37,68,86,26,61,84,51,82,56,35,75,30,26,44,45,26,30,40,56,32,52,54,15,51,60,76,91,76,46,58,62,56,33,61,72,59,20,48,60,49,98,86,68,45,68,40,52,47,100,84,68,49,65,37,73,41,54,50,59,60,53,38,68,66,50,48,80,26,71,74,28,21,52,94,76,71,23,58,95,59,76,54,84,49,52,41,36,36,35,49,53,46,49,39,50,23,63,51,63,72,39,57,59,67,59,48,43,40,72,62,45,27,64,74,60,66,40,72,74,47,69,27,22,40,72,71,69,46,70,35,41,31,32,38,33,34,29,27,57,64,45,54,37,47,58,28,45,26,58,26,49,46,18,30,59,59,92,45,74,61,31,57,34,67,46,47,50,59,26,45,32,49,79,34,76,76,48,94,88,51,68,46,24,31,14,36,43,27,40,4,30,69,86,62,64,34,34,29,30,62,11,71,44,63,14,38,36,35,27,26,34,46,69,37,30,25,38,22,35,33,30,34,68,47,83,36,74,57,87,61,38,50,48,92,85,17,49,77,48,64,45,59,40,73,78,80,53,73,65,65,50,50,44,29,52,55,56,14,58,52,83,129

Mean predicted aligned error: 6.96 Å

Secondary structure (DSSP, 8-state):
--SSSHHHHHTTS-----------EEETTEEEEEEEEEE-HHHHHHHHHHTT-EEPP--SHHHHHHHHHHTTT---B-TTTTT-BEEEEEEE-TTSTT--EETTS-B--HHHH-SS--B---TTTTTT--S---GGG---EEEEESS-BSTTSTTSSB-TT-EEEE-TTS-EEEEEEEE-S-EEETTEEEEEEEEETTEEEEEEEEEEESSSEEEEEEEEEE--PPPPTT---EEETTEEEEEEEEETTEEEEEEEEEEETTTTEEEEEEEEEE--SS----SS--B--TGGGT--HHHHHHHHHHHTSTT--EEEEEEEETTEEEEEEE-TT--TT-EEE-GGGHHHHHHHHHHHHHHTTSS--TTSBGGGT-GGGTTSGGGG-BHHHHHTT---B---S-HHHHHHT--B-TTSPBPB-TTSPBPPP-HHHHHHHPPB-TTT-GGGT--------HHHHHHHHHHHHHHHTS-HHHHHIIIIIHHHT---EE-B-TTS-B-TTT-EEEEHHHHHHHHHHHHTTTEETTEE-S-HHHHHHHHS--B-S-TT-SB-B-SS-EEBTTSS-EEEEETTTEEEEEEGGGTEEEEEEE-EEEES-TTB--TT-EEEEPPPSS--HHHHHHHHHHHTS--